Protein AF-0000000081037894 (afdb_homodimer)

Sequence (592 aa):
MIKDQAQSLRDIMRLNNRASFVIDDKIQNNRTRFISVTSGKGGVGKSNIAVGLALKYANLGKKVLVFDADIGMANINILLGVIPKYNIYHMIMQGRGIKDVITKTEYNIDLLAGASGTTELLDLSETEMNQFIKELLKVYEYDIVIIDTSAGISRQVISFLFSSDDVVIVTTPEPTSITDAYGIIKVLSHKMENLKNLRLVVNRVANVSEGKVVAKKVIDISSQFLNLNIDYLGYVYEDQNIKNSVFKQRPFILLNPNSKASYCLDSIMAALEEITFDNKKRRGVIGFISKFFGMGMIKDQAQSLRDIMRLNNRASFVIDDKIQNNRTRFISVTSGKGGVGKSNIAVGLALKYANLGKKVLVFDADIGMANINILLGVIPKYNIYHMIMQGRGIKDVITKTEYNIDLLAGASGTTELLDLSETEMNQFIKELLKVYEYDIVIIDTSAGISRQVISFLFSSDDVVIVTTPEPTSITDAYGIIKVLSHKMENLKNLRLVVNRVANVSEGKVVAKKVIDISSQFLNLNIDYLGYVYEDQNIKNSVFKQRPFILLNPNSKASYCLDSIMAALEEITFDNKKRRGVIGFISKFFGMG

Solvent-accessible surface area (backbone atoms only — not comparable to full-atom values): 29975 Å² total; per-residue (Å²): 111,65,68,56,48,48,48,45,46,47,46,52,37,40,68,65,80,36,78,84,71,81,80,46,69,66,46,72,68,23,61,22,37,35,35,25,30,32,24,25,42,38,64,52,47,45,62,60,50,43,53,48,52,46,46,55,43,23,73,72,70,40,45,29,35,39,35,34,54,17,72,28,49,40,47,62,46,51,37,60,56,51,80,65,92,38,24,47,52,43,29,35,78,66,65,41,55,50,81,74,27,43,35,82,47,98,70,60,38,33,32,40,37,29,36,58,35,51,62,68,80,80,63,66,48,71,68,34,47,50,42,44,50,62,40,56,52,63,55,41,81,26,50,33,37,40,32,31,42,41,54,43,67,48,70,68,43,49,28,50,47,69,25,27,64,30,29,38,36,38,22,34,78,45,56,62,27,45,54,19,38,47,17,50,52,48,43,49,55,74,74,35,80,82,63,75,38,45,30,36,34,28,25,56,21,92,44,72,67,55,28,52,52,48,49,47,52,54,38,48,52,37,33,73,76,65,72,39,68,57,45,77,35,48,44,28,49,60,51,70,60,49,59,50,16,47,68,67,19,33,51,38,54,74,79,35,59,85,36,70,49,34,51,28,49,52,49,29,51,51,40,52,52,63,67,43,60,80,62,64,77,51,57,8,44,59,44,24,53,29,36,44,70,64,65,99,112,64,69,56,47,48,48,47,46,47,46,52,38,39,69,64,80,36,76,85,72,80,80,47,70,68,47,72,68,24,61,22,37,35,37,25,29,31,24,26,42,38,64,53,49,44,62,61,49,42,53,48,51,46,45,56,43,23,74,72,70,40,45,31,34,39,35,34,54,16,73,27,49,39,48,60,46,50,37,60,56,51,81,67,92,39,24,48,52,42,29,35,78,66,66,42,56,50,81,73,25,44,34,83,47,97,70,59,37,33,31,40,37,30,38,58,34,52,61,68,81,79,64,66,49,70,68,35,46,49,42,43,52,61,40,55,53,64,55,41,82,26,51,32,37,40,32,32,43,41,53,43,67,49,69,67,45,47,27,49,47,69,26,28,63,30,29,38,36,40,24,32,78,46,55,63,27,45,52,18,38,48,18,49,51,47,42,49,56,76,72,35,80,82,62,75,37,44,30,36,34,28,25,56,23,93,45,71,67,55,29,51,51,49,48,47,52,54,38,48,52,37,32,73,76,64,73,39,67,57,44,76,34,47,45,27,49,60,51,71,60,50,60,51,18,47,67,65,20,34,50,37,52,75,78,37,57,86,35,71,49,34,51,28,50,53,50,28,51,51,41,51,52,60,66,42,63,77,68,61,78,52,56,9,44,58,44,25,53,28,36,45,70,66,68,99

Structure (mmCIF, N/CA/C/O backbone):
data_AF-0000000081037894-model_v1
#
loop_
_entity.id
_entity.type
_entity.pdbx_description
1 polymer 'Site-determining protein'
#
loop_
_atom_site.group_PDB
_atom_site.id
_atom_site.type_symbol
_atom_site.label_atom_id
_atom_site.label_alt_id
_atom_site.label_comp_id
_atom_site.label_asym_id
_atom_site.label_entity_id
_atom_site.label_seq_id
_atom_site.pdbx_PDB_ins_code
_atom_site.Cartn_x
_atom_site.Cartn_y
_atom_site.Cartn_z
_atom_site.occupancy
_atom_site.B_iso_or_equiv
_atom_site.auth_seq_id
_atom_site.auth_comp_id
_atom_site.auth_asym_id
_atom_site.auth_atom_id
_atom_site.pdbx_PDB_model_num
ATOM 1 N N . MET A 1 1 ? 21.5 27.906 11.391 1 45.81 1 MET A N 1
ATOM 2 C CA . MET A 1 1 ? 21.062 26.625 10.828 1 45.81 1 MET A CA 1
ATOM 3 C C . MET A 1 1 ? 20.047 26.828 9.711 1 45.81 1 MET A C 1
ATOM 5 O O . MET A 1 1 ? 20.188 26.281 8.617 1 45.81 1 MET A O 1
ATOM 9 N N . ILE A 1 2 ? 19.188 27.766 9.945 1 50.03 2 ILE A N 1
ATOM 10 C CA . ILE A 1 2 ? 18.141 28.094 8.992 1 50.03 2 ILE A CA 1
ATOM 11 C C . ILE A 1 2 ? 18.734 28.828 7.793 1 50.03 2 ILE A C 1
ATOM 13 O O . ILE A 1 2 ? 18.422 28.531 6.645 1 50.03 2 ILE A O 1
ATOM 17 N N . LYS A 1 3 ? 19.672 29.812 8.133 1 54.75 3 LYS A N 1
ATOM 18 C CA . LYS A 1 3 ? 20.297 30.594 7.078 1 54.75 3 LYS A CA 1
ATOM 19 C C . LYS A 1 3 ? 21.078 29.703 6.109 1 54.75 3 LYS A C 1
ATOM 21 O O . LYS A 1 3 ? 21.016 29.906 4.895 1 54.75 3 LYS A O 1
ATOM 26 N N . ASP A 1 4 ? 21.625 28.656 6.699 1 61.38 4 ASP A N 1
ATOM 27 C CA . ASP A 1 4 ? 22.438 27.75 5.906 1 61.38 4 ASP A CA 1
ATOM 28 C C . ASP A 1 4 ? 21.562 26.844 5.043 1 61.38 4 ASP A C 1
ATOM 30 O O . ASP A 1 4 ? 21.859 26.609 3.873 1 61.38 4 ASP A O 1
ATOM 34 N N . GLN A 1 5 ? 20.375 26.578 5.484 1 61.47 5 GLN A N 1
ATOM 35 C CA . GLN A 1 5 ? 19.469 25.75 4.703 1 61.47 5 GLN A CA 1
ATOM 36 C C . GLN A 1 5 ? 18.875 26.516 3.521 1 61.47 5 GLN A C 1
ATOM 38 O O . GLN A 1 5 ? 18.766 25.984 2.418 1 61.47 5 GLN A O 1
ATOM 43 N N . ALA A 1 6 ? 18.609 27.703 3.848 1 60.75 6 ALA A N 1
ATOM 44 C CA . ALA A 1 6 ? 18.062 28.547 2.785 1 60.75 6 ALA A CA 1
ATOM 45 C C . ALA A 1 6 ? 19.094 28.734 1.669 1 60.75 6 ALA A C 1
ATOM 47 O O . ALA A 1 6 ? 18.75 28.703 0.486 1 60.75 6 ALA A O 1
ATOM 48 N N . GLN A 1 7 ? 20.266 29.047 2.223 1 65.12 7 GLN A N 1
ATOM 49 C CA . GLN A 1 7 ? 21.328 29.203 1.228 1 65.12 7 GLN A CA 1
ATOM 50 C C . GLN A 1 7 ? 21.5 27.922 0.415 1 65.12 7 GLN A C 1
ATOM 52 O O . GLN A 1 7 ? 21.672 27.969 -0.806 1 65.12 7 GLN A O 1
ATOM 57 N N . SER A 1 8 ? 21.438 26.844 1.126 1 61.53 8 SER A N 1
ATOM 58 C CA . SER A 1 8 ? 21.578 25.578 0.431 1 61.53 8 SER A CA 1
ATOM 59 C C . SER A 1 8 ? 20.453 25.375 -0.591 1 61.53 8 SER A C 1
ATOM 61 O O . SER A 1 8 ? 20.703 24.922 -1.71 1 61.53 8 SER A O 1
ATOM 63 N N . LEU A 1 9 ? 19.359 25.75 -0.168 1 62.69 9 LEU A N 1
ATOM 64 C CA . LEU A 1 9 ? 18.234 25.641 -1.084 1 62.69 9 LEU A CA 1
ATOM 65 C C . LEU A 1 9 ? 18.406 26.547 -2.289 1 62.69 9 LEU A C 1
ATOM 67 O O . LEU A 1 9 ? 18.172 26.141 -3.428 1 62.69 9 LEU A O 1
ATOM 71 N N . ARG A 1 10 ? 18.875 27.766 -1.942 1 62.41 10 ARG A N 1
ATOM 72 C CA . ARG A 1 10 ? 19.109 28.719 -3.023 1 62.41 10 ARG A CA 1
ATOM 73 C C . ARG A 1 10 ? 20.156 28.172 -4 1 62.41 10 ARG A C 1
ATOM 75 O O . ARG A 1 10 ? 20 28.312 -5.215 1 62.41 10 ARG A O 1
ATOM 82 N N . ASP A 1 11 ? 21.109 27.625 -3.338 1 61.97 11 ASP A N 1
ATOM 83 C CA . ASP A 1 11 ? 22.188 27.109 -4.16 1 61.97 11 ASP A CA 1
ATOM 84 C C . ASP A 1 11 ? 21.688 25.969 -5.047 1 61.97 11 ASP A C 1
ATOM 86 O O . ASP A 1 11 ? 22.062 25.875 -6.223 1 61.97 11 ASP A O 1
ATOM 90 N N . ILE A 1 12 ? 20.953 25.219 -4.477 1 58.78 12 ILE A N 1
ATOM 91 C CA . ILE A 1 12 ? 20.438 24.078 -5.242 1 58.78 12 ILE A CA 1
ATOM 92 C C . ILE A 1 12 ? 19.531 24.594 -6.371 1 58.78 12 ILE A C 1
ATOM 94 O O . ILE A 1 12 ? 19.641 24.141 -7.508 1 58.78 12 ILE A O 1
ATOM 98 N N . MET A 1 13 ? 18.812 25.484 -5.852 1 58.69 13 MET A N 1
ATOM 99 C CA . MET A 1 13 ? 17.906 26.047 -6.848 1 58.69 13 MET A CA 1
ATOM 100 C C . MET A 1 13 ? 18.672 26.797 -7.93 1 58.69 13 MET A C 1
ATOM 102 O O . MET A 1 13 ? 18.281 26.781 -9.102 1 58.69 13 MET A O 1
ATOM 106 N N . ARG A 1 14 ? 19.703 27.453 -7.508 1 56.31 14 ARG A N 1
ATOM 107 C CA . ARG A 1 14 ? 20.562 28.156 -8.453 1 56.31 14 ARG A CA 1
ATOM 108 C C . ARG A 1 14 ? 21.281 27.172 -9.375 1 56.31 14 ARG A C 1
ATOM 110 O O . ARG A 1 14 ? 21.406 27.422 -10.578 1 56.31 14 ARG A O 1
ATOM 117 N N . LEU A 1 15 ? 21.875 26.234 -8.82 1 49.66 15 LEU A N 1
ATOM 118 C CA . LEU A 1 15 ? 22.625 25.266 -9.602 1 49.66 15 LEU A CA 1
ATOM 119 C C . LEU A 1 15 ? 21.75 24.641 -10.688 1 49.66 15 LEU A C 1
ATOM 121 O O . LEU A 1 15 ? 22.25 24.266 -11.75 1 49.66 15 LEU A O 1
ATOM 125 N N . ASN A 1 16 ? 20.781 24.453 -10.352 1 49.28 16 ASN A N 1
ATOM 126 C CA . ASN A 1 16 ? 19.953 23.859 -11.406 1 49.28 16 ASN A CA 1
ATOM 127 C C . ASN A 1 16 ? 19.391 24.922 -12.344 1 49.28 16 ASN A C 1
ATOM 129 O O . ASN A 1 16 ? 18.344 24.734 -12.961 1 49.28 16 ASN A O 1
ATOM 133 N N . ASN A 1 17 ? 20.406 26.156 -12.633 1 49.12 17 ASN A N 1
ATOM 134 C CA . ASN A 1 17 ? 20.109 27.281 -13.516 1 49.12 17 ASN A CA 1
ATOM 135 C C . ASN A 1 17 ? 18.688 27.797 -13.297 1 49.12 17 ASN A C 1
ATOM 137 O O . ASN A 1 17 ? 18.031 28.25 -14.242 1 49.12 17 ASN A O 1
ATOM 141 N N . ARG A 1 18 ? 18.234 27.5 -12.203 1 47.25 18 ARG A N 1
ATOM 142 C CA . ARG A 1 18 ? 16.828 27.609 -11.828 1 47.25 18 ARG A CA 1
ATOM 143 C C . ARG A 1 18 ? 16.516 29 -11.297 1 47.25 18 ARG A C 1
ATOM 145 O O . ARG A 1 18 ? 17.422 29.719 -10.859 1 47.25 18 ARG A O 1
ATOM 152 N N . ALA A 1 19 ? 15.289 29.453 -11.469 1 46.19 19 ALA A N 1
ATOM 153 C CA . ALA A 1 19 ? 14.656 30.75 -11.234 1 46.19 19 ALA A CA 1
ATOM 154 C C . ALA A 1 19 ? 14.953 31.25 -9.828 1 46.19 19 ALA A C 1
ATOM 156 O O . ALA A 1 19 ? 15.062 30.453 -8.891 1 46.19 19 ALA A O 1
ATOM 157 N N . SER A 1 20 ? 15.562 32.344 -9.664 1 46.84 20 SER A N 1
ATOM 158 C CA . SER A 1 20 ? 15.797 33.219 -8.5 1 46.84 20 SER A CA 1
ATOM 159 C C . SER A 1 20 ? 14.547 33.344 -7.645 1 46.84 20 SER A C 1
ATOM 161 O O . SER A 1 20 ? 13.5 33.781 -8.125 1 46.84 20 SER A O 1
ATOM 163 N N . PHE A 1 21 ? 14.219 32.219 -6.949 1 56 21 PHE A N 1
ATOM 164 C CA . PHE A 1 21 ? 13.109 32.531 -6.066 1 56 21 PHE A CA 1
ATOM 165 C C . PHE A 1 21 ? 13.594 33.25 -4.816 1 56 21 PHE A C 1
ATOM 167 O O . PHE A 1 21 ? 14.695 32.969 -4.324 1 56 21 PHE A O 1
ATOM 174 N N . VAL A 1 22 ? 13.109 34.406 -4.672 1 59.97 22 VAL A N 1
ATOM 175 C CA . VAL A 1 22 ? 13.391 35.25 -3.502 1 59.97 22 VAL A CA 1
ATOM 176 C C . VAL A 1 22 ? 12.688 34.656 -2.277 1 59.97 22 VAL A C 1
ATOM 178 O O . VAL A 1 22 ? 11.469 34.438 -2.303 1 59.97 22 VAL A O 1
ATOM 181 N N . ILE A 1 23 ? 13.508 34.031 -1.412 1 73.38 23 ILE A N 1
ATOM 182 C CA . ILE A 1 23 ? 12.961 33.625 -0.122 1 73.38 23 ILE A CA 1
ATOM 183 C C . ILE A 1 23 ? 12.766 34.844 0.768 1 73.38 23 ILE A C 1
ATOM 185 O O . ILE A 1 23 ? 13.742 35.5 1.179 1 73.38 23 ILE A O 1
ATOM 189 N N . ASP A 1 24 ? 11.531 35.156 0.898 1 77 24 ASP A N 1
ATOM 190 C CA . ASP A 1 24 ? 11.258 36.312 1.747 1 77 24 ASP A CA 1
ATOM 191 C C . ASP A 1 24 ? 11.297 35.938 3.225 1 77 24 ASP A C 1
ATOM 193 O O . ASP A 1 24 ? 11.484 34.781 3.564 1 77 24 ASP A O 1
ATOM 197 N N . ASP A 1 25 ? 11.273 36.938 4.059 1 78.94 25 ASP A N 1
ATOM 198 C CA . ASP A 1 25 ? 11.422 36.781 5.5 1 78.94 25 ASP A CA 1
ATOM 199 C C . ASP A 1 25 ? 10.32 35.906 6.074 1 78.94 25 ASP A C 1
ATOM 201 O O . ASP A 1 25 ? 10.555 35.125 7.008 1 78.94 25 ASP A O 1
ATOM 205 N N . LYS A 1 26 ? 9.227 35.969 5.438 1 82.38 26 LYS A N 1
ATOM 206 C CA . LYS A 1 26 ? 8.102 35.188 5.918 1 82.38 26 LYS A CA 1
ATOM 207 C C . LYS A 1 26 ? 8.367 33.688 5.75 1 82.38 26 LYS A C 1
ATOM 209 O O . LYS A 1 26 ? 8.055 32.906 6.637 1 82.38 26 LYS A O 1
ATOM 214 N N . ILE A 1 27 ? 8.93 33.375 4.695 1 84.5 27 ILE A N 1
ATOM 215 C CA . ILE A 1 27 ? 9.25 31.984 4.402 1 84.5 27 ILE A CA 1
ATOM 216 C C . ILE A 1 27 ? 10.406 31.531 5.285 1 84.5 27 ILE A C 1
ATOM 218 O O . ILE A 1 27 ? 10.367 30.438 5.848 1 84.5 27 ILE A O 1
ATOM 222 N N . GLN A 1 28 ? 11.312 32.344 5.469 1 80.62 28 GLN A N 1
ATOM 223 C CA . GLN A 1 28 ? 12.516 32.031 6.223 1 80.62 28 GLN A CA 1
ATOM 224 C C . GLN A 1 28 ? 12.195 31.781 7.695 1 80.62 28 GLN A C 1
ATOM 226 O O . GLN A 1 28 ? 12.781 30.891 8.328 1 80.62 28 GLN A O 1
ATOM 231 N N . ASN A 1 29 ? 11.234 32.469 8.203 1 82.56 29 ASN A N 1
ATOM 232 C CA . ASN A 1 29 ? 10.953 32.406 9.633 1 82.56 29 ASN A CA 1
ATOM 233 C C . ASN A 1 29 ? 9.719 31.547 9.914 1 82.56 29 ASN A C 1
ATOM 235 O O . ASN A 1 29 ? 9.266 31.469 11.055 1 82.56 29 ASN A O 1
ATOM 239 N N . ASN A 1 30 ? 9.32 30.875 8.852 1 87.5 30 ASN A N 1
ATOM 240 C CA . ASN A 1 30 ? 8.102 30.094 8.992 1 87.5 30 ASN A CA 1
ATOM 241 C C . ASN A 1 30 ? 8.312 28.891 9.906 1 87.5 30 ASN A C 1
ATOM 243 O O . ASN A 1 30 ? 9.406 28.328 9.969 1 87.5 30 ASN A O 1
ATOM 247 N N . ARG A 1 31 ? 7.215 28.609 10.641 1 89.44 31 ARG A N 1
ATOM 248 C CA . ARG A 1 31 ? 7.297 27.5 11.578 1 89.44 31 ARG A CA 1
ATOM 249 C C . ARG A 1 31 ? 6.207 26.469 11.312 1 89.44 31 ARG A C 1
ATOM 251 O O . ARG A 1 31 ? 5.668 25.859 12.242 1 89.44 31 ARG A O 1
ATOM 258 N N . THR A 1 32 ? 5.863 26.328 10.055 1 95 32 THR A N 1
ATOM 259 C CA . THR A 1 32 ? 4.883 25.312 9.695 1 95 32 THR A CA 1
ATOM 260 C C . THR A 1 32 ? 5.324 23.938 10.18 1 95 32 THR A C 1
ATOM 262 O O . THR A 1 32 ? 6.492 23.562 10.023 1 95 32 THR A O 1
ATOM 265 N N . ARG A 1 33 ? 4.41 23.25 10.852 1 95.62 33 ARG A N 1
ATOM 266 C CA . ARG A 1 33 ? 4.676 21.906 11.344 1 95.62 33 ARG A CA 1
ATOM 267 C C . ARG A 1 33 ? 4.258 20.859 10.312 1 95.62 33 ARG A C 1
ATOM 269 O O . ARG A 1 33 ? 3.123 20.859 9.836 1 95.62 33 ARG A O 1
ATOM 276 N N . PHE A 1 34 ? 5.191 19.953 9.984 1 96.75 34 PHE A N 1
ATOM 277 C CA . PHE A 1 34 ? 4.898 18.875 9.055 1 96.75 34 PHE A CA 1
ATOM 278 C C . PHE A 1 34 ? 4.734 17.547 9.805 1 96.75 34 PHE A C 1
ATOM 280 O O . PHE A 1 34 ? 5.656 17.094 10.484 1 96.75 34 PHE A O 1
ATOM 287 N N . ILE A 1 35 ? 3.553 16.906 9.664 1 97.44 35 ILE A N 1
ATOM 288 C CA . ILE A 1 35 ? 3.24 15.617 10.281 1 97.44 35 ILE A CA 1
ATOM 289 C C . ILE A 1 35 ? 2.949 14.586 9.195 1 97.44 35 ILE A C 1
ATOM 291 O O . ILE A 1 35 ? 1.948 14.688 8.484 1 97.44 35 ILE A O 1
ATOM 295 N N . SER A 1 36 ? 3.812 13.609 9.094 1 97.94 36 SER A N 1
ATOM 296 C CA . SER A 1 36 ? 3.557 12.516 8.164 1 97.94 36 SER A CA 1
ATOM 297 C C . SER A 1 36 ? 2.846 11.359 8.859 1 97.94 36 SER A C 1
ATOM 299 O O . SER A 1 36 ? 3.266 10.922 9.93 1 97.94 36 SER A O 1
ATOM 301 N N . VAL A 1 37 ? 1.758 10.922 8.273 1 98.81 37 VAL A N 1
ATOM 302 C CA . VAL A 1 37 ? 1.067 9.711 8.703 1 98.81 37 VAL A CA 1
ATOM 303 C C . VAL A 1 37 ? 1.407 8.555 7.758 1 98.81 37 VAL A C 1
ATOM 305 O O . VAL A 1 37 ? 1.184 8.648 6.547 1 98.81 37 VAL A O 1
ATOM 308 N N . THR A 1 38 ? 1.969 7.48 8.344 1 98.44 38 THR A N 1
ATOM 309 C CA . THR A 1 38 ? 2.506 6.414 7.504 1 98.44 38 THR A CA 1
ATOM 310 C C . THR A 1 38 ? 2.162 5.043 8.078 1 98.44 38 THR A C 1
ATOM 312 O O . THR A 1 38 ? 1.617 4.945 9.18 1 98.44 38 THR A O 1
ATOM 315 N N . SER A 1 39 ? 2.334 4.055 7.25 1 98.25 39 SER A N 1
ATOM 316 C CA . SER A 1 39 ? 2.18 2.654 7.641 1 98.25 39 SER A CA 1
ATOM 317 C C . SER A 1 39 ? 2.949 1.731 6.703 1 98.25 39 SER A C 1
ATOM 319 O O . SER A 1 39 ? 3.191 2.076 5.543 1 98.25 39 SER A O 1
ATOM 321 N N . GLY A 1 40 ? 3.379 0.629 7.273 1 96.81 40 GLY A N 1
ATOM 322 C CA . GLY A 1 40 ? 3.965 -0.387 6.414 1 96.81 40 GLY A CA 1
ATOM 323 C C . GLY A 1 40 ? 2.938 -1.141 5.59 1 96.81 40 GLY A C 1
ATOM 324 O O . GLY A 1 40 ? 3.07 -1.251 4.371 1 96.81 40 GLY A O 1
ATOM 325 N N . LYS A 1 41 ? 1.973 -1.592 6.273 1 95.12 41 LYS A N 1
ATOM 326 C CA . LYS A 1 41 ? 0.865 -2.309 5.648 1 95.12 41 LYS A CA 1
ATOM 327 C C . LYS A 1 41 ? -0.225 -1.345 5.188 1 95.12 41 LYS A C 1
ATOM 329 O O . LYS A 1 41 ? -0.537 -0.375 5.883 1 95.12 41 LYS A O 1
ATOM 334 N N . GLY A 1 42 ? -0.82 -1.67 3.988 1 94.69 42 GLY A N 1
ATOM 335 C CA . GLY A 1 42 ? -1.981 -0.925 3.529 1 94.69 42 GLY A CA 1
ATOM 336 C C . GLY A 1 42 ? -3.266 -1.334 4.227 1 94.69 42 GLY A C 1
ATOM 337 O O . GLY A 1 42 ? -3.385 -2.463 4.707 1 94.69 42 GLY A O 1
ATOM 338 N N . GLY A 1 43 ? -4.195 -0.409 4.348 1 95.31 43 GLY A N 1
ATOM 339 C CA . GLY A 1 43 ? -5.516 -0.715 4.871 1 95.31 43 GLY A CA 1
ATOM 340 C C . GLY A 1 43 ? -5.586 -0.666 6.383 1 95.31 43 GLY A C 1
ATOM 341 O O . GLY A 1 43 ? -6.555 -1.136 6.984 1 95.31 43 GLY A O 1
ATOM 342 N N . VAL A 1 44 ? -4.613 -0.034 6.977 1 97.5 44 VAL A N 1
ATOM 343 C CA . VAL A 1 44 ? -4.574 -0.024 8.438 1 97.5 44 VAL A CA 1
ATOM 344 C C . VAL A 1 44 ? -5.363 1.172 8.969 1 97.5 44 VAL A C 1
ATOM 346 O O . VAL A 1 44 ? -5.523 1.327 10.18 1 97.5 44 VAL A O 1
ATOM 349 N N . GLY A 1 45 ? -5.777 2.1 8.117 1 97.25 45 GLY A N 1
ATOM 350 C CA . GLY A 1 45 ? -6.574 3.246 8.523 1 97.25 45 GLY A CA 1
ATOM 351 C C . GLY A 1 45 ? -5.793 4.547 8.523 1 97.25 45 GLY A C 1
ATOM 352 O O . GLY A 1 45 ? -6.23 5.539 9.109 1 97.25 45 GLY A O 1
ATOM 353 N N . LYS A 1 46 ? -4.684 4.535 7.906 1 97.44 46 LYS A N 1
ATOM 354 C CA . LYS A 1 46 ? -3.768 5.672 7.844 1 97.44 46 LYS A CA 1
ATOM 355 C C . LYS A 1 46 ? -4.477 6.926 7.344 1 97.44 46 LYS A C 1
ATOM 357 O O . LYS A 1 46 ? -4.383 7.988 7.965 1 97.44 46 LYS A O 1
ATOM 362 N N . SER A 1 47 ? -5.211 6.855 6.27 1 98.06 47 SER A N 1
ATOM 363 C CA . SER A 1 47 ? -5.859 8.016 5.66 1 98.06 47 SER A CA 1
ATOM 364 C C . SER A 1 47 ? -6.973 8.555 6.551 1 98.06 47 SER A C 1
ATOM 366 O O . SER A 1 47 ? -7.141 9.773 6.672 1 98.06 47 SER A O 1
ATOM 368 N N . ASN A 1 48 ? -7.719 7.676 7.191 1 98 48 ASN A N 1
ATOM 369 C CA . ASN A 1 48 ? -8.758 8.109 8.117 1 98 48 ASN A CA 1
ATOM 370 C C . ASN A 1 48 ? -8.164 8.844 9.32 1 98 48 ASN A C 1
ATOM 372 O O . ASN A 1 48 ? -8.711 9.844 9.781 1 98 48 ASN A O 1
ATOM 376 N N . ILE A 1 49 ? -7.043 8.328 9.789 1 98.31 49 ILE A N 1
ATOM 377 C CA . ILE A 1 49 ? -6.367 8.953 10.922 1 98.31 49 ILE A CA 1
ATOM 378 C C . ILE A 1 49 ? -5.809 10.312 10.5 1 98.31 49 ILE A C 1
ATOM 380 O O . ILE A 1 49 ? -5.918 11.297 11.234 1 98.31 49 ILE A O 1
ATOM 384 N N . ALA A 1 50 ? -5.246 10.422 9.297 1 98.69 50 ALA A N 1
ATOM 385 C CA . ALA A 1 50 ? -4.715 11.68 8.773 1 98.69 50 ALA A CA 1
ATOM 386 C C . ALA A 1 50 ? -5.809 12.742 8.68 1 98.69 50 ALA A C 1
ATOM 388 O O . ALA A 1 50 ? -5.645 13.859 9.18 1 98.69 50 ALA A O 1
ATOM 389 N N . VAL A 1 51 ? -6.922 12.375 8.125 1 98.62 51 VAL A N 1
ATOM 390 C CA . VAL A 1 51 ? -8.047 13.297 7.973 1 98.62 51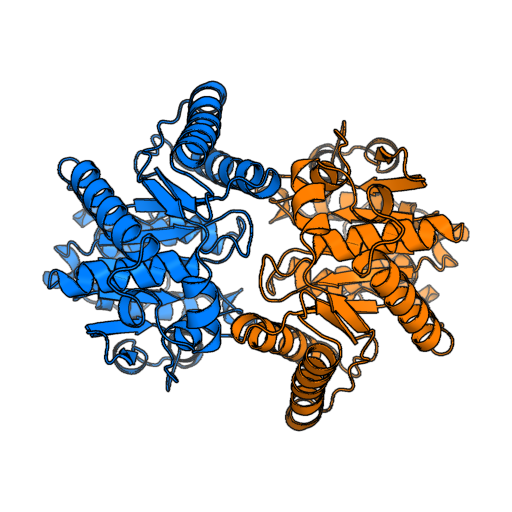 VAL A CA 1
ATOM 391 C C . VAL A 1 51 ? -8.602 13.664 9.344 1 98.62 51 VAL A C 1
ATOM 393 O O . VAL A 1 51 ? -8.898 14.836 9.609 1 98.62 51 VAL A O 1
ATOM 396 N N . GLY A 1 52 ? -8.719 12.703 10.188 1 98.31 52 GLY A N 1
ATOM 397 C CA . GLY A 1 52 ? -9.203 12.961 11.531 1 98.31 52 GLY A CA 1
ATOM 398 C C . GLY A 1 52 ? -8.336 13.945 12.305 1 98.31 52 GLY A C 1
ATOM 399 O O . GLY A 1 52 ? -8.852 14.891 12.914 1 98.31 52 GLY A O 1
ATOM 400 N N . LEU A 1 53 ? -7.062 13.711 12.25 1 98.25 53 LEU A N 1
ATOM 401 C CA . LEU A 1 53 ? -6.129 14.609 12.922 1 98.25 53 LEU A CA 1
ATOM 402 C C . LEU A 1 53 ? -6.23 16.016 12.359 1 98.25 53 LEU A C 1
ATOM 404 O O . LEU A 1 53 ? -6.238 17 13.109 1 98.25 53 LEU A O 1
ATOM 408 N N . ALA A 1 54 ? -6.324 16.125 11.047 1 98.69 54 ALA A N 1
ATOM 409 C CA . ALA A 1 54 ? -6.449 17.422 10.391 1 98.69 54 ALA A CA 1
ATOM 410 C C . ALA A 1 54 ? -7.684 18.172 10.891 1 98.69 54 ALA A C 1
ATOM 412 O O . ALA A 1 54 ? -7.605 19.344 11.227 1 98.69 54 ALA A O 1
ATOM 413 N N . LEU A 1 55 ? -8.734 17.453 11.008 1 98.38 55 LEU A N 1
ATOM 414 C CA . LEU A 1 55 ? -9.992 18.062 11.422 1 98.38 55 LEU A CA 1
ATOM 415 C C . LEU A 1 55 ? -9.938 18.469 12.891 1 98.38 55 LEU A C 1
ATOM 417 O O . LEU A 1 55 ? -10.484 19.516 13.273 1 98.38 55 LEU A O 1
ATOM 421 N N . LYS A 1 56 ? -9.328 17.625 13.703 1 97.81 56 LYS A N 1
ATOM 422 C CA . LYS A 1 56 ? -9.18 17.969 15.109 1 97.81 56 LYS A CA 1
ATOM 423 C C . LYS A 1 56 ? -8.344 19.234 15.289 1 97.81 56 LYS A C 1
ATOM 425 O O . LYS A 1 56 ? -8.695 20.109 16.078 1 97.81 56 LYS A O 1
ATOM 430 N N . TYR A 1 57 ? -7.301 19.406 14.547 1 97.62 57 TYR A N 1
ATOM 431 C CA . TYR A 1 57 ? -6.469 20.594 14.617 1 97.62 57 TYR A CA 1
ATOM 432 C C . TYR A 1 57 ? -7.219 21.812 14.094 1 97.62 57 TYR A C 1
ATOM 434 O O . TYR A 1 57 ? -7.094 22.906 14.648 1 97.62 57 TYR A O 1
ATOM 442 N N . ALA A 1 58 ? -7.938 21.578 13.023 1 98.06 58 ALA A N 1
ATOM 443 C CA . ALA A 1 58 ? -8.742 22.672 12.5 1 98.06 58 ALA A CA 1
ATOM 444 C C . ALA A 1 58 ? -9.75 23.172 13.539 1 98.06 58 ALA A C 1
ATOM 446 O O . ALA A 1 58 ? -9.984 24.375 13.664 1 98.06 58 ALA A O 1
ATOM 447 N N . ASN A 1 59 ? -10.289 22.281 14.258 1 96 59 ASN A N 1
ATOM 448 C CA . ASN A 1 59 ? -11.258 22.609 15.297 1 96 59 ASN A CA 1
ATOM 449 C C . ASN A 1 59 ? -10.609 23.406 16.422 1 96 59 ASN A C 1
ATOM 451 O O . ASN A 1 59 ? -11.297 24.109 17.172 1 96 59 ASN A O 1
ATOM 455 N N . LEU A 1 60 ? -9.336 23.312 16.531 1 95.69 60 LEU A N 1
ATOM 456 C CA . LEU A 1 60 ? -8.602 24.078 17.531 1 95.69 60 LEU A CA 1
ATOM 457 C C . LEU A 1 60 ? -8.203 25.438 16.969 1 95.69 60 LEU A C 1
ATOM 459 O O . LEU A 1 60 ? -7.453 26.188 17.609 1 95.69 60 LEU A O 1
ATOM 463 N N . GLY A 1 61 ? -8.531 25.734 15.711 1 96.69 61 GLY A N 1
ATOM 464 C CA . GLY A 1 61 ? -8.289 27.047 15.125 1 96.69 61 GLY A CA 1
ATOM 465 C C . GLY A 1 61 ? -7.016 27.094 14.297 1 96.69 61 GLY A C 1
ATOM 466 O O . GLY A 1 61 ? -6.598 28.172 13.875 1 96.69 61 GLY A O 1
ATOM 467 N N . LYS A 1 62 ? -6.422 25.938 14.047 1 97.56 62 LYS A N 1
ATOM 468 C CA . LYS A 1 62 ? -5.207 25.922 13.234 1 97.56 62 LYS A CA 1
ATOM 469 C C . LYS A 1 62 ? -5.543 25.953 11.742 1 97.56 62 LYS A C 1
ATOM 471 O O . LYS A 1 62 ? -6.562 25.406 11.32 1 97.56 62 LYS A O 1
ATOM 476 N N . LYS A 1 63 ? -4.695 26.641 10.992 1 98.06 63 LYS A N 1
ATOM 477 C CA . LYS A 1 63 ? -4.758 26.531 9.539 1 98.06 63 LYS A CA 1
ATOM 478 C C . LYS A 1 63 ? -4.07 25.25 9.055 1 98.06 63 LYS A C 1
ATOM 480 O O . LYS A 1 63 ? -2.844 25.141 9.117 1 98.06 63 LYS A O 1
ATOM 485 N N . VAL A 1 64 ? -4.898 24.312 8.523 1 98.69 64 VAL A N 1
ATOM 486 C CA . VAL A 1 64 ? -4.371 22.984 8.266 1 98.69 64 VAL A CA 1
ATOM 487 C C . VAL A 1 64 ? -4.473 22.672 6.77 1 98.69 64 VAL A C 1
ATOM 489 O O . VAL A 1 64 ? -5.512 22.906 6.152 1 98.69 64 VAL A O 1
ATOM 492 N N . LEU A 1 65 ? -3.371 22.188 6.184 1 98.81 65 LEU A N 1
ATOM 493 C CA . LEU A 1 65 ? -3.336 21.594 4.848 1 98.81 65 LEU A CA 1
ATOM 494 C C . LEU A 1 65 ? -3.146 20.094 4.918 1 98.81 65 LEU A C 1
ATOM 496 O O . LEU A 1 65 ? -2.246 19.609 5.609 1 98.81 65 LEU A O 1
ATOM 500 N N . VAL A 1 66 ? -4.055 19.375 4.293 1 98.81 66 VAL A N 1
ATOM 501 C CA . VAL A 1 66 ? -3.842 17.938 4.094 1 98.81 66 VAL A CA 1
ATOM 502 C C . VAL A 1 66 ? -3.219 17.688 2.723 1 98.81 66 VAL A C 1
ATOM 504 O O . VAL A 1 66 ? -3.781 18.094 1.698 1 98.81 66 VAL A O 1
ATOM 507 N N . PHE A 1 67 ? -2.076 17.078 2.721 1 98.56 67 PHE A N 1
ATOM 508 C CA . PHE A 1 67 ? -1.365 16.734 1.499 1 98.56 67 PHE A CA 1
ATOM 509 C C . PHE A 1 67 ? -1.492 15.234 1.215 1 98.56 67 PHE A C 1
ATOM 511 O O . PHE A 1 67 ? -0.898 14.414 1.914 1 98.56 67 PHE A O 1
ATOM 518 N N . ASP A 1 68 ? -2.271 14.898 0.205 1 98.56 68 ASP A N 1
ATOM 519 C CA . ASP A 1 68 ? -2.383 13.508 -0.225 1 98.56 68 ASP A CA 1
ATOM 520 C C . ASP A 1 68 ? -1.151 13.07 -1.018 1 98.56 68 ASP A C 1
ATOM 522 O O . ASP A 1 68 ? -1.055 13.336 -2.217 1 98.56 68 ASP A O 1
ATOM 526 N N . ALA A 1 69 ? -0.274 12.359 -0.323 1 96.62 69 ALA A N 1
ATOM 527 C CA . ALA A 1 69 ? 1.008 11.977 -0.909 1 96.62 69 ALA A CA 1
ATOM 528 C C . ALA A 1 69 ? 1.008 10.5 -1.312 1 96.62 69 ALA A C 1
ATOM 530 O O . ALA A 1 69 ? 2.07 9.891 -1.453 1 96.62 69 ALA A O 1
ATOM 531 N N . ASP A 1 70 ? -0.137 9.883 -1.394 1 96.44 70 ASP A N 1
ATOM 532 C CA . ASP A 1 70 ? -0.24 8.547 -1.966 1 96.44 70 ASP A CA 1
ATOM 533 C C . ASP A 1 70 ? -0.258 8.602 -3.492 1 96.44 70 ASP A C 1
ATOM 535 O O . ASP A 1 70 ? -1.311 8.43 -4.113 1 96.44 70 ASP A O 1
ATOM 539 N N . ILE A 1 71 ? 0.917 8.688 -4.027 1 90.44 71 ILE A N 1
ATOM 540 C CA . ILE A 1 71 ? 1.102 8.984 -5.441 1 90.44 71 ILE A CA 1
ATOM 541 C C . ILE A 1 71 ? 0.507 7.867 -6.289 1 90.44 71 ILE A C 1
ATOM 543 O O . ILE A 1 71 ? 0.853 6.695 -6.113 1 90.44 71 ILE A O 1
ATOM 547 N N . GLY A 1 72 ? -0.396 8.25 -7.105 1 94 72 GLY A N 1
ATOM 548 C CA . GLY A 1 72 ? -1.018 7.316 -8.031 1 94 72 GLY A CA 1
ATOM 549 C C . GLY A 1 72 ? -2.297 6.703 -7.488 1 94 72 GLY A C 1
ATOM 550 O O . GLY A 1 72 ? -3.074 6.113 -8.242 1 94 72 GLY A O 1
ATOM 551 N N . MET A 1 73 ? -2.453 6.785 -6.16 1 97.06 73 MET A N 1
ATOM 552 C CA . MET A 1 73 ? -3.617 6.188 -5.512 1 97.06 73 MET A CA 1
ATOM 553 C C . MET A 1 73 ? -4.234 7.156 -4.508 1 97.06 73 MET A C 1
ATOM 555 O O . MET A 1 73 ? -4.473 6.793 -3.354 1 97.06 73 MET A O 1
ATOM 559 N N . ALA A 1 74 ? -4.48 8.352 -4.957 1 97 74 ALA A N 1
ATOM 560 C CA . ALA A 1 74 ? -4.984 9.398 -4.07 1 97 74 ALA A CA 1
ATOM 561 C C . ALA A 1 74 ? -6.441 9.148 -3.691 1 97 74 ALA A C 1
ATOM 563 O O . ALA A 1 74 ? -7.27 8.859 -4.555 1 97 74 ALA A O 1
ATOM 564 N N . ASN A 1 75 ? -6.758 9.289 -2.324 1 97.5 75 ASN A N 1
ATOM 565 C CA . ASN A 1 75 ? -8.109 8.945 -1.904 1 97.5 75 ASN A CA 1
ATOM 566 C C . ASN A 1 75 ? -8.648 9.93 -0.871 1 97.5 75 ASN A C 1
ATOM 568 O O . ASN A 1 75 ? -9.789 9.82 -0.43 1 97.5 75 ASN A O 1
ATOM 572 N N . ILE A 1 76 ? -7.887 10.938 -0.459 1 98.62 76 ILE A N 1
ATOM 573 C CA . ILE A 1 76 ? -8.336 11.844 0.593 1 98.62 76 ILE A CA 1
ATOM 574 C C . ILE A 1 76 ? -9.594 12.578 0.138 1 98.62 76 ILE A C 1
ATOM 576 O O . ILE A 1 76 ? -10.508 12.82 0.936 1 98.62 76 ILE A O 1
ATOM 580 N N . ASN A 1 77 ? -9.617 12.977 -1.166 1 98.31 77 ASN A N 1
ATOM 581 C CA . ASN A 1 77 ? -10.797 13.664 -1.689 1 98.31 77 ASN A CA 1
ATOM 582 C C . ASN A 1 77 ? -12.047 12.805 -1.555 1 98.31 77 ASN A C 1
ATOM 584 O O . ASN A 1 77 ? -13.141 13.328 -1.305 1 98.31 77 ASN A O 1
ATOM 588 N N . ILE A 1 78 ? -11.914 11.523 -1.657 1 97.75 78 ILE A N 1
ATOM 589 C CA . ILE A 1 78 ? -13.039 10.609 -1.512 1 97.75 78 ILE A CA 1
ATOM 590 C C . ILE A 1 78 ? -13.5 10.586 -0.056 1 97.75 78 ILE A C 1
ATOM 592 O O . ILE A 1 78 ? -14.695 10.68 0.224 1 97.75 78 ILE A O 1
ATOM 596 N N . LEU A 1 79 ? -12.562 10.531 0.889 1 98 79 LEU A N 1
ATOM 597 C CA . LEU A 1 79 ? -12.883 10.5 2.312 1 98 79 LEU A CA 1
ATOM 598 C C . LEU A 1 79 ? -13.578 11.781 2.746 1 98 79 LEU A C 1
ATOM 600 O O . LEU A 1 79 ? -14.383 11.773 3.678 1 98 79 LEU A O 1
ATOM 604 N N . LEU A 1 80 ? -13.234 12.852 2.023 1 98.25 80 LEU A N 1
ATOM 605 C CA . LEU A 1 80 ? -13.789 14.156 2.363 1 98.25 80 LEU A CA 1
ATOM 606 C C . LEU A 1 80 ? -15.062 14.43 1.566 1 98.25 80 LEU A C 1
ATOM 608 O O . LEU A 1 80 ? -15.781 15.391 1.849 1 98.25 80 LEU A O 1
ATOM 612 N N . GLY A 1 81 ? -15.328 13.641 0.569 1 97.69 81 GLY A N 1
ATOM 613 C CA . GLY A 1 81 ? -16.484 13.852 -0.286 1 97.69 81 GLY A CA 1
ATOM 614 C C . GLY A 1 81 ? -16.375 15.094 -1.15 1 97.69 81 GLY A C 1
ATOM 615 O O . GLY A 1 81 ? -17.359 15.805 -1.361 1 97.69 81 GLY A O 1
ATOM 616 N N . VAL A 1 82 ? -15.164 15.391 -1.612 1 97.31 82 VAL A N 1
ATOM 617 C CA . VAL A 1 82 ? -14.953 16.578 -2.428 1 97.31 82 VAL A CA 1
ATOM 618 C C . VAL A 1 82 ? -14.406 16.172 -3.795 1 97.31 82 VAL A C 1
ATOM 620 O O . VAL A 1 82 ? -13.773 15.125 -3.936 1 97.31 82 VAL A O 1
ATOM 623 N N . ILE A 1 83 ? -14.641 16.938 -4.754 1 97 83 ILE A N 1
ATOM 624 C CA . ILE A 1 83 ? -14.117 16.766 -6.105 1 97 83 ILE A CA 1
ATOM 625 C C . ILE A 1 83 ? -13.141 17.891 -6.434 1 97 83 ILE A C 1
ATOM 627 O O . ILE A 1 83 ? -13.562 18.984 -6.793 1 97 83 ILE A O 1
ATOM 631 N N . PRO A 1 84 ? -11.914 17.594 -6.309 1 97.88 84 PRO A N 1
ATOM 632 C CA . PRO A 1 84 ? -10.945 18.656 -6.617 1 97.88 84 PRO A CA 1
ATOM 633 C C . PRO A 1 84 ? -10.938 19.031 -8.094 1 97.88 84 PRO A C 1
ATOM 635 O O . PRO A 1 84 ? -11.008 18.156 -8.961 1 97.88 84 PRO A O 1
ATOM 638 N N . LYS A 1 85 ? -10.844 20.312 -8.383 1 97.62 85 LYS A N 1
ATOM 639 C CA . LYS A 1 85 ? -10.711 20.766 -9.758 1 97.62 85 LYS A CA 1
ATOM 640 C C . LYS A 1 85 ? -9.336 20.422 -10.328 1 97.62 85 LYS A C 1
ATOM 642 O O . LYS A 1 85 ? -9.219 20.078 -11.508 1 97.62 85 LYS A O 1
ATOM 647 N N . TYR A 1 86 ? -8.375 20.578 -9.5 1 97.81 86 TYR A N 1
ATOM 648 C CA . TYR A 1 86 ? -6.988 20.281 -9.852 1 97.81 86 TYR A CA 1
ATOM 649 C C . TYR A 1 86 ? -6.324 19.453 -8.758 1 97.81 86 TYR A C 1
ATOM 651 O O . TYR A 1 86 ? -6.879 19.281 -7.672 1 97.81 86 TYR A O 1
ATOM 659 N N . ASN A 1 87 ? -5.23 18.859 -9.102 1 97.88 87 ASN A N 1
ATOM 660 C CA . ASN A 1 87 ? -4.426 18.094 -8.156 1 97.88 87 ASN A CA 1
ATOM 661 C C . ASN A 1 87 ? -2.934 18.312 -8.383 1 97.88 87 ASN A C 1
ATOM 663 O O . ASN A 1 87 ? -2.543 19.203 -9.148 1 97.88 87 ASN A O 1
ATOM 667 N N . ILE A 1 88 ? -2.143 17.609 -7.695 1 97.44 88 ILE A N 1
ATOM 668 C CA . ILE A 1 88 ? -0.702 17.828 -7.676 1 97.44 88 ILE A CA 1
ATOM 669 C C . ILE A 1 88 ? -0.129 17.609 -9.078 1 97.44 88 ILE A C 1
ATOM 671 O O . ILE A 1 88 ? 0.905 18.188 -9.422 1 97.44 88 ILE A O 1
ATOM 675 N N . TYR A 1 89 ? -0.724 16.75 -9.867 1 96.88 89 TYR A N 1
ATOM 676 C CA . TYR A 1 89 ? -0.295 16.547 -11.25 1 96.88 89 TYR A CA 1
ATOM 677 C C . TYR A 1 89 ? -0.33 17.859 -12.031 1 96.88 89 TYR A C 1
ATOM 679 O O . TYR A 1 89 ? 0.617 18.188 -12.75 1 96.88 89 TYR A O 1
ATOM 687 N N . HIS A 1 90 ? -1.371 18.578 -11.875 1 97.69 90 HIS A N 1
ATOM 688 C CA . HIS A 1 90 ? -1.52 19.859 -12.57 1 97.69 90 HIS A CA 1
ATOM 689 C C . HIS A 1 90 ? -0.47 20.859 -12.102 1 97.69 90 HIS A C 1
ATOM 691 O O . HIS A 1 90 ? 0.016 21.672 -12.898 1 97.69 90 HIS A O 1
ATOM 697 N N . MET A 1 91 ? -0.156 20.75 -10.836 1 97.12 91 MET A N 1
ATOM 698 C CA . MET A 1 91 ? 0.855 21.656 -10.281 1 97.12 91 MET A CA 1
ATOM 699 C C . MET A 1 91 ? 2.232 21.344 -10.859 1 97.12 91 MET A C 1
ATOM 701 O O . MET A 1 91 ? 2.938 22.25 -11.312 1 97.12 91 MET A O 1
ATOM 705 N N . ILE A 1 92 ? 2.516 20.078 -10.922 1 95.62 92 ILE A N 1
ATOM 706 C CA . ILE A 1 92 ? 3.877 19.672 -11.258 1 95.62 92 ILE A CA 1
ATOM 707 C C . ILE A 1 92 ? 4.027 19.562 -12.773 1 95.62 92 ILE A C 1
ATOM 709 O O . ILE A 1 92 ? 4.965 20.125 -13.344 1 95.62 92 ILE A O 1
ATOM 713 N N . MET A 1 93 ? 3.088 18.953 -13.43 1 95.31 93 MET A N 1
ATOM 714 C CA . MET A 1 93 ? 3.223 18.625 -14.844 1 95.31 93 MET A CA 1
ATOM 715 C C . MET A 1 93 ? 2.732 19.781 -15.719 1 95.31 93 MET A C 1
ATOM 717 O O . MET A 1 93 ? 3.182 19.938 -16.859 1 95.31 93 MET A O 1
ATOM 721 N N . GLN A 1 94 ? 1.86 20.594 -15.203 1 96.25 94 GLN A N 1
ATOM 722 C CA . GLN A 1 94 ? 1.261 21.641 -16.031 1 96.25 94 GLN A CA 1
ATOM 723 C C . GLN A 1 94 ? 1.633 23.031 -15.531 1 96.25 94 GLN A C 1
ATOM 725 O O . GLN A 1 94 ? 1.171 24.031 -16.078 1 96.25 94 GLN A O 1
ATOM 730 N N . GLY A 1 95 ? 2.293 23.109 -14.461 1 95.12 95 GLY A N 1
ATOM 731 C CA . GLY A 1 95 ? 2.85 24.375 -14 1 95.12 95 GLY A CA 1
ATOM 732 C C . GLY A 1 95 ? 1.833 25.25 -13.297 1 95.12 95 GLY A C 1
ATOM 733 O O . GLY A 1 95 ? 2.025 26.469 -13.188 1 95.12 95 GLY A O 1
ATOM 734 N N . ARG A 1 96 ? 0.802 24.672 -12.789 1 96.62 96 ARG A N 1
ATOM 735 C CA . ARG A 1 96 ? -0.199 25.453 -12.07 1 96.62 96 ARG A CA 1
ATOM 736 C C . ARG A 1 96 ? 0.292 25.828 -10.68 1 96.62 96 ARG A C 1
ATOM 738 O O . ARG A 1 96 ? 0.939 25.016 -10.008 1 96.62 96 ARG A O 1
ATOM 745 N N . GLY A 1 97 ? -0.109 27.031 -10.242 1 96.5 97 GLY A N 1
ATOM 746 C CA . GLY A 1 97 ? 0.263 27.469 -8.906 1 96.5 97 GLY A CA 1
ATOM 747 C C . GLY A 1 97 ? -0.467 26.719 -7.809 1 96.5 97 GLY A C 1
ATOM 748 O O . GLY A 1 97 ? -1.62 26.312 -7.984 1 96.5 97 GLY A O 1
ATOM 749 N N . ILE A 1 98 ? 0.183 26.594 -6.699 1 96.88 98 ILE A N 1
ATOM 750 C CA . ILE A 1 98 ? -0.354 25.797 -5.609 1 96.88 98 ILE A CA 1
ATOM 751 C C . ILE A 1 98 ? -1.662 26.406 -5.113 1 96.88 98 ILE A C 1
ATOM 753 O O . ILE A 1 98 ? -2.574 25.688 -4.695 1 96.88 98 ILE A O 1
ATOM 757 N N . LYS A 1 99 ? -1.786 27.672 -5.145 1 96.25 99 LYS A N 1
ATOM 758 C CA . LYS A 1 99 ? -2.998 28.344 -4.684 1 96.25 99 LYS A CA 1
ATOM 759 C C . LYS A 1 99 ? -4.199 27.969 -5.543 1 96.25 99 LYS A C 1
ATOM 761 O O . LYS A 1 99 ? -5.324 27.891 -5.043 1 96.25 99 LYS A O 1
ATOM 766 N N . ASP A 1 100 ? -3.906 27.672 -6.809 1 97.06 100 ASP A N 1
ATOM 767 C CA . ASP A 1 100 ? -4.961 27.25 -7.727 1 97.06 100 ASP A CA 1
ATOM 768 C C . ASP A 1 100 ? -5.289 25.766 -7.551 1 97.06 100 ASP A C 1
ATOM 770 O O . ASP A 1 100 ? -6.402 25.344 -7.859 1 97.06 100 ASP A O 1
ATOM 774 N N . VAL A 1 101 ? -4.402 25.062 -7.047 1 98.19 101 VAL A N 1
ATOM 775 C CA . VAL A 1 101 ? -4.523 23.609 -6.984 1 98.19 101 VAL A CA 1
ATOM 776 C C . VAL A 1 101 ? -5.172 23.203 -5.66 1 98.19 101 VAL A C 1
ATOM 778 O O . VAL A 1 101 ? -5.898 22.203 -5.598 1 98.19 101 VAL A O 1
ATOM 781 N N . ILE A 1 102 ? -4.98 23.969 -4.664 1 98.44 102 ILE A N 1
ATOM 782 C CA . ILE A 1 102 ? -5.516 23.672 -3.342 1 98.44 102 ILE A CA 1
ATOM 783 C C . ILE A 1 102 ? -7.039 23.75 -3.373 1 98.44 102 ILE A C 1
ATOM 785 O O . ILE A 1 102 ? -7.605 24.688 -3.951 1 98.44 102 ILE A O 1
ATOM 789 N N . THR A 1 103 ? -7.66 22.797 -2.787 1 98.44 103 THR A N 1
ATOM 790 C CA . THR A 1 103 ? -9.109 22.766 -2.646 1 98.44 103 THR A CA 1
ATOM 791 C C . THR A 1 103 ? -9.523 23.172 -1.233 1 98.44 103 THR A C 1
ATOM 793 O O . THR A 1 103 ? -9.156 22.516 -0.261 1 98.44 103 THR A O 1
ATOM 796 N N . LYS A 1 104 ? -10.266 24.234 -1.144 1 97.88 104 LYS A N 1
ATOM 797 C CA . LYS A 1 104 ? -10.883 24.594 0.134 1 97.88 104 LYS A CA 1
ATOM 798 C C . LYS A 1 104 ? -12.086 23.703 0.423 1 97.88 104 LYS A C 1
ATOM 800 O O . LYS A 1 104 ? -12.938 23.5 -0.444 1 97.88 104 LYS A O 1
ATOM 805 N N . THR A 1 105 ? -12.062 23.109 1.623 1 97.56 105 THR A N 1
ATOM 806 C CA . THR A 1 105 ? -13.164 22.219 1.958 1 97.56 105 THR A CA 1
ATOM 807 C C . THR A 1 105 ? -14.141 22.906 2.91 1 97.56 105 THR A C 1
ATOM 809 O O . THR A 1 105 ? -13.828 23.953 3.484 1 97.56 105 THR A O 1
ATOM 812 N N . GLU A 1 106 ? -15.312 22.312 3.07 1 96 106 GLU A N 1
ATOM 813 C CA . GLU A 1 106 ? -16.312 22.812 3.994 1 96 106 GLU A CA 1
ATOM 814 C C . GLU A 1 106 ? -15.945 22.516 5.441 1 96 106 GLU A C 1
ATOM 816 O O . GLU A 1 106 ? -16.625 22.953 6.371 1 96 106 GLU A O 1
ATOM 821 N N . TYR A 1 107 ? -14.828 21.828 5.656 1 95.94 107 TYR A N 1
ATOM 822 C CA . TYR A 1 107 ? -14.453 21.328 6.977 1 95.94 107 TYR A CA 1
ATOM 823 C C . TYR A 1 107 ? -13.391 22.219 7.613 1 95.94 107 TYR A C 1
ATOM 825 O O . TYR A 1 107 ? -12.82 21.875 8.648 1 95.94 107 TYR A O 1
ATOM 833 N N . ASN A 1 108 ? -13.047 23.328 6.977 1 96.38 108 ASN A N 1
ATOM 834 C CA . ASN A 1 108 ? -12.047 24.281 7.449 1 96.38 108 ASN A CA 1
ATOM 835 C C . ASN A 1 108 ? -10.633 23.703 7.359 1 96.38 108 ASN A C 1
ATOM 837 O O . ASN A 1 108 ? -9.781 24 8.195 1 96.38 108 ASN A O 1
ATOM 841 N N . ILE A 1 109 ? -10.461 22.734 6.539 1 98.38 109 ILE A N 1
ATOM 842 C CA . ILE A 1 109 ? -9.133 22.266 6.129 1 98.38 109 ILE A CA 1
ATOM 843 C C . ILE A 1 109 ? -8.984 22.422 4.617 1 98.38 109 ILE A C 1
ATOM 845 O O . ILE A 1 109 ? -9.977 22.406 3.883 1 98.38 109 ILE A O 1
ATOM 849 N N . ASP A 1 110 ? -7.777 22.641 4.199 1 98.75 110 ASP A N 1
ATOM 850 C CA . ASP A 1 110 ? -7.461 22.688 2.777 1 98.75 110 ASP A CA 1
ATOM 851 C C . ASP A 1 110 ? -6.84 21.359 2.314 1 98.75 110 ASP A C 1
ATOM 853 O O . ASP A 1 110 ? -6.242 20.641 3.113 1 98.75 110 ASP A O 1
ATOM 857 N N . LEU A 1 111 ? -7.094 21.047 1.036 1 98.81 111 LEU A N 1
ATOM 858 C CA . LEU A 1 111 ? -6.609 19.797 0.481 1 98.81 111 LEU A CA 1
ATOM 859 C C . LEU A 1 111 ? -5.719 20.047 -0.732 1 98.81 111 LEU A C 1
ATOM 861 O O . LEU A 1 111 ? -6.117 20.734 -1.669 1 98.81 111 LEU A O 1
ATOM 865 N N . LEU A 1 112 ? -4.527 19.625 -0.616 1 98.62 112 LEU A N 1
ATOM 866 C CA . LEU A 1 112 ? -3.729 19.391 -1.812 1 98.62 112 LEU A CA 1
ATOM 867 C C . LEU A 1 112 ? -3.891 17.953 -2.291 1 98.62 112 LEU A C 1
ATOM 869 O O . LEU A 1 112 ? -3.207 17.047 -1.802 1 98.62 112 LEU A O 1
ATOM 873 N N . ALA A 1 113 ? -4.742 17.781 -3.268 1 98.5 113 ALA A N 1
ATOM 874 C CA . ALA A 1 113 ? -5.133 16.453 -3.73 1 98.5 113 ALA A CA 1
ATOM 875 C C . ALA A 1 113 ? -4.004 15.797 -4.516 1 98.5 113 ALA A C 1
ATOM 877 O O . ALA A 1 113 ? -3.293 16.453 -5.273 1 98.5 113 ALA A O 1
ATOM 878 N N . GLY A 1 114 ? -3.844 14.5 -4.242 1 97.25 114 GLY A N 1
ATOM 879 C CA . GLY A 1 114 ? -2.928 13.711 -5.051 1 97.25 114 GLY A CA 1
ATOM 880 C C . GLY A 1 114 ? -3.49 13.352 -6.414 1 97.25 114 GLY A C 1
ATOM 881 O O . GLY A 1 114 ? -4.605 13.758 -6.758 1 97.25 114 GLY A O 1
ATOM 882 N N . ALA A 1 115 ? -2.643 12.695 -7.16 1 95.12 115 ALA A N 1
ATOM 883 C CA . ALA A 1 115 ? -3.07 12.219 -8.469 1 95.12 115 ALA A CA 1
ATOM 884 C C . ALA A 1 115 ? -3.32 10.711 -8.453 1 95.12 115 ALA A C 1
ATOM 886 O O . ALA A 1 115 ? -2.572 9.961 -7.82 1 95.12 115 ALA A O 1
ATOM 887 N N . SER A 1 116 ? -4.355 10.312 -9.117 1 95 116 SER A N 1
ATOM 888 C CA . SER A 1 116 ? -4.68 8.891 -9.211 1 95 116 SER A CA 1
ATOM 889 C C . SER A 1 116 ? -4.594 8.398 -10.648 1 95 116 SER A C 1
ATOM 891 O O . SER A 1 116 ? -4.898 9.133 -11.586 1 95 116 SER A O 1
ATOM 893 N N . GLY A 1 117 ? -4.145 7.191 -10.797 1 93.62 117 GLY A N 1
ATOM 894 C CA . GLY A 1 117 ? -4.191 6.523 -12.094 1 93.62 117 GLY A CA 1
ATOM 895 C C . GLY A 1 117 ? -3.156 7.051 -13.07 1 93.62 117 GLY A C 1
ATOM 896 O O . GLY A 1 117 ? -3.381 7.043 -14.281 1 93.62 117 GLY A O 1
ATOM 897 N N . THR A 1 118 ? -2.119 7.598 -12.555 1 92.12 118 THR A N 1
ATOM 898 C CA . THR A 1 118 ? -1.037 8.062 -13.414 1 92.12 118 THR A CA 1
ATOM 899 C C . THR A 1 118 ? 0.321 7.766 -12.789 1 92.12 118 THR A C 1
ATOM 901 O O . THR A 1 118 ? 0.454 7.746 -11.562 1 92.12 118 THR A O 1
ATOM 904 N N . THR A 1 119 ? 1.336 7.59 -13.625 1 91.62 119 THR A N 1
ATOM 905 C CA . THR A 1 119 ? 2.66 7.223 -13.133 1 91.62 119 THR A CA 1
ATOM 906 C C . THR A 1 119 ? 3.668 8.336 -13.414 1 91.62 119 THR A C 1
ATOM 908 O O . THR A 1 119 ? 4.844 8.211 -13.07 1 91.62 119 THR A O 1
ATOM 911 N N . GLU A 1 120 ? 3.248 9.414 -13.914 1 91.88 120 GLU A N 1
ATOM 912 C CA . GLU A 1 120 ? 4.168 10.461 -14.359 1 91.88 120 GLU A CA 1
ATOM 913 C C . GLU A 1 120 ? 4.891 11.094 -13.172 1 91.88 120 GLU A C 1
ATOM 915 O O . GLU A 1 120 ? 6.02 11.57 -13.305 1 91.88 120 GLU A O 1
ATOM 920 N N . LEU A 1 121 ? 4.27 11.047 -12.07 1 92.31 121 LEU A N 1
ATOM 921 C CA . LEU A 1 121 ? 4.816 11.711 -10.891 1 92.31 121 LEU A CA 1
ATOM 922 C C . LEU A 1 121 ? 5.859 10.836 -10.203 1 92.31 121 LEU A C 1
ATOM 924 O O . LEU A 1 121 ? 6.551 11.289 -9.289 1 92.31 121 LEU A O 1
ATOM 928 N N . LEU A 1 122 ? 6.012 9.617 -10.625 1 86.31 122 LEU A N 1
ATOM 929 C CA . LEU A 1 122 ? 6.953 8.695 -10.008 1 86.31 122 LEU A CA 1
ATOM 930 C C . LEU A 1 122 ? 8.383 9.023 -10.406 1 86.31 122 LEU A C 1
ATOM 932 O O . LEU A 1 122 ? 9.336 8.641 -9.719 1 86.31 122 LEU A O 1
ATOM 936 N N . ASP A 1 123 ? 8.562 9.656 -11.578 1 86.56 123 ASP A N 1
ATOM 937 C CA . ASP A 1 123 ? 9.867 10.055 -12.102 1 86.56 123 ASP A CA 1
ATOM 938 C C . ASP A 1 123 ? 9.844 11.492 -12.617 1 86.56 123 ASP A C 1
ATOM 940 O O . ASP A 1 123 ? 9.641 11.719 -13.805 1 86.56 123 ASP A O 1
ATOM 944 N N . LEU A 1 124 ? 10.273 12.328 -11.727 1 88.5 124 LEU A N 1
ATOM 945 C CA . LEU A 1 124 ? 10.18 13.734 -12.094 1 88.5 124 LEU A CA 1
ATOM 946 C C . LEU A 1 124 ? 11.469 14.203 -12.773 1 88.5 124 LEU A C 1
ATOM 948 O O . LEU A 1 124 ? 12.562 13.82 -12.359 1 88.5 124 LEU A O 1
ATOM 952 N N . SER A 1 125 ? 11.312 14.977 -13.797 1 89.38 125 SER A N 1
ATOM 953 C CA . SER A 1 125 ? 12.453 15.695 -14.352 1 89.38 125 SER A CA 1
ATOM 954 C C . SER A 1 125 ? 12.945 16.781 -13.398 1 89.38 125 SER A C 1
ATOM 956 O O . SER A 1 125 ? 12.289 17.078 -12.406 1 89.38 125 SER A O 1
ATOM 958 N N . GLU A 1 126 ? 14.062 17.281 -13.789 1 84 126 GLU A N 1
ATOM 959 C CA . GLU A 1 126 ? 14.602 18.375 -12.992 1 84 126 GLU A CA 1
ATOM 960 C C . GLU A 1 126 ? 13.648 19.578 -12.977 1 84 126 GLU A C 1
ATOM 962 O O . GLU A 1 126 ? 13.445 20.203 -11.938 1 84 126 GLU A O 1
ATOM 967 N N . THR A 1 127 ? 13.133 19.812 -14.117 1 88.62 127 THR A N 1
ATOM 968 C CA . THR A 1 127 ? 12.211 20.922 -14.25 1 88.62 127 THR A CA 1
ATOM 969 C C . THR A 1 127 ? 10.969 20.703 -13.391 1 88.62 127 THR A C 1
ATOM 971 O O . THR A 1 127 ? 10.508 21.625 -12.703 1 88.62 127 THR A O 1
ATOM 974 N N . GLU A 1 128 ? 10.461 19.531 -13.406 1 89.5 128 GLU A N 1
ATOM 975 C CA . GLU A 1 128 ? 9.281 19.188 -12.625 1 89.5 128 GLU A CA 1
ATOM 976 C C . GLU A 1 128 ? 9.57 19.219 -11.125 1 89.5 128 GLU A C 1
ATOM 978 O O . GLU A 1 128 ? 8.734 19.672 -10.344 1 89.5 128 GLU A O 1
ATOM 983 N N . MET A 1 129 ? 10.695 18.797 -10.797 1 86.94 129 MET A N 1
ATOM 984 C CA . MET A 1 129 ? 11.125 18.844 -9.406 1 86.94 129 MET A CA 1
ATOM 985 C C . MET A 1 129 ? 11.227 20.281 -8.914 1 86.94 129 MET A C 1
ATOM 987 O O . MET A 1 129 ? 10.789 20.594 -7.805 1 86.94 129 MET A O 1
ATOM 991 N N . ASN A 1 130 ? 11.742 21.109 -9.711 1 84.75 130 ASN A N 1
ATOM 992 C CA . ASN A 1 130 ? 11.859 22.531 -9.367 1 84.75 130 ASN A CA 1
ATOM 993 C C . ASN A 1 130 ? 10.492 23.188 -9.211 1 84.75 130 ASN A C 1
ATOM 995 O O . ASN A 1 130 ? 10.289 24 -8.312 1 84.75 130 ASN A O 1
ATOM 999 N N . GLN A 1 131 ? 9.664 22.797 -10.07 1 89.56 131 GLN A N 1
ATOM 1000 C CA . GLN A 1 131 ? 8.297 23.297 -9.977 1 89.56 131 GLN A CA 1
ATOM 1001 C C . GLN A 1 131 ? 7.645 22.875 -8.672 1 89.56 131 GLN A C 1
ATOM 1003 O O . GLN A 1 131 ? 6.957 23.672 -8.023 1 89.56 131 GLN A O 1
ATOM 1008 N N . PHE A 1 132 ? 7.852 21.703 -8.281 1 90.19 132 PHE A N 1
ATOM 1009 C CA . PHE A 1 132 ? 7.316 21.172 -7.031 1 90.19 132 PHE A CA 1
ATOM 1010 C C . PHE A 1 132 ? 7.859 21.938 -5.836 1 90.19 132 PHE A C 1
ATOM 1012 O O . PHE A 1 132 ? 7.098 22.359 -4.965 1 90.19 132 PHE A O 1
ATOM 1019 N N . ILE A 1 133 ? 9.117 22.188 -5.84 1 85.5 133 ILE A N 1
ATOM 1020 C CA . ILE A 1 133 ? 9.789 22.891 -4.75 1 85.5 133 ILE A CA 1
ATOM 1021 C C . ILE A 1 133 ? 9.266 24.328 -4.66 1 85.5 133 ILE A C 1
ATOM 1023 O O . ILE A 1 133 ? 8.875 24.781 -3.584 1 85.5 133 ILE A O 1
ATOM 1027 N N . LYS A 1 134 ? 9.227 24.953 -5.738 1 86.75 134 LYS A N 1
ATOM 1028 C CA . LYS A 1 134 ? 8.797 26.344 -5.812 1 86.75 134 LYS A CA 1
ATOM 1029 C C . LYS A 1 134 ? 7.398 26.516 -5.23 1 86.75 134 LYS A C 1
ATOM 1031 O O . LYS A 1 134 ? 7.156 27.438 -4.449 1 86.75 134 LYS A O 1
ATOM 1036 N N . GLU A 1 135 ? 6.559 25.641 -5.566 1 91.56 135 GLU A N 1
ATOM 1037 C CA . GLU A 1 135 ? 5.172 25.781 -5.129 1 91.56 135 GLU A CA 1
ATOM 1038 C C . GLU A 1 135 ? 5.008 25.328 -3.678 1 91.56 135 GLU A C 1
ATOM 1040 O O . GLU A 1 135 ? 4.227 25.922 -2.928 1 91.56 135 GLU A O 1
ATOM 1045 N N . LEU A 1 136 ? 5.746 24.359 -3.27 1 90.31 136 LEU A N 1
ATOM 1046 C CA . LEU A 1 136 ? 5.648 23.844 -1.905 1 90.31 136 LEU A CA 1
ATOM 1047 C C . LEU A 1 136 ? 6.113 24.891 -0.899 1 90.31 136 LEU A C 1
ATOM 1049 O O . LEU A 1 136 ? 5.656 24.906 0.246 1 90.31 136 LEU A O 1
ATOM 1053 N N . LEU A 1 137 ? 6.984 25.812 -1.301 1 88.12 137 LEU A N 1
ATOM 1054 C CA . LEU A 1 137 ? 7.461 26.875 -0.437 1 88.12 137 LEU A CA 1
ATOM 1055 C C . LEU A 1 137 ? 6.309 27.781 0.005 1 88.12 137 LEU A C 1
ATOM 1057 O O . LEU A 1 137 ? 6.387 28.422 1.052 1 88.12 137 LEU A O 1
ATOM 1061 N N . LYS A 1 138 ? 5.281 27.734 -0.725 1 91.56 138 LYS A N 1
ATOM 1062 C CA . LYS A 1 138 ? 4.168 28.656 -0.47 1 91.56 138 LYS A CA 1
ATOM 1063 C C . LYS A 1 138 ? 3.248 28.109 0.618 1 91.56 138 LYS A C 1
ATOM 1065 O O . LYS A 1 138 ? 2.34 28.797 1.079 1 91.56 138 LYS A O 1
ATOM 1070 N N . VAL A 1 139 ? 3.543 26.906 1.135 1 94.81 139 VAL A N 1
ATOM 1071 C CA . VAL A 1 139 ? 2.67 26.328 2.152 1 94.81 139 VAL A CA 1
ATOM 1072 C C . VAL A 1 139 ? 3.049 26.875 3.527 1 94.81 139 VAL A C 1
ATOM 1074 O O . VAL A 1 139 ? 2.48 26.469 4.543 1 94.81 139 VAL A O 1
ATOM 1077 N N . TYR A 1 140 ? 3.896 27.906 3.576 1 91.81 140 TYR A N 1
ATOM 1078 C CA . TYR A 1 140 ? 4.312 28.547 4.816 1 91.81 140 TYR A CA 1
ATOM 1079 C C . TYR A 1 140 ? 3.135 29.234 5.496 1 91.81 140 TYR A C 1
ATOM 1081 O O . TYR A 1 140 ? 3.201 29.578 6.68 1 91.81 140 TYR A O 1
ATOM 1089 N N . GLU A 1 141 ? 2.074 29.422 4.797 1 93.44 141 GLU A N 1
ATOM 1090 C CA . GLU A 1 141 ? 0.895 30.094 5.336 1 93.44 141 GLU A CA 1
ATOM 1091 C C . GLU A 1 141 ? 0.112 29.172 6.266 1 93.44 141 GLU A C 1
ATOM 1093 O O . GLU A 1 141 ? -0.752 29.641 7.016 1 93.44 141 GLU A O 1
ATOM 1098 N N . TYR A 1 142 ? 0.405 27.906 6.312 1 97.12 142 TYR A N 1
ATOM 1099 C CA . TYR A 1 142 ? -0.304 26.953 7.145 1 97.12 142 TYR A CA 1
ATOM 1100 C C . TYR A 1 142 ? 0.423 26.734 8.469 1 97.12 142 TYR A C 1
ATOM 1102 O O . TYR A 1 142 ? 1.654 26.766 8.516 1 97.12 142 TYR A O 1
ATOM 1110 N N . ASP A 1 143 ? -0.376 26.516 9.5 1 96.69 143 ASP A N 1
ATOM 1111 C CA . ASP A 1 143 ? 0.203 26.141 10.781 1 96.69 143 ASP A CA 1
ATOM 1112 C C . ASP A 1 143 ? 0.699 24.688 10.75 1 96.69 143 ASP A C 1
ATOM 1114 O O . ASP A 1 143 ? 1.75 24.375 11.312 1 96.69 143 ASP A O 1
ATOM 1118 N N . ILE A 1 144 ? -0.071 23.875 10.086 1 97.75 144 ILE A N 1
ATOM 1119 C CA . ILE A 1 144 ? 0.197 22.438 10.086 1 97.75 144 ILE A CA 1
ATOM 1120 C C . ILE A 1 144 ? -0.065 21.859 8.695 1 97.75 144 ILE A C 1
ATOM 1122 O O . ILE A 1 144 ? -1.062 22.203 8.055 1 97.75 144 ILE A O 1
ATOM 1126 N N . VAL A 1 145 ? 0.838 21.031 8.234 1 98.31 145 VAL A N 1
ATOM 1127 C CA . VAL A 1 145 ? 0.645 20.203 7.043 1 98.31 145 VAL A CA 1
ATOM 1128 C C . VAL A 1 145 ? 0.637 18.734 7.438 1 98.31 145 VAL A C 1
ATOM 1130 O O . VAL A 1 145 ? 1.629 18.219 7.957 1 98.31 145 VAL A O 1
ATOM 1133 N N . ILE A 1 146 ? -0.485 18.078 7.219 1 98.75 146 ILE A N 1
ATOM 1134 C CA . ILE A 1 146 ? -0.605 16.641 7.43 1 98.75 146 ILE A CA 1
ATOM 1135 C C . ILE A 1 146 ? -0.38 15.906 6.109 1 98.75 146 ILE A C 1
ATOM 1137 O O . ILE A 1 146 ? -1.109 16.125 5.141 1 98.75 146 ILE A O 1
ATOM 1141 N N . ILE A 1 147 ? 0.577 15.062 6.105 1 98.5 147 ILE A N 1
ATOM 1142 C CA . ILE A 1 147 ? 0.943 14.344 4.891 1 98.5 147 ILE A CA 1
ATOM 1143 C C . ILE A 1 147 ? 0.472 12.891 4.996 1 98.5 147 ILE A C 1
ATOM 1145 O O . ILE A 1 147 ? 0.949 12.133 5.844 1 98.5 147 ILE A O 1
ATOM 1149 N N . ASP A 1 148 ? -0.447 12.484 4.133 1 98.62 148 ASP A N 1
ATOM 1150 C CA . ASP A 1 148 ? -0.903 11.102 4.02 1 98.62 148 ASP A CA 1
ATOM 1151 C C . ASP A 1 148 ? -0.061 10.328 3.012 1 98.62 148 ASP A C 1
ATOM 1153 O O . ASP A 1 148 ? -0.238 10.477 1.801 1 98.62 148 ASP A O 1
ATOM 1157 N N . THR A 1 149 ? 0.779 9.484 3.492 1 97.69 149 THR A N 1
ATOM 1158 C CA . THR A 1 149 ? 1.688 8.766 2.604 1 97.69 149 THR A CA 1
ATOM 1159 C C . THR A 1 149 ? 1.091 7.426 2.188 1 97.69 149 THR A C 1
ATOM 1161 O O . THR A 1 149 ? 0.103 6.973 2.77 1 97.69 149 THR A O 1
ATOM 1164 N N . SER A 1 150 ? 1.666 6.832 1.121 1 96.25 150 SER A N 1
ATOM 1165 C CA . SER A 1 150 ? 1.292 5.473 0.746 1 96.25 150 SER A CA 1
ATOM 1166 C C . SER A 1 150 ? 1.819 4.457 1.752 1 96.25 150 SER A C 1
ATOM 1168 O O . SER A 1 150 ? 2.635 4.793 2.615 1 96.25 150 SER A O 1
ATOM 1170 N N . ALA A 1 151 ? 1.303 3.289 1.651 1 95.94 151 ALA A N 1
ATOM 1171 C CA . ALA A 1 151 ? 1.885 2.201 2.434 1 95.94 151 ALA A CA 1
ATOM 1172 C C . ALA A 1 151 ? 3.256 1.808 1.891 1 95.94 151 ALA A C 1
ATOM 1174 O O . ALA A 1 151 ? 3.592 2.125 0.747 1 95.94 151 ALA A O 1
ATOM 1175 N N . GLY A 1 152 ? 4.039 1.193 2.766 1 95.44 152 GLY A N 1
ATOM 1176 C CA . GLY A 1 152 ? 5.324 0.663 2.336 1 95.44 152 GLY A CA 1
ATOM 1177 C C . GLY A 1 152 ? 6.469 1.634 2.541 1 95.44 152 GLY A C 1
ATOM 1178 O O . GLY A 1 152 ? 6.383 2.535 3.379 1 95.44 152 GLY A O 1
ATOM 1179 N N . ILE A 1 153 ? 7.582 1.365 1.807 1 94.69 153 ILE A N 1
ATOM 1180 C CA . ILE A 1 153 ? 8.828 2.08 2.076 1 94.69 153 ILE A CA 1
ATOM 1181 C C . ILE A 1 153 ? 9.438 2.564 0.763 1 94.69 153 ILE A C 1
ATOM 1183 O O . ILE A 1 153 ? 10.648 2.473 0.564 1 94.69 153 ILE A O 1
ATOM 1187 N N . SER A 1 154 ? 8.578 3.006 -0.147 1 91.44 154 SER A N 1
ATOM 1188 C CA . SER A 1 154 ? 9.125 3.582 -1.369 1 91.44 154 SER A CA 1
ATOM 1189 C C . SER A 1 154 ? 10.047 4.758 -1.061 1 91.44 154 SER A C 1
ATOM 1191 O O . SER A 1 154 ? 10.023 5.301 0.046 1 91.44 154 SER A O 1
ATOM 1193 N N . ARG A 1 155 ? 10.781 5.172 -2.021 1 88.62 155 ARG A N 1
ATOM 1194 C CA . ARG A 1 155 ? 11.703 6.285 -1.843 1 88.62 155 ARG A CA 1
ATOM 1195 C C . ARG A 1 155 ? 10.961 7.566 -1.487 1 88.62 155 ARG A C 1
ATOM 1197 O O . ARG A 1 155 ? 11.422 8.352 -0.659 1 88.62 155 ARG A O 1
ATOM 1204 N N . GLN A 1 156 ? 9.867 7.762 -2.127 1 90 156 GLN A N 1
ATOM 1205 C CA . GLN A 1 156 ? 9.07 8.961 -1.873 1 90 156 GLN A CA 1
ATOM 1206 C C . GLN A 1 156 ? 8.531 8.961 -0.446 1 90 156 GLN A C 1
ATOM 1208 O O . GLN A 1 156 ? 8.562 9.992 0.229 1 90 156 GLN A O 1
ATOM 1213 N N . VAL A 1 157 ? 8.086 7.805 -0.005 1 94.12 157 VAL A N 1
ATOM 1214 C CA . VAL A 1 157 ? 7.555 7.695 1.352 1 94.12 157 VAL A CA 1
ATOM 1215 C C . VAL A 1 157 ? 8.656 8.008 2.359 1 94.12 157 VAL A C 1
ATOM 1217 O O . VAL A 1 157 ? 8.469 8.828 3.262 1 94.12 157 VAL A O 1
ATOM 1220 N N . ILE A 1 158 ? 9.781 7.465 2.137 1 93.06 158 ILE A N 1
ATOM 1221 C CA . ILE A 1 158 ? 10.898 7.648 3.055 1 93.06 158 ILE A CA 1
ATOM 1222 C C . ILE A 1 158 ? 11.305 9.117 3.086 1 93.06 158 ILE A C 1
ATOM 1224 O O . ILE A 1 158 ? 11.594 9.672 4.152 1 93.06 158 ILE A O 1
ATOM 1228 N N . SER A 1 159 ? 11.305 9.773 1.934 1 91.25 159 SER A N 1
ATOM 1229 C CA . SER A 1 159 ? 11.664 11.18 1.866 1 91.25 159 SER A CA 1
ATOM 1230 C C . SER A 1 159 ? 10.695 12.039 2.674 1 91.25 159 SER A C 1
ATOM 1232 O O . SER A 1 159 ? 11.109 12.953 3.385 1 91.25 159 SER A O 1
ATOM 1234 N N . PHE A 1 160 ? 9.438 11.727 2.59 1 94.12 160 PHE A N 1
ATOM 1235 C CA . PHE A 1 160 ? 8.445 12.453 3.371 1 94.12 160 PHE A CA 1
ATOM 1236 C C . PHE A 1 160 ? 8.664 12.242 4.863 1 94.12 160 PHE A C 1
ATOM 1238 O O . PHE A 1 160 ? 8.602 13.195 5.648 1 94.12 160 PHE A O 1
ATOM 1245 N N . LEU A 1 161 ? 8.945 11.031 5.223 1 95.38 161 LEU A N 1
ATOM 1246 C CA . LEU A 1 161 ? 9.102 10.695 6.633 1 95.38 161 LEU A CA 1
ATOM 1247 C C . LEU A 1 161 ? 10.352 11.359 7.207 1 95.38 161 LEU A C 1
ATOM 1249 O O . LEU A 1 161 ? 10.305 11.93 8.305 1 95.38 161 LEU A O 1
ATOM 1253 N N . PHE A 1 162 ? 11.328 11.422 6.434 1 90.94 162 PHE A N 1
ATOM 1254 C CA . PHE A 1 162 ? 12.586 12.016 6.859 1 90.94 162 PHE A CA 1
ATOM 1255 C C . PHE A 1 162 ? 12.453 13.523 7.008 1 90.94 162 PHE A C 1
ATOM 1257 O O . PHE A 1 162 ? 13.117 14.133 7.844 1 90.94 162 PHE A O 1
ATOM 1264 N N . SER A 1 163 ? 11.633 14.086 6.297 1 91.81 163 SER A N 1
ATOM 1265 C CA . SER A 1 163 ? 11.539 15.539 6.215 1 91.81 163 SER A CA 1
ATOM 1266 C C . SER A 1 163 ? 10.523 16.094 7.211 1 91.81 163 SER A C 1
ATOM 1268 O O . SER A 1 163 ? 10.484 17.297 7.461 1 91.81 163 SER A O 1
ATOM 1270 N N . SER A 1 164 ? 9.781 15.234 7.863 1 94.56 164 SER A N 1
ATOM 1271 C CA . SER A 1 164 ? 8.672 15.688 8.695 1 94.56 164 SER A CA 1
ATOM 1272 C C . SER A 1 164 ? 9.117 15.914 10.141 1 94.56 164 SER A C 1
ATOM 1274 O O . SER A 1 164 ? 10.062 15.281 10.609 1 94.56 164 SER A O 1
ATOM 1276 N N . ASP A 1 165 ? 8.445 16.812 10.789 1 93.75 165 ASP A N 1
ATOM 1277 C CA . ASP A 1 165 ? 8.672 17.062 12.211 1 93.75 165 ASP A CA 1
ATOM 1278 C C . ASP A 1 165 ? 8.227 15.867 13.055 1 93.75 165 ASP A C 1
ATOM 1280 O O . ASP A 1 165 ? 8.852 15.539 14.062 1 93.75 165 ASP A O 1
ATOM 1284 N N . ASP A 1 166 ? 7.145 15.281 12.656 1 95.12 166 ASP A N 1
ATOM 1285 C CA . ASP A 1 166 ? 6.578 14.109 13.312 1 95.12 166 ASP A CA 1
ATOM 1286 C C . ASP A 1 166 ? 6.223 13.023 12.297 1 95.12 166 ASP A C 1
ATOM 1288 O O . ASP A 1 166 ? 5.688 13.32 11.227 1 95.12 166 ASP A O 1
ATOM 1292 N N . VAL A 1 167 ? 6.594 11.883 12.672 1 96.62 167 VAL A N 1
ATOM 1293 C CA . VAL A 1 167 ? 6.203 10.711 11.891 1 96.62 167 VAL A CA 1
ATOM 1294 C C . VAL A 1 167 ? 5.258 9.844 12.711 1 96.62 167 VAL A C 1
ATOM 1296 O O . VAL A 1 167 ? 5.676 9.18 13.664 1 96.62 167 VAL A O 1
ATOM 1299 N N . VAL A 1 168 ? 4.016 9.844 12.312 1 98.38 168 VAL A N 1
ATOM 1300 C CA . VAL A 1 168 ? 3.004 9.039 12.984 1 98.38 168 VAL A CA 1
ATOM 1301 C C . VAL A 1 168 ? 2.842 7.699 12.266 1 98.38 168 VAL A C 1
ATOM 1303 O O . VAL A 1 168 ? 2.254 7.641 11.18 1 98.38 168 VAL A O 1
ATOM 1306 N N . ILE A 1 169 ? 3.297 6.656 12.891 1 98.62 169 ILE A N 1
ATOM 1307 C CA . ILE A 1 169 ? 3.201 5.309 12.344 1 98.62 169 ILE A CA 1
ATOM 1308 C C . ILE A 1 169 ? 1.918 4.645 12.836 1 98.62 169 ILE A C 1
ATOM 1310 O O . ILE A 1 169 ? 1.716 4.488 14.039 1 98.62 169 ILE A O 1
ATOM 1314 N N . VAL A 1 170 ? 1.081 4.258 11.891 1 98.88 170 VAL A N 1
ATOM 1315 C CA . VAL A 1 170 ? -0.179 3.596 12.219 1 98.88 170 VAL A CA 1
ATOM 1316 C C . VAL A 1 170 ? -0.035 2.088 12.023 1 98.88 170 VAL A C 1
ATOM 1318 O O . VAL A 1 170 ? 0.439 1.629 10.984 1 98.88 170 VAL A O 1
ATOM 1321 N N . THR A 1 171 ? -0.38 1.31 13.047 1 98.69 171 THR A N 1
ATOM 1322 C CA . THR A 1 171 ? -0.404 -0.147 12.992 1 98.69 171 THR A CA 1
ATOM 1323 C C . THR A 1 171 ? -1.711 -0.689 13.562 1 98.69 171 THR A C 1
ATOM 1325 O O . THR A 1 171 ? -2.588 0.081 13.961 1 98.69 171 THR A O 1
ATOM 1328 N N . THR A 1 172 ? -1.936 -1.958 13.438 1 98.62 172 THR A N 1
ATOM 1329 C CA . THR A 1 172 ? -3.068 -2.672 14.016 1 98.62 172 THR A CA 1
ATOM 1330 C C . THR A 1 172 ? -2.6 -3.924 14.75 1 98.62 172 THR A C 1
ATOM 1332 O O . THR A 1 172 ? -1.427 -4.293 14.68 1 98.62 172 THR A O 1
ATOM 1335 N N . PRO A 1 173 ? -3.475 -4.613 15.453 1 98.31 173 PRO A N 1
ATOM 1336 C CA . PRO A 1 173 ? -3.074 -5.816 16.188 1 98.31 173 PRO A CA 1
ATOM 1337 C C . PRO A 1 173 ? -2.723 -6.977 15.25 1 98.31 173 PRO A C 1
ATOM 1339 O O . PRO A 1 173 ? -2.166 -7.984 15.695 1 98.31 173 PRO A O 1
ATOM 1342 N N . GLU A 1 174 ? -3.012 -6.883 14.062 1 97.56 174 GLU A N 1
ATOM 1343 C CA . GLU A 1 174 ? -2.697 -7.949 13.117 1 97.56 174 GLU A CA 1
ATOM 1344 C C . GLU A 1 174 ? -1.189 -8.156 13.008 1 97.56 174 GLU A C 1
ATOM 1346 O O . GLU A 1 174 ? -0.433 -7.199 12.844 1 97.56 174 GLU A O 1
ATOM 1351 N N . PRO A 1 175 ? -0.713 -9.398 12.984 1 97.44 175 PRO A N 1
ATOM 1352 C CA . PRO A 1 175 ? 0.723 -9.688 12.984 1 97.44 175 PRO A CA 1
ATOM 1353 C C . PRO A 1 175 ? 1.454 -9.055 11.805 1 97.44 175 PRO A C 1
ATOM 1355 O O . PRO A 1 175 ? 2.551 -8.516 11.969 1 97.44 175 PRO A O 1
ATOM 1358 N N . THR A 1 176 ? 0.847 -9.094 10.641 1 97.38 176 THR A N 1
ATOM 1359 C CA . THR A 1 176 ? 1.482 -8.516 9.461 1 97.38 176 THR A CA 1
ATOM 1360 C C . THR A 1 176 ? 1.649 -7.008 9.617 1 97.38 176 THR A C 1
ATOM 1362 O O . THR A 1 176 ? 2.664 -6.445 9.195 1 97.38 176 THR A O 1
ATOM 1365 N N . SER A 1 177 ? 0.698 -6.379 10.25 1 98.06 177 SER A N 1
ATOM 1366 C CA . SER A 1 177 ? 0.751 -4.938 10.469 1 98.06 177 SER A CA 1
ATOM 1367 C C . SER A 1 177 ? 1.845 -4.566 11.461 1 98.06 177 SER A C 1
ATOM 1369 O O . SER A 1 177 ? 2.568 -3.588 11.258 1 98.06 177 SER A O 1
ATOM 1371 N N . ILE A 1 178 ? 1.947 -5.32 12.477 1 98.19 178 ILE A N 1
ATOM 1372 C CA . ILE A 1 178 ? 2.969 -5.105 13.492 1 98.19 178 ILE A CA 1
ATOM 1373 C C . ILE A 1 178 ? 4.355 -5.266 12.875 1 98.19 178 ILE A C 1
ATOM 1375 O O . ILE A 1 178 ? 5.223 -4.402 13.047 1 98.19 178 ILE A O 1
ATOM 1379 N N . THR A 1 179 ? 4.512 -6.324 12.125 1 96.88 179 THR A N 1
ATOM 1380 C CA . THR A 1 179 ? 5.781 -6.602 11.469 1 96.88 179 THR A CA 1
ATOM 1381 C C . THR A 1 179 ? 6.16 -5.461 10.523 1 96.88 179 THR A C 1
ATOM 1383 O O . THR A 1 179 ? 7.312 -5.023 10.508 1 96.88 179 THR A O 1
ATOM 1386 N N . ASP A 1 180 ? 5.246 -5.004 9.773 1 98.25 180 ASP A N 1
ATOM 1387 C CA . ASP A 1 180 ? 5.508 -3.961 8.789 1 98.25 180 ASP A CA 1
ATOM 1388 C C . ASP A 1 180 ? 5.816 -2.627 9.469 1 98.25 180 ASP A C 1
ATOM 1390 O O . ASP A 1 180 ? 6.613 -1.836 8.961 1 98.25 180 ASP A O 1
ATOM 1394 N N . ALA A 1 181 ? 5.113 -2.32 10.617 1 98.25 181 ALA A N 1
ATOM 1395 C CA . ALA A 1 181 ? 5.445 -1.121 11.383 1 98.25 181 ALA A CA 1
ATOM 1396 C C . ALA A 1 181 ? 6.902 -1.141 11.828 1 98.25 181 ALA A C 1
ATOM 1398 O O . ALA A 1 181 ? 7.621 -0.149 11.672 1 98.25 181 ALA A O 1
ATOM 1399 N N . TYR A 1 182 ? 7.312 -2.268 12.312 1 97.62 182 TYR A N 1
ATOM 1400 C CA . TYR A 1 182 ? 8.711 -2.422 12.688 1 97.62 182 TYR A CA 1
ATOM 1401 C C . TYR A 1 182 ? 9.625 -2.25 11.484 1 97.62 182 TYR A C 1
ATOM 1403 O O . TYR A 1 182 ? 10.703 -1.663 11.586 1 97.62 182 TYR A O 1
ATOM 1411 N N . GLY A 1 183 ? 9.211 -2.768 10.367 1 97 183 GLY A N 1
ATOM 1412 C CA . GLY A 1 183 ? 9.984 -2.607 9.148 1 97 183 GLY A CA 1
ATOM 1413 C C . GLY A 1 183 ? 10.242 -1.156 8.789 1 97 183 GLY A C 1
ATOM 1414 O O . GLY A 1 183 ? 11.352 -0.795 8.406 1 97 183 GLY A O 1
ATOM 1415 N N . ILE A 1 184 ? 9.234 -0.329 8.883 1 96.81 184 ILE A N 1
ATOM 1416 C CA . ILE A 1 184 ? 9.375 1.096 8.609 1 96.81 184 ILE A CA 1
ATOM 1417 C C . ILE A 1 184 ? 10.375 1.712 9.586 1 96.81 184 ILE A C 1
ATOM 1419 O O . ILE A 1 184 ? 11.266 2.461 9.18 1 96.81 184 ILE A O 1
ATOM 1423 N N . ILE A 1 185 ? 10.195 1.391 10.859 1 97 185 ILE A N 1
ATOM 1424 C CA . ILE A 1 185 ? 11.055 1.932 11.906 1 97 185 ILE A CA 1
ATOM 1425 C C . ILE A 1 185 ? 12.508 1.534 11.633 1 97 185 ILE A C 1
ATOM 1427 O O . ILE A 1 185 ? 13.414 2.365 11.734 1 97 185 ILE A O 1
ATOM 1431 N N . LYS A 1 186 ? 12.68 0.339 11.25 1 95.94 186 LYS A N 1
ATOM 1432 C CA . LYS A 1 186 ? 14.016 -0.177 10.961 1 95.94 186 LYS A CA 1
ATOM 1433 C C . LYS A 1 186 ? 14.656 0.582 9.797 1 95.94 186 LYS A C 1
ATOM 1435 O O . LYS A 1 186 ? 15.82 0.967 9.875 1 95.94 186 LYS A O 1
ATOM 1440 N N . VAL A 1 187 ? 13.922 0.787 8.734 1 95.19 187 VAL A N 1
ATOM 1441 C CA . VAL A 1 187 ? 14.422 1.499 7.566 1 95.19 187 VAL A CA 1
ATOM 1442 C C . VAL A 1 187 ? 14.805 2.924 7.957 1 95.19 187 VAL A C 1
ATOM 1444 O O . VAL A 1 187 ? 15.875 3.414 7.57 1 95.19 187 VAL A O 1
ATOM 1447 N N . LEU A 1 188 ? 13.953 3.568 8.734 1 94.06 188 LEU A N 1
ATOM 1448 C CA . LEU A 1 188 ? 14.219 4.941 9.141 1 94.06 188 LEU A CA 1
ATOM 1449 C C . LEU A 1 188 ? 15.43 5.012 10.062 1 94.06 188 LEU A C 1
ATOM 1451 O O . LEU A 1 188 ? 16.219 5.949 9.984 1 94.06 188 LEU A O 1
ATOM 1455 N N . SER A 1 189 ? 15.586 4.074 10.914 1 93.12 189 SER A N 1
ATOM 1456 C CA . SER A 1 189 ? 16.688 4.055 11.867 1 93.12 189 SER A CA 1
ATOM 1457 C C . SER A 1 189 ? 18.031 3.953 11.156 1 93.12 189 SER A C 1
ATOM 1459 O O . SER A 1 189 ? 19.047 4.461 11.648 1 93.12 189 SER A O 1
ATOM 1461 N N . HIS A 1 190 ? 18.047 3.299 10.039 1 89.25 190 HIS A N 1
ATOM 1462 C CA . HIS A 1 190 ? 19.281 3.125 9.289 1 89.25 190 HIS A CA 1
ATOM 1463 C C . HIS A 1 190 ? 19.641 4.391 8.516 1 89.25 190 HIS A C 1
ATOM 1465 O O . HIS A 1 190 ? 20.812 4.621 8.203 1 89.25 190 HIS A O 1
ATOM 1471 N N . LYS A 1 191 ? 18.703 5.16 8.289 1 82.5 191 LYS A N 1
ATOM 1472 C CA . LYS A 1 191 ? 18.938 6.324 7.438 1 82.5 191 LYS A CA 1
ATOM 1473 C C . LYS A 1 191 ? 19.156 7.586 8.273 1 82.5 191 LYS A C 1
ATOM 1475 O O . LYS A 1 191 ? 19.766 8.547 7.809 1 82.5 191 LYS A O 1
ATOM 1480 N N . MET A 1 192 ? 18.578 7.547 9.398 1 75.88 192 MET A N 1
ATOM 1481 C CA . MET A 1 192 ? 18.656 8.758 10.219 1 75.88 192 MET A CA 1
ATOM 1482 C C . MET A 1 192 ? 19.188 8.438 11.609 1 75.88 192 MET A C 1
ATOM 1484 O O . MET A 1 192 ? 18.656 7.551 12.289 1 75.88 192 MET A O 1
ATOM 1488 N N . GLU A 1 193 ? 20.141 9.25 11.883 1 72.38 193 GLU A N 1
ATOM 1489 C CA . GLU A 1 193 ? 20.641 9.133 13.258 1 72.38 193 GLU A CA 1
ATOM 1490 C C . GLU A 1 193 ? 19.766 9.922 14.227 1 72.38 193 GLU A C 1
ATOM 1492 O O . GLU A 1 193 ? 19.172 10.938 13.852 1 72.38 193 GLU A O 1
ATOM 1497 N N . ASN A 1 194 ? 19.531 9.523 15.344 1 71.62 194 ASN A N 1
ATOM 1498 C CA . ASN A 1 194 ? 18.859 10.195 16.453 1 71.62 194 ASN A CA 1
ATOM 1499 C C . ASN A 1 194 ? 17.422 10.547 16.109 1 71.62 194 ASN A C 1
ATOM 1501 O O . ASN A 1 194 ? 16.984 11.68 16.312 1 71.62 194 ASN A O 1
ATOM 1505 N N . LEU A 1 195 ? 16.844 9.586 15.477 1 82.31 195 LEU A N 1
ATOM 1506 C CA . LEU A 1 195 ? 15.43 9.742 15.195 1 82.31 195 LEU A CA 1
ATOM 1507 C C . LEU A 1 195 ? 14.633 9.93 16.484 1 82.31 195 LEU A C 1
ATOM 1509 O O . LEU A 1 195 ? 14.625 9.055 17.344 1 82.31 195 LEU A O 1
ATOM 1513 N N . LYS A 1 196 ? 14.078 11.109 16.672 1 80 196 LYS A N 1
ATOM 1514 C CA . LYS A 1 196 ? 13.336 11.398 17.891 1 80 196 LYS A CA 1
ATOM 1515 C C . LYS A 1 196 ? 11.891 11.781 17.578 1 80 196 LYS A C 1
ATOM 1517 O O . LYS A 1 196 ? 11.148 12.195 18.469 1 80 196 LYS A O 1
ATOM 1522 N N . ASN A 1 197 ? 11.5 11.594 16.375 1 89.75 197 ASN A N 1
ATOM 1523 C CA . ASN A 1 197 ? 10.195 12.133 16 1 89.75 197 ASN A CA 1
ATOM 1524 C C . ASN A 1 197 ? 9.234 11.023 15.578 1 89.75 197 ASN A C 1
ATOM 1526 O O . ASN A 1 197 ? 8.273 11.281 14.844 1 89.75 197 ASN A O 1
ATOM 1530 N N . LEU A 1 198 ? 9.516 9.766 16.047 1 95.25 198 LEU A N 1
ATOM 1531 C CA . LEU A 1 198 ? 8.648 8.641 15.695 1 95.25 198 LEU A CA 1
ATOM 1532 C C . LEU A 1 198 ? 7.535 8.469 16.719 1 95.25 198 LEU A C 1
ATOM 1534 O O . LEU A 1 198 ? 7.797 8.453 17.938 1 95.25 198 LEU A O 1
ATOM 1538 N N . ARG A 1 199 ? 6.348 8.406 16.188 1 97.06 199 ARG A N 1
ATOM 1539 C CA . ARG A 1 199 ? 5.129 8.25 16.984 1 97.06 199 ARG A CA 1
ATOM 1540 C C . ARG A 1 199 ? 4.332 7.035 16.516 1 97.06 199 ARG A C 1
ATOM 1542 O O . ARG A 1 199 ? 4.273 6.746 15.312 1 97.06 199 ARG A O 1
ATOM 1549 N N . LEU A 1 200 ? 3.693 6.352 17.547 1 98.56 200 LEU A N 1
ATOM 1550 C CA . LEU A 1 200 ? 2.965 5.133 17.203 1 98.56 200 LEU A CA 1
ATOM 1551 C C . LEU A 1 200 ? 1.493 5.254 17.594 1 98.56 200 LEU A C 1
ATOM 1553 O O . LEU A 1 200 ? 1.172 5.695 18.688 1 98.56 200 LEU A O 1
ATOM 1557 N N . VAL A 1 201 ? 0.634 4.953 16.672 1 98.88 201 VAL A N 1
ATOM 1558 C CA . VAL A 1 201 ? -0.797 4.793 16.906 1 98.88 201 VAL A CA 1
ATOM 1559 C C . VAL A 1 201 ? -1.218 3.361 16.594 1 98.88 201 VAL A C 1
ATOM 1561 O O . VAL A 1 201 ? -0.885 2.834 15.523 1 98.88 201 VAL A O 1
ATOM 1564 N N . VAL A 1 202 ? -1.953 2.713 17.484 1 98.94 202 VAL A N 1
ATOM 1565 C CA . VAL A 1 202 ? -2.508 1.389 17.219 1 98.94 202 VAL A CA 1
ATOM 1566 C C . VAL A 1 202 ? -3.994 1.507 16.891 1 98.94 202 VAL A C 1
ATOM 1568 O O . VAL A 1 202 ? -4.816 1.755 17.781 1 98.94 202 VAL A O 1
ATOM 1571 N N . ASN A 1 203 ? -4.277 1.3 15.617 1 98.75 203 ASN A N 1
ATOM 1572 C CA . ASN A 1 203 ? -5.645 1.418 15.125 1 98.75 203 ASN A CA 1
ATOM 1573 C C . ASN A 1 203 ? -6.371 0.077 15.164 1 98.75 203 ASN A C 1
ATOM 1575 O O . ASN A 1 203 ? -5.742 -0.973 15.297 1 98.75 203 ASN A O 1
ATOM 1579 N N . ARG A 1 204 ? -7.695 0.112 15.188 1 98.12 204 ARG A N 1
ATOM 1580 C CA . ARG A 1 204 ? -8.602 -1.027 15.07 1 98.12 204 ARG A CA 1
ATOM 1581 C C . ARG A 1 204 ? -8.398 -2.002 16.234 1 98.12 204 ARG A C 1
ATOM 1583 O O . ARG A 1 204 ? -8.312 -3.213 16.016 1 98.12 204 ARG A O 1
ATOM 1590 N N . VAL A 1 205 ? -8.32 -1.509 17.406 1 98.5 205 VAL A N 1
ATOM 1591 C CA . VAL A 1 205 ? -8.164 -2.367 18.578 1 98.5 205 VAL A CA 1
ATOM 1592 C C . VAL A 1 205 ? -9.539 -2.766 19.109 1 98.5 205 VAL A C 1
ATOM 1594 O O . VAL A 1 205 ? -10.492 -1.994 19.031 1 98.5 205 VAL A O 1
ATOM 1597 N N . ALA A 1 206 ? -9.609 -3.891 19.703 1 97.19 206 ALA A N 1
ATOM 1598 C CA . ALA A 1 206 ? -10.844 -4.355 20.328 1 97.19 206 ALA A CA 1
ATOM 1599 C C . ALA A 1 206 ? -11.047 -3.713 21.703 1 97.19 206 ALA A C 1
ATOM 1601 O O . ALA A 1 206 ? -12.18 -3.486 22.125 1 97.19 206 ALA A O 1
ATOM 1602 N N . ASN A 1 207 ? -9.93 -3.471 22.422 1 97.56 207 ASN A N 1
ATOM 1603 C CA . ASN A 1 207 ? -9.945 -2.861 23.75 1 97.56 207 ASN A CA 1
ATOM 1604 C C . ASN A 1 207 ? -8.617 -2.188 24.078 1 97.56 207 ASN A C 1
ATOM 1606 O O . ASN A 1 207 ? -7.645 -2.332 23.328 1 97.56 207 ASN A O 1
ATOM 1610 N N . VAL A 1 208 ? -8.656 -1.521 25.141 1 97.12 208 VAL A N 1
ATOM 1611 C CA . VAL A 1 208 ? -7.512 -0.715 25.562 1 97.12 208 VAL A CA 1
ATOM 1612 C C . VAL A 1 208 ? -6.301 -1.617 25.797 1 97.12 208 VAL A C 1
ATOM 1614 O O . VAL A 1 208 ? -5.18 -1.278 25.391 1 97.12 208 VAL A O 1
ATOM 1617 N N . SER A 1 209 ? -6.492 -2.75 26.375 1 98.31 209 SER A N 1
ATOM 1618 C CA . SER A 1 209 ? -5.41 -3.672 26.688 1 98.31 209 SER A CA 1
ATOM 1619 C C . SER A 1 209 ? -4.699 -4.148 25.422 1 98.31 209 SER A C 1
ATOM 1621 O O . SER A 1 209 ? -3.469 -4.207 25.391 1 98.31 209 SER A O 1
ATOM 1623 N N . GLU A 1 210 ? -5.43 -4.434 24.406 1 98.31 210 GLU A N 1
ATOM 1624 C CA . GLU A 1 210 ? -4.84 -4.871 23.141 1 98.31 210 GLU A CA 1
ATOM 1625 C C . GLU A 1 210 ? -3.959 -3.783 22.547 1 98.31 210 GLU A C 1
ATOM 1627 O O . GLU A 1 210 ? -2.859 -4.062 22.062 1 98.31 210 GLU A O 1
ATOM 1632 N N . GLY A 1 211 ? -4.449 -2.562 22.609 1 98.5 211 GLY A N 1
ATOM 1633 C CA . GLY A 1 211 ? -3.666 -1.447 22.094 1 98.5 211 GLY A CA 1
ATOM 1634 C C . GLY A 1 211 ? -2.336 -1.283 22.812 1 98.5 211 GLY A C 1
ATOM 1635 O O . GLY A 1 211 ? -1.297 -1.125 22.156 1 98.5 211 GLY A O 1
ATOM 1636 N N . LYS A 1 212 ? -2.352 -1.397 24.047 1 98.44 212 LYS A N 1
ATOM 1637 C CA . LYS A 1 212 ? -1.147 -1.229 24.859 1 98.44 212 LYS A CA 1
ATOM 1638 C C . LYS A 1 212 ? -0.168 -2.377 24.625 1 98.44 212 LYS A C 1
ATOM 1640 O O . LYS A 1 212 ? 1.045 -2.16 24.562 1 98.44 212 LYS A O 1
ATOM 1645 N N . VAL A 1 213 ? -0.684 -3.551 24.516 1 98.62 213 VAL A N 1
ATOM 1646 C CA . VAL A 1 213 ? 0.157 -4.727 24.312 1 98.62 213 VAL A CA 1
ATOM 1647 C C . VAL A 1 213 ? 0.864 -4.633 22.969 1 98.62 213 VAL A C 1
ATOM 1649 O O . VAL A 1 213 ? 2.064 -4.898 22.875 1 98.62 213 VAL A O 1
ATOM 1652 N N . VAL A 1 214 ? 0.115 -4.27 21.969 1 98.69 214 VAL A N 1
ATOM 1653 C CA . VAL A 1 214 ? 0.682 -4.129 20.625 1 98.69 214 VAL A CA 1
ATOM 165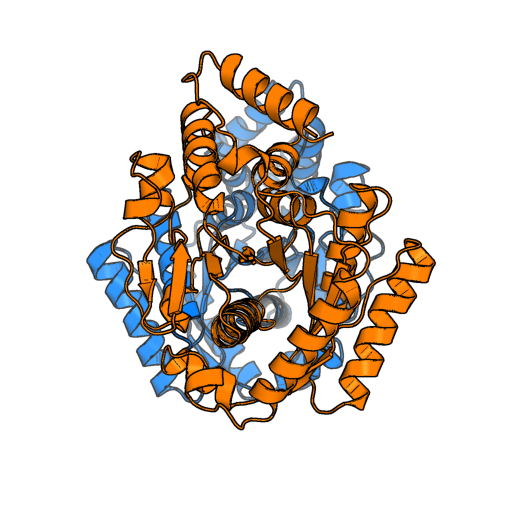4 C C . VAL A 1 214 ? 1.736 -3.023 20.625 1 98.69 214 VAL A C 1
ATOM 1656 O O . VAL A 1 214 ? 2.83 -3.201 20.094 1 98.69 214 VAL A O 1
ATOM 1659 N N . ALA A 1 215 ? 1.382 -1.909 21.234 1 98.75 215 ALA A N 1
ATOM 1660 C CA . ALA A 1 215 ? 2.326 -0.798 21.312 1 98.75 215 ALA A CA 1
ATOM 1661 C C . ALA A 1 215 ? 3.609 -1.217 22.016 1 98.75 215 ALA A C 1
ATOM 1663 O O . ALA A 1 215 ? 4.711 -0.926 21.547 1 98.75 215 ALA A O 1
ATOM 1664 N N . LYS A 1 216 ? 3.467 -1.874 23.125 1 98.44 216 LYS A N 1
ATOM 1665 C CA . LYS A 1 216 ? 4.621 -2.33 23.891 1 98.44 216 LYS A CA 1
ATOM 1666 C C . LYS A 1 216 ? 5.508 -3.254 23.062 1 98.44 216 LYS A C 1
ATOM 1668 O O . LYS A 1 216 ? 6.734 -3.156 23.109 1 98.44 216 LYS A O 1
ATOM 1673 N N . LYS A 1 217 ? 4.891 -4.117 22.328 1 98.06 217 LYS A N 1
ATOM 1674 C CA . LYS A 1 217 ? 5.637 -5.047 21.484 1 98.06 217 LYS A CA 1
ATOM 1675 C C . LYS A 1 217 ? 6.5 -4.301 20.469 1 98.06 217 LYS A C 1
ATOM 1677 O O . LYS A 1 217 ? 7.695 -4.574 20.344 1 98.06 217 LYS A O 1
ATOM 1682 N N . VAL A 1 218 ? 5.914 -3.361 19.75 1 98.12 218 VAL A N 1
ATOM 1683 C CA . VAL A 1 218 ? 6.621 -2.604 18.719 1 98.12 218 VAL A CA 1
ATOM 1684 C C . VAL A 1 218 ? 7.723 -1.766 19.359 1 98.12 218 VAL A C 1
ATOM 1686 O O . VAL A 1 218 ? 8.859 -1.735 18.875 1 98.12 218 VAL A O 1
ATOM 1689 N N . ILE A 1 219 ? 7.406 -1.106 20.453 1 97.75 219 ILE A N 1
ATOM 1690 C CA . ILE A 1 219 ? 8.336 -0.209 21.141 1 97.75 219 ILE A CA 1
ATOM 1691 C C . ILE A 1 219 ? 9.5 -1.012 21.719 1 97.75 219 ILE A C 1
ATOM 1693 O O . ILE A 1 219 ? 10.664 -0.637 21.562 1 97.75 219 ILE A O 1
ATOM 1697 N N . ASP A 1 220 ? 9.219 -2.146 22.328 1 97.69 220 ASP A N 1
ATOM 1698 C CA . ASP A 1 220 ? 10.25 -2.971 22.953 1 97.69 220 ASP A CA 1
ATOM 1699 C C . ASP A 1 220 ? 11.219 -3.514 21.906 1 97.69 220 ASP A C 1
ATOM 1701 O O . ASP A 1 220 ? 12.438 -3.467 22.094 1 97.69 220 ASP A O 1
ATOM 1705 N N . ILE A 1 221 ? 10.664 -4.004 20.859 1 96.44 221 ILE A N 1
ATOM 1706 C CA . ILE A 1 221 ? 11.523 -4.582 19.828 1 96.44 221 ILE A CA 1
ATOM 1707 C C . ILE A 1 221 ? 12.383 -3.49 19.203 1 96.44 221 ILE A C 1
ATOM 1709 O O . ILE A 1 221 ? 13.555 -3.715 18.906 1 96.44 221 ILE A O 1
ATOM 1713 N N . SER A 1 222 ? 11.82 -2.334 18.969 1 95.94 222 SER A N 1
ATOM 1714 C CA . SER A 1 222 ? 12.562 -1.22 18.391 1 95.94 222 SER A CA 1
ATOM 1715 C C . SER A 1 222 ? 13.656 -0.739 19.328 1 95.94 222 SER A C 1
ATOM 1717 O O . SER A 1 222 ? 14.766 -0.41 18.891 1 95.94 222 SER A O 1
ATOM 1719 N N . SER A 1 223 ? 13.344 -0.706 20.625 1 95.62 223 SER A N 1
ATOM 1720 C CA . SER A 1 223 ? 14.328 -0.307 21.625 1 95.62 223 SER A CA 1
ATOM 1721 C C . SER A 1 223 ? 15.461 -1.325 21.719 1 95.62 223 SER A C 1
ATOM 1723 O O . SER A 1 223 ? 16.641 -0.957 21.734 1 95.62 223 SER A O 1
ATOM 1725 N N . GLN A 1 224 ? 15.156 -2.553 21.719 1 95.62 224 GLN A N 1
ATOM 1726 C CA . GLN A 1 224 ? 16.109 -3.633 21.938 1 95.62 224 GLN A CA 1
ATOM 1727 C C . GLN A 1 224 ? 17.047 -3.779 20.734 1 95.62 224 GLN A C 1
ATOM 1729 O O . GLN A 1 224 ? 18.266 -3.902 20.906 1 95.62 224 GLN A O 1
ATOM 1734 N N . PHE A 1 225 ? 16.484 -3.697 19.562 1 93.75 225 PHE A N 1
ATOM 1735 C CA . PHE A 1 225 ? 17.281 -4.078 18.406 1 93.75 225 PHE A CA 1
ATOM 1736 C C . PHE A 1 225 ? 17.766 -2.848 17.641 1 93.75 225 PHE A C 1
ATOM 1738 O O . PHE A 1 225 ? 18.719 -2.92 16.875 1 93.75 225 PHE A O 1
ATOM 1745 N N . LEU A 1 226 ? 17.078 -1.683 17.859 1 94 226 LEU A N 1
ATOM 1746 C CA . LEU A 1 226 ? 17.438 -0.505 17.062 1 94 226 LEU A CA 1
ATOM 1747 C C . LEU A 1 226 ? 17.859 0.644 17.969 1 94 226 LEU A C 1
ATOM 1749 O O . LEU A 1 226 ? 18.266 1.706 17.484 1 94 226 LEU A O 1
ATOM 1753 N N . ASN A 1 227 ? 17.734 0.514 19.266 1 93.06 227 ASN A N 1
ATOM 1754 C CA . ASN A 1 227 ? 18.062 1.544 20.234 1 93.06 227 ASN A CA 1
ATOM 1755 C C . ASN A 1 227 ? 17.266 2.828 19.984 1 93.06 227 ASN A C 1
ATOM 1757 O O . ASN A 1 227 ? 17.844 3.92 19.984 1 93.06 227 ASN A O 1
ATOM 1761 N N . LEU A 1 228 ? 15.984 2.623 19.688 1 93.38 228 LEU A N 1
ATOM 1762 C CA . LEU A 1 228 ? 15.117 3.76 19.406 1 93.38 228 LEU A CA 1
ATOM 1763 C C . LEU A 1 228 ? 13.977 3.842 20.406 1 93.38 228 LEU A C 1
ATOM 1765 O O . LEU A 1 228 ? 13.438 2.814 20.828 1 93.38 228 LEU A O 1
ATOM 1769 N N . ASN A 1 229 ? 13.703 5.07 20.688 1 91.62 229 ASN A N 1
ATOM 1770 C CA . ASN A 1 229 ? 12.516 5.344 21.5 1 91.62 229 ASN A CA 1
ATOM 1771 C C . ASN A 1 229 ? 11.352 5.832 20.625 1 91.62 229 ASN A C 1
ATOM 1773 O O . ASN A 1 229 ? 11.492 6.809 19.891 1 91.62 229 ASN A O 1
ATOM 1777 N N . ILE A 1 230 ? 10.258 5.164 20.703 1 95.44 230 ILE A N 1
ATOM 1778 C CA . ILE A 1 230 ? 9.055 5.527 19.969 1 95.44 230 ILE A CA 1
ATOM 1779 C C . ILE A 1 230 ? 7.961 5.961 20.938 1 95.44 230 ILE A C 1
ATOM 1781 O O . ILE A 1 230 ? 7.68 5.266 21.922 1 95.44 230 ILE A O 1
ATOM 1785 N N . ASP A 1 231 ? 7.387 7.105 20.703 1 96.06 231 ASP A N 1
ATOM 1786 C CA . ASP A 1 231 ? 6.32 7.602 21.562 1 96.06 231 ASP A CA 1
ATOM 1787 C C . ASP A 1 231 ? 4.977 6.98 21.188 1 96.06 231 ASP A C 1
ATOM 1789 O O . ASP A 1 231 ? 4.574 7.008 20.016 1 96.06 231 ASP A O 1
ATOM 1793 N N . TYR A 1 232 ? 4.383 6.441 22.188 1 97.62 232 TYR A N 1
ATOM 1794 C CA . TYR A 1 232 ? 3.035 5.918 21.984 1 97.62 232 TYR A CA 1
ATOM 1795 C C . TYR A 1 232 ? 1.995 7.027 22.125 1 97.62 232 TYR A C 1
ATOM 1797 O O . TYR A 1 232 ? 1.854 7.633 23.188 1 97.62 232 TYR A O 1
ATOM 1805 N N . LEU A 1 233 ? 1.217 7.27 21.062 1 98.12 233 LEU A N 1
ATOM 1806 C CA . LEU A 1 233 ? 0.235 8.344 21.078 1 98.12 233 LEU A CA 1
ATOM 1807 C C . LEU A 1 233 ? -1.118 7.844 21.578 1 98.12 233 LEU A C 1
ATOM 1809 O O . LEU A 1 233 ? -1.925 8.625 22.094 1 98.12 233 LEU A O 1
ATOM 1813 N N . GLY A 1 234 ? -1.406 6.566 21.281 1 98.5 234 GLY A N 1
ATOM 1814 C CA . GLY A 1 234 ? -2.689 6.008 21.672 1 98.5 234 GLY A CA 1
ATOM 1815 C C . GLY A 1 234 ? -3.238 5.012 20.672 1 98.5 234 GLY A C 1
ATOM 1816 O O . GLY A 1 234 ? -2.482 4.43 19.891 1 98.5 234 GLY A O 1
ATOM 1817 N N . TYR A 1 235 ? -4.527 4.719 20.797 1 98.69 235 TYR A N 1
ATOM 1818 C CA . TYR A 1 235 ? -5.207 3.713 19.984 1 98.69 235 TYR A CA 1
ATOM 1819 C C . TYR A 1 235 ? -6.539 4.242 19.469 1 98.69 235 TYR A C 1
ATOM 1821 O O . TYR A 1 235 ? -7.027 5.277 19.922 1 98.69 235 TYR A O 1
ATOM 1829 N N . VAL A 1 236 ? -7.031 3.633 18.453 1 98.75 236 VAL A N 1
ATOM 1830 C CA . VAL A 1 236 ? -8.391 3.832 17.969 1 98.75 236 VAL A CA 1
ATOM 1831 C C . VAL A 1 236 ? -9.117 2.488 17.906 1 98.75 236 VAL A C 1
ATOM 1833 O O . VAL A 1 236 ? -8.57 1.511 17.375 1 98.75 236 VAL A O 1
ATOM 1836 N N . TYR A 1 237 ? -10.336 2.439 18.375 1 98 237 TYR A N 1
ATOM 1837 C CA . TYR A 1 237 ? -11.109 1.204 18.375 1 98 237 TYR A CA 1
ATOM 1838 C C . TYR A 1 237 ? -11.516 0.8 16.969 1 98 237 TYR A C 1
ATOM 1840 O O . TYR A 1 237 ? -11.695 1.655 16.094 1 98 237 TYR A O 1
ATOM 1848 N N . GLU A 1 238 ? -11.547 -0.543 16.781 1 96.19 238 GLU A N 1
ATOM 1849 C CA . GLU A 1 238 ? -12.328 -0.987 15.641 1 96.19 238 GLU A CA 1
ATOM 1850 C C . GLU A 1 238 ? -13.758 -0.456 15.703 1 96.19 238 GLU A C 1
ATOM 1852 O O . GLU A 1 238 ? -14.461 -0.673 16.703 1 96.19 238 GLU A O 1
ATOM 1857 N N . ASP A 1 239 ? -14.117 0.289 14.703 1 95.06 239 ASP A N 1
ATOM 1858 C CA . ASP A 1 239 ? -15.398 0.986 14.719 1 95.06 239 ASP A CA 1
ATOM 1859 C C . ASP A 1 239 ? -16.078 0.92 13.352 1 95.06 239 ASP A C 1
ATOM 1861 O O . ASP A 1 239 ? -15.555 1.44 12.367 1 95.06 239 ASP A O 1
ATOM 1865 N N . GLN A 1 240 ? -17.219 0.37 13.297 1 92.5 240 GLN A N 1
ATOM 1866 C CA . GLN A 1 240 ? -17.984 0.255 12.07 1 92.5 240 GLN A CA 1
ATOM 1867 C C . GLN A 1 240 ? -18.344 1.63 11.508 1 92.5 240 GLN A C 1
ATOM 1869 O O . GLN A 1 240 ? -18.516 1.788 10.297 1 92.5 240 GLN A O 1
ATOM 1874 N N . ASN A 1 241 ? -18.391 2.588 12.375 1 93.62 241 ASN A N 1
ATOM 1875 C CA . ASN A 1 241 ? -18.719 3.943 11.945 1 93.62 241 ASN A CA 1
ATOM 1876 C C . ASN A 1 241 ? -17.656 4.496 10.992 1 93.62 241 ASN A C 1
ATOM 1878 O O . ASN A 1 241 ? -17.969 5.309 10.125 1 93.62 241 ASN A O 1
ATOM 1882 N N . ILE A 1 242 ? -16.5 4.051 11.18 1 95.69 242 ILE A N 1
ATOM 1883 C CA . ILE A 1 242 ? -15.43 4.512 10.297 1 95.69 242 ILE A CA 1
ATOM 1884 C C . ILE A 1 242 ? -15.633 3.92 8.898 1 95.69 242 ILE A C 1
ATOM 1886 O O . ILE A 1 242 ? -15.578 4.641 7.898 1 95.69 242 ILE A O 1
ATOM 1890 N N . LYS A 1 243 ? -15.875 2.645 8.82 1 93.81 243 LYS A N 1
ATOM 1891 C CA . LYS A 1 243 ? -16.156 1.994 7.547 1 93.81 243 LYS A CA 1
ATOM 1892 C C . LYS A 1 243 ? -17.344 2.652 6.844 1 93.81 243 LYS A C 1
ATOM 1894 O O . LYS A 1 243 ? -17.281 2.938 5.645 1 93.81 243 LYS A O 1
ATOM 1899 N N . ASN A 1 244 ? -18.375 2.867 7.617 1 95.81 244 ASN A N 1
ATOM 1900 C CA . ASN A 1 244 ? -19.578 3.492 7.074 1 95.81 244 ASN A CA 1
ATOM 1901 C C . ASN A 1 244 ? -19.281 4.891 6.531 1 95.81 244 ASN A C 1
ATOM 1903 O O . ASN A 1 244 ? -19.844 5.293 5.512 1 95.81 244 ASN A O 1
ATOM 1907 N N . SER A 1 245 ? -18.5 5.59 7.246 1 97.06 245 SER A N 1
ATOM 1908 C CA . SER A 1 245 ? -18.156 6.949 6.836 1 97.06 245 SER A CA 1
ATOM 1909 C C . SER A 1 245 ? -17.438 6.957 5.492 1 97.06 245 SER A C 1
ATOM 1911 O O . SER A 1 245 ? -17.625 7.871 4.684 1 97.06 245 SER A O 1
ATOM 1913 N N . VAL A 1 246 ? -16.594 5.988 5.207 1 96.19 246 VAL A N 1
ATOM 1914 C CA . VAL A 1 246 ? -15.891 5.871 3.934 1 96.19 246 VAL A CA 1
ATOM 1915 C C . VAL A 1 246 ? -16.891 5.617 2.812 1 96.19 246 VAL A C 1
ATOM 1917 O O . VAL A 1 246 ? -16.812 6.227 1.743 1 96.19 246 VAL A O 1
ATOM 1920 N N . PHE A 1 247 ? -17.859 4.773 3.105 1 95.81 247 PHE A N 1
ATOM 1921 C CA . PHE A 1 247 ? -18.906 4.492 2.125 1 95.81 247 PHE A CA 1
ATOM 1922 C C . PHE A 1 247 ? -19.719 5.742 1.82 1 95.81 247 PHE A C 1
ATOM 1924 O O . PHE A 1 247 ? -20.125 5.961 0.679 1 95.81 247 PHE A O 1
ATOM 1931 N N . LYS A 1 248 ? -19.875 6.535 2.846 1 96.81 248 LYS A N 1
ATOM 1932 C CA . LYS A 1 248 ? -20.656 7.754 2.697 1 96.81 248 LYS A CA 1
ATOM 1933 C C . LYS A 1 248 ? -19.797 8.898 2.168 1 96.81 248 LYS A C 1
ATOM 1935 O O . LYS A 1 248 ? -20.312 9.984 1.886 1 96.81 248 LYS A O 1
ATOM 1940 N N . GLN A 1 249 ? -18.5 8.664 2.156 1 97.19 249 GLN A N 1
ATOM 1941 C CA . GLN A 1 249 ? -17.531 9.656 1.675 1 97.19 249 GLN A CA 1
ATOM 1942 C C . GLN A 1 249 ? -17.609 10.938 2.494 1 97.19 249 GLN A C 1
ATOM 1944 O O . GLN A 1 249 ? -17.703 12.039 1.934 1 97.19 249 GLN A O 1
ATOM 1949 N N . ARG A 1 250 ? -17.688 10.727 3.787 1 97.31 250 ARG A N 1
ATOM 1950 C CA . ARG A 1 250 ? -17.641 11.797 4.781 1 97.31 250 ARG A CA 1
ATOM 1951 C C . ARG A 1 250 ? -16.734 11.406 5.953 1 97.31 250 ARG A C 1
ATOM 1953 O O . ARG A 1 250 ? -16.719 10.242 6.371 1 97.31 250 ARG A O 1
ATOM 1960 N N . PRO A 1 251 ? -16.031 12.375 6.52 1 97.19 251 PRO A N 1
ATOM 1961 C CA . PRO A 1 251 ? -15.18 12.023 7.652 1 97.19 251 PRO A CA 1
ATOM 1962 C C . PRO A 1 251 ? -15.977 11.484 8.844 1 97.19 251 PRO A C 1
ATOM 1964 O O . PRO A 1 251 ? -17.047 12.016 9.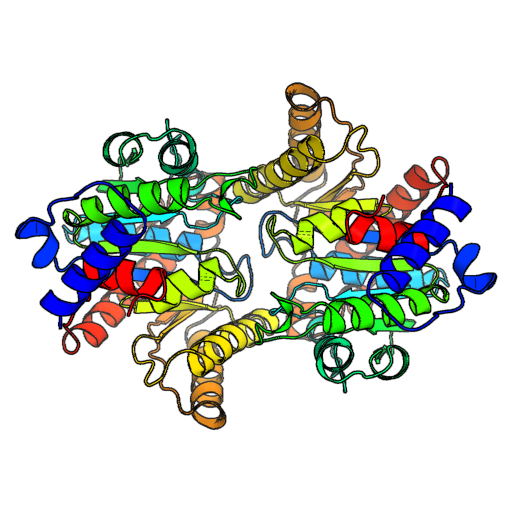172 1 97.19 251 PRO A O 1
ATOM 1967 N N . PHE A 1 252 ? -15.43 10.523 9.5 1 95.31 252 PHE A N 1
ATOM 1968 C CA . PHE A 1 252 ? -16.172 9.852 10.562 1 95.31 252 PHE A CA 1
ATOM 1969 C C . PHE A 1 252 ? -16.328 10.773 11.773 1 95.31 252 PHE A C 1
ATOM 1971 O O . PHE A 1 252 ? -17.328 10.688 12.492 1 95.31 252 PHE A O 1
ATOM 1978 N N . ILE A 1 253 ? -15.438 11.703 11.984 1 95.44 253 ILE A N 1
ATOM 1979 C CA . ILE A 1 253 ? -15.5 12.555 13.172 1 95.44 253 ILE A CA 1
ATOM 1980 C C . ILE A 1 253 ? -16.641 13.555 13.016 1 95.44 253 ILE A C 1
ATOM 1982 O O . ILE A 1 253 ? -17.109 14.133 14 1 95.44 253 ILE A O 1
ATOM 1986 N N . LEU A 1 254 ? -17.047 13.828 11.82 1 94.69 254 LEU A N 1
ATOM 1987 C CA . LEU A 1 254 ? -18.156 14.727 11.578 1 94.69 254 LEU A CA 1
ATOM 1988 C C . LEU A 1 254 ? -19.484 13.977 11.617 1 94.69 254 LEU A C 1
ATOM 1990 O O . LEU A 1 254 ? -20.484 14.492 12.133 1 94.69 254 LEU A O 1
ATOM 1994 N N . LEU A 1 255 ? -19.5 12.797 11.078 1 94.88 255 LEU A N 1
ATOM 1995 C CA . LEU A 1 255 ? -20.703 11.984 11.062 1 94.88 255 LEU A CA 1
ATOM 1996 C C . LEU A 1 255 ? -21.031 11.469 12.461 1 94.88 255 LEU A C 1
ATOM 1998 O O . LEU A 1 255 ? -22.203 11.344 12.82 1 94.88 255 LEU A O 1
ATOM 2002 N N . ASN A 1 256 ? -19.953 11.156 13.234 1 94.88 256 ASN A N 1
ATOM 2003 C CA . ASN A 1 256 ? -20.094 10.617 14.578 1 94.88 256 ASN A CA 1
ATOM 2004 C C . ASN A 1 256 ? -19.125 11.266 15.562 1 94.88 256 ASN A C 1
ATOM 2006 O O . ASN A 1 256 ? -18.219 10.602 16.078 1 94.88 256 ASN A O 1
ATOM 2010 N N . PRO A 1 257 ? -19.359 12.484 15.906 1 94.06 257 PRO A N 1
ATOM 2011 C CA . PRO A 1 257 ? -18.422 13.234 16.75 1 94.06 257 PRO A CA 1
ATOM 2012 C C . PRO A 1 257 ? -18.297 12.664 18.156 1 94.06 257 PRO A C 1
ATOM 2014 O O . PRO A 1 257 ? -17.281 12.859 18.828 1 94.06 257 PRO A O 1
ATOM 2017 N N . ASN A 1 258 ? -19.328 11.875 18.578 1 94.06 258 ASN A N 1
ATOM 2018 C CA . ASN A 1 258 ? -19.328 11.359 19.953 1 94.06 258 ASN A CA 1
ATOM 2019 C C . ASN A 1 258 ? -19 9.867 19.984 1 94.06 258 ASN A C 1
ATOM 2021 O O . ASN A 1 258 ? -19.234 9.203 20.984 1 94.06 258 ASN A O 1
ATOM 2025 N N . SER A 1 259 ? -18.453 9.406 18.891 1 94.69 259 SER A N 1
ATOM 2026 C CA . SER A 1 259 ? -18.047 8.008 18.859 1 94.69 259 SER A CA 1
ATOM 2027 C C . SER A 1 259 ? -16.75 7.777 19.625 1 94.69 259 SER A C 1
ATOM 2029 O O . SER A 1 259 ? -15.992 8.719 19.875 1 94.69 259 SER A O 1
ATOM 2031 N N . LYS A 1 260 ? -16.531 6.527 20.031 1 95.56 260 LYS A N 1
ATOM 2032 C CA . LYS A 1 260 ? -15.289 6.164 20.703 1 95.56 260 LYS A CA 1
ATOM 2033 C C . LYS A 1 260 ? -14.078 6.5 19.828 1 95.56 260 LYS A C 1
ATOM 2035 O O . LYS A 1 260 ? -13.078 7.02 20.328 1 95.56 260 LYS A O 1
ATOM 2040 N N . ALA A 1 261 ? -14.211 6.254 18.562 1 95.94 261 ALA A N 1
ATOM 2041 C CA . ALA A 1 261 ? -13.117 6.523 17.625 1 95.94 261 ALA A CA 1
ATOM 2042 C C . ALA A 1 261 ? -12.781 8.008 17.594 1 95.94 261 ALA A C 1
ATOM 2044 O O . ALA A 1 261 ? -11.609 8.391 17.578 1 95.94 261 ALA A O 1
ATOM 2045 N N . SER A 1 262 ? -13.781 8.844 17.641 1 95.88 262 SER A N 1
ATOM 2046 C CA . SER A 1 262 ? -13.578 10.289 17.641 1 95.88 262 SER A CA 1
ATOM 2047 C C . SER A 1 262 ? -12.867 10.75 18.906 1 95.88 262 SER A C 1
ATOM 2049 O O . SER A 1 262 ? -11.961 11.586 18.844 1 95.88 262 SER A O 1
ATOM 2051 N N . TYR A 1 263 ? -13.219 10.188 20 1 96.62 263 TYR A N 1
ATOM 2052 C CA . TYR A 1 263 ? -12.594 10.539 21.266 1 96.62 263 TYR A CA 1
ATOM 2053 C C . TYR A 1 263 ? -11.141 10.078 21.297 1 96.62 263 TYR A C 1
ATOM 2055 O O . TYR A 1 263 ? -10.281 10.75 21.891 1 96.62 263 TYR A O 1
ATOM 2063 N N . CYS A 1 264 ? -10.906 8.938 20.734 1 97.88 264 CYS A N 1
ATOM 2064 C CA . CYS A 1 264 ? -9.539 8.453 20.656 1 97.88 264 CYS A CA 1
ATOM 2065 C C . CYS A 1 264 ? -8.648 9.438 19.891 1 97.88 264 CYS A C 1
ATOM 2067 O O . CYS A 1 264 ? -7.504 9.664 20.281 1 97.88 264 CYS A O 1
ATOM 2069 N N . LEU A 1 265 ? -9.156 10.07 18.875 1 97.69 265 LEU A N 1
ATOM 2070 C CA . LEU A 1 265 ? -8.375 11.016 18.094 1 97.69 265 LEU A CA 1
ATOM 2071 C C . LEU A 1 265 ? -8.07 12.273 18.906 1 97.69 265 LEU A C 1
ATOM 2073 O O . LEU A 1 265 ? -7.008 12.875 18.75 1 97.69 265 LEU A O 1
ATOM 2077 N N . ASP A 1 266 ? -9.008 12.641 19.781 1 97.69 266 ASP A N 1
ATOM 2078 C CA . ASP A 1 266 ? -8.734 13.742 20.688 1 97.69 266 ASP A CA 1
ATOM 2079 C C . ASP A 1 266 ? -7.527 13.438 21.578 1 97.69 266 ASP A C 1
ATOM 2081 O O . ASP A 1 266 ? -6.648 14.281 21.75 1 97.69 266 ASP A O 1
ATOM 2085 N N . SER A 1 267 ? -7.539 12.266 22.062 1 97.94 267 SER A N 1
ATOM 2086 C CA . SER A 1 267 ? -6.457 11.836 22.953 1 97.94 267 SER A CA 1
ATOM 2087 C C . SER A 1 267 ? -5.133 11.75 22.203 1 97.94 267 SER A C 1
ATOM 2089 O O . SER A 1 267 ? -4.086 12.117 22.734 1 97.94 267 SER A O 1
ATOM 2091 N N . ILE A 1 268 ? -5.176 11.25 21 1 98.31 268 ILE A N 1
ATOM 2092 C CA . ILE A 1 268 ? -3.98 11.109 20.172 1 98.31 268 ILE A CA 1
ATOM 2093 C C . ILE A 1 268 ? -3.406 12.492 19.859 1 98.31 268 ILE A C 1
ATOM 2095 O O . ILE A 1 268 ? -2.197 12.703 19.969 1 98.31 268 ILE A O 1
ATOM 2099 N N . MET A 1 269 ? -4.277 13.391 19.484 1 97.56 269 MET A N 1
ATOM 2100 C CA . MET A 1 269 ? -3.84 14.758 19.188 1 97.56 269 MET A CA 1
ATOM 2101 C C . MET A 1 269 ? -3.23 15.406 20.438 1 97.56 269 MET A C 1
ATOM 2103 O O . MET A 1 269 ? -2.195 16.062 20.344 1 97.56 269 MET A O 1
ATOM 2107 N N . ALA A 1 270 ? -3.844 15.203 21.594 1 96.69 270 ALA A N 1
ATOM 2108 C CA . ALA A 1 270 ? -3.336 15.758 22.844 1 96.69 270 ALA A CA 1
ATOM 2109 C C . ALA A 1 270 ? -1.954 15.195 23.172 1 96.69 270 ALA A C 1
ATOM 2111 O O . ALA A 1 270 ? -1.062 15.938 23.594 1 96.69 270 ALA A O 1
ATOM 2112 N N . ALA A 1 271 ? -1.813 13.922 22.984 1 96.44 271 ALA A N 1
ATOM 2113 C CA . ALA A 1 271 ? -0.522 13.281 23.219 1 96.44 271 ALA A CA 1
ATOM 2114 C C . ALA A 1 271 ? 0.546 13.836 22.281 1 96.44 271 ALA A C 1
ATOM 2116 O O . ALA A 1 271 ? 1.683 14.078 22.703 1 96.44 271 ALA A O 1
ATOM 2117 N N . LEU A 1 272 ? 0.152 14 21.062 1 95.12 272 LEU A N 1
ATOM 2118 C CA . LEU A 1 272 ? 1.068 14.547 20.062 1 95.12 272 LEU A CA 1
ATOM 2119 C C . LEU A 1 272 ? 1.528 15.945 20.453 1 95.12 272 LEU A C 1
ATOM 2121 O O . LEU A 1 272 ? 2.703 16.281 20.281 1 95.12 272 LEU A O 1
ATOM 2125 N N . GLU A 1 273 ? 0.676 16.781 21 1 93.19 273 GLU A N 1
ATOM 2126 C CA . GLU A 1 273 ? 0.995 18.141 21.422 1 93.19 273 GLU A CA 1
ATOM 2127 C C . GLU A 1 273 ? 1.872 18.141 22.672 1 93.19 273 GLU A C 1
ATOM 2129 O O . GLU A 1 273 ? 2.73 19.016 22.828 1 93.19 273 GLU A O 1
ATOM 2134 N N . GLU A 1 274 ? 1.633 17.219 23.5 1 89.75 274 GLU A N 1
ATOM 2135 C CA . GLU A 1 274 ? 2.381 17.141 24.75 1 89.75 274 GLU A CA 1
ATOM 2136 C C . GLU A 1 274 ? 3.838 16.766 24.5 1 89.75 274 GLU A C 1
ATOM 2138 O O . GLU A 1 274 ? 4.746 17.312 25.125 1 89.75 274 GLU A O 1
ATOM 2143 N N . ILE A 1 275 ? 4.035 15.891 23.672 1 84.12 275 ILE A N 1
ATOM 2144 C CA . ILE A 1 275 ? 5.375 15.391 23.391 1 84.12 275 ILE A CA 1
ATOM 2145 C C . ILE A 1 275 ? 6.176 16.453 22.641 1 84.12 275 ILE A C 1
ATOM 2147 O O . ILE A 1 275 ? 7.379 16.609 22.875 1 84.12 275 ILE A O 1
ATOM 2151 N N . THR A 1 276 ? 5.57 17.172 21.75 1 70.38 276 THR A N 1
ATOM 2152 C CA . THR A 1 276 ? 6.277 18.078 20.844 1 70.38 276 THR A CA 1
ATOM 2153 C C . THR A 1 276 ? 6.516 19.438 21.531 1 70.38 276 THR A C 1
ATOM 2155 O O . THR A 1 276 ? 7.23 20.281 21 1 70.38 276 THR A O 1
ATOM 2158 N N . PHE A 1 277 ? 5.883 19.766 22.609 1 60.56 277 PHE A N 1
ATOM 2159 C CA . PHE A 1 277 ? 6.012 21.047 23.281 1 60.56 277 PHE A CA 1
ATOM 2160 C C . PHE A 1 277 ? 7.477 21.375 23.547 1 60.56 277 PHE A C 1
ATOM 2162 O O . PHE A 1 277 ? 7.902 22.531 23.391 1 60.56 277 PHE A O 1
ATOM 2169 N N . ASP A 1 278 ? 8.164 20.438 24 1 56.09 278 ASP A N 1
ATOM 2170 C CA . ASP A 1 278 ? 9.531 20.766 24.375 1 56.09 278 ASP A CA 1
ATOM 2171 C C . ASP A 1 278 ? 10.43 20.906 23.156 1 56.09 278 ASP A C 1
ATOM 2173 O O . ASP A 1 278 ? 11.414 21.656 23.172 1 56.09 278 ASP A O 1
ATOM 2177 N N . ASN A 1 279 ? 10.172 20.188 22.125 1 54.75 279 ASN A N 1
ATOM 2178 C CA . ASN A 1 279 ? 11.102 20 21.016 1 54.75 279 ASN A CA 1
ATOM 2179 C C . ASN A 1 279 ? 10.773 20.922 19.844 1 54.75 279 ASN A C 1
ATOM 2181 O O . ASN A 1 279 ? 10.43 20.453 18.766 1 54.75 279 ASN A O 1
ATOM 2185 N N . LYS A 1 280 ? 10.461 22.156 20.172 1 56.41 280 LYS A N 1
ATOM 2186 C CA . LYS A 1 280 ? 9.812 23.219 19.406 1 56.41 280 LYS A CA 1
ATOM 2187 C C . LYS A 1 280 ? 10.641 23.578 18.172 1 56.41 280 LYS A C 1
ATOM 2189 O O . LYS A 1 280 ? 10.32 24.547 17.469 1 56.41 280 LYS A O 1
ATOM 2194 N N . LYS A 1 281 ? 11.711 22.922 17.922 1 68.62 281 LYS A N 1
ATOM 2195 C CA . LYS A 1 281 ? 12.312 23.484 16.703 1 68.62 281 LYS A CA 1
ATOM 2196 C C . LYS A 1 281 ? 11.703 22.859 15.453 1 68.62 281 LYS A C 1
ATOM 2198 O O . LYS A 1 281 ? 11.914 21.672 15.18 1 68.62 281 LYS A O 1
ATOM 2203 N N . ARG A 1 282 ? 10.711 23.594 14.992 1 84.31 282 ARG A N 1
ATOM 2204 C CA . ARG A 1 282 ? 10.117 23.25 13.703 1 84.31 282 ARG A CA 1
ATOM 2205 C C . ARG A 1 282 ? 11.055 23.594 12.555 1 84.31 282 ARG A C 1
ATOM 2207 O O . ARG A 1 282 ? 11.742 24.609 12.586 1 84.31 282 ARG A O 1
ATOM 2214 N N . ARG A 1 283 ? 11.047 22.656 11.695 1 83 283 ARG A N 1
ATOM 2215 C CA . ARG A 1 283 ? 11.945 22.859 10.562 1 83 283 ARG A CA 1
ATOM 2216 C C . ARG A 1 283 ? 11.422 23.922 9.617 1 83 283 ARG A C 1
ATOM 2218 O O . ARG A 1 283 ? 12.203 24.625 8.961 1 83 283 ARG A O 1
ATOM 2225 N N . GLY A 1 284 ? 10.148 24.141 9.656 1 90.56 284 GLY A N 1
ATOM 2226 C CA . GLY A 1 284 ? 9.555 25.047 8.695 1 90.56 284 GLY A CA 1
ATOM 2227 C C . GLY A 1 284 ? 9.594 24.531 7.27 1 90.56 284 GLY A C 1
ATOM 2228 O O . GLY A 1 284 ? 10.086 23.422 7.023 1 90.56 284 GLY A O 1
ATOM 2229 N N . VAL A 1 285 ? 9.141 25.312 6.395 1 92.25 285 VAL A N 1
ATOM 2230 C CA . VAL A 1 285 ? 8.977 24.891 5.008 1 92.25 285 VAL A CA 1
ATOM 2231 C C . VAL A 1 285 ? 10.344 24.672 4.367 1 92.25 285 VAL A C 1
ATOM 2233 O O . VAL A 1 285 ? 10.555 23.688 3.652 1 92.25 285 VAL A O 1
ATOM 2236 N N . ILE A 1 286 ? 11.25 25.531 4.676 1 88.56 286 ILE A N 1
ATOM 2237 C CA . ILE A 1 286 ? 12.586 25.422 4.086 1 88.56 286 ILE A CA 1
ATOM 2238 C C . ILE A 1 286 ? 13.281 24.172 4.605 1 88.56 286 ILE A C 1
ATOM 2240 O O . ILE A 1 286 ? 13.883 23.422 3.834 1 88.56 286 ILE A O 1
ATOM 2244 N N . GLY A 1 287 ? 13.188 23.969 5.906 1 88 287 GLY A N 1
ATOM 2245 C CA . GLY A 1 287 ? 13.773 22.781 6.48 1 88 287 GLY A CA 1
ATOM 2246 C C . GLY A 1 287 ? 13.188 21.5 5.918 1 88 287 GLY A C 1
ATOM 2247 O O . GLY A 1 287 ? 13.922 20.547 5.609 1 88 287 GLY A O 1
ATOM 2248 N N . PHE A 1 288 ? 11.914 21.469 5.777 1 92.38 288 PHE A N 1
ATOM 2249 C CA . PHE A 1 288 ? 11.234 20.312 5.211 1 92.38 288 PHE A CA 1
ATOM 2250 C C . PHE A 1 288 ? 11.727 20.031 3.799 1 92.38 288 PHE A C 1
ATOM 2252 O O . PHE A 1 288 ? 12.094 18.891 3.48 1 92.38 288 PHE A O 1
ATOM 2259 N N . ILE A 1 289 ? 11.766 21.016 2.957 1 90.38 289 ILE A N 1
ATOM 2260 C CA . ILE A 1 289 ? 12.125 20.875 1.551 1 90.38 289 ILE A CA 1
ATOM 2261 C C . ILE A 1 289 ? 13.594 20.469 1.428 1 90.38 289 ILE A C 1
ATOM 2263 O O . ILE A 1 289 ? 13.938 19.609 0.616 1 90.38 289 ILE A O 1
ATOM 2267 N N . SER A 1 290 ? 14.453 21.031 2.238 1 86.62 290 SER A N 1
ATOM 2268 C CA . SER A 1 290 ? 15.875 20.719 2.197 1 86.62 290 SER A CA 1
ATOM 2269 C C . SER A 1 290 ? 16.109 19.25 2.535 1 86.62 290 SER A C 1
ATOM 2271 O O . SER A 1 290 ? 16.906 18.578 1.874 1 86.62 290 SER A O 1
ATOM 2273 N N . LYS A 1 291 ? 15.414 18.781 3.467 1 86.5 291 LYS A N 1
ATOM 2274 C CA . LYS A 1 291 ? 15.578 17.375 3.865 1 86.5 291 LYS A CA 1
ATOM 2275 C C . LYS A 1 291 ? 14.961 16.438 2.832 1 86.5 291 LYS A C 1
ATOM 2277 O O . LYS A 1 291 ? 15.508 15.367 2.553 1 86.5 291 LYS A O 1
ATOM 2282 N N . PHE A 1 292 ? 13.867 16.828 2.295 1 88.44 292 PHE A N 1
ATOM 2283 C CA . PHE A 1 292 ? 13.156 16.016 1.321 1 88.44 292 PHE A CA 1
ATOM 2284 C C . PHE A 1 292 ? 14.031 15.734 0.105 1 88.44 292 PHE A C 1
ATOM 2286 O O . PHE A 1 292 ? 14.039 14.617 -0.423 1 88.44 292 PHE A O 1
ATOM 2293 N N . PHE A 1 293 ? 14.773 16.656 -0.211 1 78.88 293 PHE A N 1
ATOM 2294 C CA . PHE A 1 293 ? 15.57 16.516 -1.421 1 78.88 293 PHE A CA 1
ATOM 2295 C C . PHE A 1 293 ? 17.031 16.25 -1.074 1 78.88 293 PHE A C 1
ATOM 2297 O O . PHE A 1 293 ? 17.906 16.328 -1.94 1 78.88 293 PHE A O 1
ATOM 2304 N N . GLY A 1 294 ? 17.25 15.797 0.165 1 71.5 294 GLY A N 1
ATOM 2305 C CA . GLY A 1 294 ? 18.578 15.375 0.593 1 71.5 294 GLY A CA 1
ATOM 2306 C C . GLY A 1 294 ? 19.578 16.516 0.657 1 71.5 294 GLY A C 1
ATOM 2307 O O . GLY A 1 294 ? 20.781 16.312 0.419 1 71.5 294 GLY A O 1
ATOM 2308 N N . MET A 1 295 ? 19.094 17.688 0.8 1 53.72 295 MET A N 1
ATOM 2309 C CA . MET A 1 295 ? 19.969 18.859 0.789 1 53.72 295 MET A CA 1
ATOM 2310 C C . MET A 1 295 ? 20.406 19.219 2.203 1 53.72 295 MET A C 1
ATOM 2312 O O . MET A 1 295 ? 21.203 20.141 2.393 1 53.72 295 MET A O 1
ATOM 2316 N N . GLY A 1 296 ? 19.953 18.469 3.137 1 50.5 296 GLY A N 1
ATOM 2317 C CA . GLY A 1 296 ? 20.344 18.781 4.5 1 50.5 296 GLY A CA 1
ATOM 2318 C C . GLY A 1 296 ? 20.828 17.578 5.281 1 50.5 296 GLY A C 1
ATOM 2319 O O . GLY A 1 296 ? 20.562 16.438 4.902 1 50.5 296 GLY A O 1
ATOM 2320 N N . MET B 1 1 ? 9.031 -16.359 -32.125 1 45.81 1 MET B N 1
ATOM 2321 C CA . MET B 1 1 ? 8.805 -15.336 -31.109 1 45.81 1 MET B CA 1
ATOM 2322 C C . MET B 1 1 ? 9.609 -15.641 -29.859 1 45.81 1 MET B C 1
ATOM 2324 O O . MET B 1 1 ? 10.32 -14.773 -29.344 1 45.81 1 MET B O 1
ATOM 2328 N N . ILE B 1 2 ? 9.656 -16.891 -29.547 1 50.62 2 ILE B N 1
ATOM 2329 C CA . ILE B 1 2 ? 10.383 -17.344 -28.375 1 50.62 2 ILE B CA 1
ATOM 2330 C C . ILE B 1 2 ? 11.883 -17.266 -28.625 1 50.62 2 ILE B C 1
ATOM 2332 O O . ILE B 1 2 ? 12.641 -16.797 -27.766 1 50.62 2 ILE B O 1
ATOM 2336 N N . LYS B 1 3 ? 12.289 -17.719 -29.875 1 55.28 3 LYS B N 1
ATOM 2337 C CA . LYS B 1 3 ? 13.703 -17.703 -30.234 1 55.28 3 LYS B CA 1
ATOM 2338 C C . LYS B 1 3 ? 14.273 -16.297 -30.172 1 55.28 3 LYS B C 1
ATOM 2340 O O . LYS B 1 3 ? 15.383 -16.078 -29.688 1 55.28 3 LYS B O 1
ATOM 2345 N N . ASP B 1 4 ? 13.391 -15.367 -30.531 1 61.22 4 ASP B N 1
ATOM 2346 C CA . ASP B 1 4 ? 13.812 -13.977 -30.578 1 61.22 4 ASP B CA 1
ATOM 2347 C C . ASP B 1 4 ? 13.906 -13.391 -29.172 1 61.22 4 ASP B C 1
ATOM 2349 O O . ASP B 1 4 ? 14.852 -12.664 -28.859 1 61.22 4 ASP B O 1
ATOM 2353 N N . GLN B 1 5 ? 13.125 -13.883 -28.281 1 61.5 5 GLN B N 1
ATOM 2354 C CA . GLN B 1 5 ? 13.172 -13.391 -26.906 1 61.5 5 GLN B CA 1
ATOM 2355 C C . GLN B 1 5 ? 14.406 -13.922 -26.172 1 61.5 5 GLN B C 1
ATOM 2357 O O . GLN B 1 5 ? 15.055 -13.188 -25.438 1 61.5 5 GLN B O 1
ATOM 2362 N N . ALA B 1 6 ? 14.617 -15.125 -26.5 1 61 6 ALA B N 1
ATOM 2363 C CA . ALA B 1 6 ? 15.797 -15.734 -25.875 1 61 6 ALA B CA 1
ATOM 2364 C C . ALA B 1 6 ? 17.078 -15.023 -26.328 1 61 6 ALA B C 1
ATOM 2366 O O . ALA B 1 6 ? 17.984 -14.797 -25.516 1 61 6 ALA B O 1
ATOM 2367 N N . GLN B 1 7 ? 17.016 -14.883 -27.641 1 64.62 7 GLN B N 1
ATOM 2368 C CA . GLN B 1 7 ? 18.188 -14.172 -28.156 1 64.62 7 GLN B CA 1
ATOM 2369 C C . GLN B 1 7 ? 18.312 -12.781 -27.531 1 64.62 7 GLN B C 1
ATOM 2371 O O . GLN B 1 7 ? 19.406 -12.359 -27.156 1 64.62 7 GLN B O 1
ATOM 2376 N N . SER B 1 8 ? 17.188 -12.172 -27.422 1 61.25 8 SER B N 1
ATOM 2377 C CA . SER B 1 8 ? 17.203 -10.844 -26.812 1 61.25 8 SER B CA 1
ATOM 2378 C C . SER B 1 8 ? 17.703 -10.898 -25.375 1 61.25 8 SER B C 1
ATOM 2380 O O . SER B 1 8 ? 18.484 -10.047 -24.953 1 61.25 8 SER B O 1
ATOM 2382 N N . LEU B 1 9 ? 17.266 -11.875 -24.766 1 62.56 9 LEU B N 1
ATOM 2383 C CA . LEU B 1 9 ? 17.719 -12.047 -23.391 1 62.56 9 LEU B CA 1
ATOM 2384 C C . LEU B 1 9 ? 19.219 -12.305 -23.344 1 62.56 9 LEU B C 1
ATOM 2386 O O . LEU B 1 9 ? 19.938 -11.727 -22.516 1 62.56 9 LEU B O 1
ATOM 2390 N N . ARG B 1 10 ? 19.625 -13.18 -24.281 1 61.75 10 ARG B N 1
ATOM 2391 C CA . ARG B 1 10 ? 21.047 -13.484 -24.344 1 61.75 10 ARG B CA 1
ATOM 2392 C C . ARG B 1 10 ? 21.859 -12.219 -24.609 1 61.75 10 ARG B C 1
ATOM 2394 O O . ARG B 1 10 ? 22.906 -12.008 -24 1 61.75 10 ARG B O 1
ATOM 2401 N N . ASP B 1 11 ? 21.266 -11.531 -25.5 1 61.66 11 ASP B N 1
ATOM 2402 C CA . ASP B 1 11 ? 21.969 -10.305 -25.891 1 61.66 11 ASP B CA 1
ATOM 2403 C C . ASP B 1 11 ? 22.047 -9.336 -24.703 1 61.66 11 ASP B C 1
ATOM 2405 O O . ASP B 1 11 ? 23.094 -8.719 -24.484 1 61.66 11 ASP B O 1
ATOM 2409 N N . ILE B 1 12 ? 21.031 -9.273 -24.062 1 58.62 12 ILE B N 1
ATOM 2410 C CA . ILE B 1 12 ? 21.016 -8.375 -22.922 1 58.62 12 ILE B CA 1
ATOM 2411 C C . ILE B 1 12 ? 22 -8.867 -21.859 1 58.62 12 ILE B C 1
ATOM 2413 O O . ILE B 1 12 ? 22.766 -8.078 -21.297 1 58.62 12 ILE B O 1
ATOM 2417 N N . MET B 1 13 ? 21.844 -10.102 -21.812 1 58.75 13 MET B N 1
ATOM 2418 C CA . MET B 1 13 ? 22.734 -10.688 -20.812 1 58.75 13 MET B CA 1
ATOM 2419 C C . MET B 1 13 ? 24.188 -10.57 -21.25 1 58.75 13 MET B C 1
ATOM 2421 O O . MET B 1 13 ? 25.078 -10.375 -20.422 1 58.75 13 MET B O 1
ATOM 2425 N N . ARG B 1 14 ? 24.391 -10.773 -22.516 1 55.81 14 ARG B N 1
ATOM 2426 C CA . ARG B 1 14 ? 25.734 -10.617 -23.078 1 55.81 14 ARG B CA 1
ATOM 2427 C C . ARG B 1 14 ? 26.219 -9.172 -22.938 1 55.81 14 ARG B C 1
ATOM 2429 O O . ARG B 1 14 ? 27.375 -8.93 -22.625 1 55.81 14 ARG B O 1
ATOM 2436 N N . LEU B 1 15 ? 25.469 -8.305 -23.391 1 49.12 15 LEU B N 1
ATOM 2437 C CA . LEU B 1 15 ? 25.859 -6.898 -23.359 1 49.12 15 LEU B CA 1
ATOM 2438 C C . LEU B 1 15 ? 26.281 -6.484 -21.953 1 49.12 15 LEU B C 1
ATOM 2440 O O . LEU B 1 15 ? 27.109 -5.59 -21.797 1 49.12 15 LEU B O 1
ATOM 2444 N N . ASN B 1 16 ? 25.688 -6.957 -21.219 1 49.47 16 ASN B N 1
ATOM 2445 C CA . ASN B 1 16 ? 26.125 -6.574 -19.891 1 49.47 16 ASN B CA 1
ATOM 2446 C C . ASN B 1 16 ? 27.297 -7.43 -19.422 1 49.47 16 ASN B C 1
ATOM 2448 O O . ASN B 1 16 ? 27.516 -7.594 -18.219 1 49.47 16 ASN B O 1
ATOM 2452 N N . ASN B 1 17 ? 28.344 -7.793 -20.547 1 48.78 17 ASN B N 1
ATOM 2453 C CA . ASN B 1 17 ? 29.562 -8.57 -20.375 1 48.78 17 ASN B CA 1
ATOM 2454 C C . ASN B 1 17 ? 29.328 -9.781 -19.469 1 48.78 17 ASN B C 1
ATOM 2456 O O . ASN B 1 17 ? 30.219 -10.18 -18.719 1 48.78 17 ASN B O 1
ATOM 2460 N N . ARG B 1 18 ? 28.203 -10.047 -19.391 1 45.47 18 ARG B N 1
ATOM 2461 C CA . ARG B 1 18 ? 27.688 -10.922 -18.359 1 45.47 18 ARG B CA 1
ATOM 2462 C C . ARG B 1 18 ? 27.844 -12.391 -18.75 1 45.47 18 ARG B C 1
ATOM 2464 O O . ARG B 1 18 ? 28.031 -12.711 -19.922 1 45.47 18 ARG B O 1
ATOM 2471 N N . ALA B 1 19 ? 27.719 -13.414 -17.797 1 46.5 19 ALA B N 1
ATOM 2472 C CA . ALA B 1 19 ? 27.953 -14.859 -17.766 1 46.5 19 ALA B CA 1
ATOM 2473 C C . ALA B 1 19 ? 27.141 -15.562 -18.844 1 46.5 19 ALA B C 1
ATOM 2475 O O . ALA B 1 19 ? 25.984 -15.195 -19.109 1 46.5 19 ALA B O 1
ATOM 2476 N N . SER B 1 20 ? 27.609 -16.109 -19.75 1 46.97 20 SER B N 1
ATOM 2477 C CA . SER B 1 20 ? 27.094 -17.047 -20.75 1 46.97 20 SER B CA 1
ATOM 2478 C C . SER B 1 20 ? 26.094 -18.016 -20.125 1 46.97 20 SER B C 1
ATOM 2480 O O . SER B 1 20 ? 26.453 -18.812 -19.25 1 46.97 20 SER B O 1
ATOM 2482 N N . PHE B 1 21 ? 24.891 -17.406 -19.781 1 55.59 21 PHE B N 1
ATOM 2483 C CA . PHE B 1 21 ? 24 -18.469 -19.328 1 55.59 21 PHE B CA 1
ATOM 2484 C C . PHE B 1 21 ? 23.406 -19.219 -20.516 1 55.59 21 PHE B C 1
ATOM 2486 O O . PHE B 1 21 ? 23.109 -18.625 -21.547 1 55.59 21 PHE B O 1
ATOM 2493 N N . VAL B 1 22 ? 23.719 -20.469 -20.516 1 59.72 22 VAL B N 1
ATOM 2494 C CA . VAL B 1 22 ? 23.188 -21.375 -21.516 1 59.72 22 VAL B CA 1
ATOM 2495 C C . VAL B 1 22 ? 21.719 -21.656 -21.25 1 59.72 22 VAL B C 1
ATOM 2497 O O . VAL B 1 22 ? 21.344 -22.062 -20.141 1 59.72 22 VAL B O 1
ATOM 2500 N N . ILE B 1 23 ? 20.859 -21.031 -22.094 1 73.75 23 ILE B N 1
ATOM 2501 C CA . ILE B 1 23 ? 19.453 -21.391 -22.047 1 73.75 23 ILE B CA 1
ATOM 2502 C C . ILE B 1 23 ? 19.25 -22.766 -22.672 1 73.75 23 ILE B C 1
ATOM 2504 O O . ILE B 1 23 ? 19.438 -22.938 -23.875 1 73.75 23 ILE B O 1
ATOM 2508 N N . ASP B 1 24 ? 19.016 -23.672 -21.781 1 77.31 24 ASP B N 1
ATOM 2509 C CA . ASP B 1 24 ? 18.797 -25.016 -22.297 1 77.31 24 ASP B CA 1
ATOM 2510 C C . ASP B 1 24 ? 17.359 -25.172 -22.828 1 77.31 24 ASP B C 1
ATOM 2512 O O . ASP B 1 24 ? 16.562 -24.234 -22.75 1 77.31 24 ASP B O 1
ATOM 2516 N N . ASP B 1 25 ? 17.141 -26.312 -23.469 1 79.25 25 ASP B N 1
ATOM 2517 C CA . ASP B 1 25 ? 15.867 -26.578 -24.141 1 79.25 25 ASP B CA 1
ATOM 2518 C C . ASP B 1 25 ? 14.703 -26.578 -23.156 1 79.25 25 ASP B C 1
ATOM 2520 O O . ASP B 1 25 ? 13.594 -26.156 -23.5 1 79.25 25 ASP B O 1
ATOM 2524 N N . LYS B 1 26 ? 15.031 -26.969 -22 1 83 26 LYS B N 1
ATOM 2525 C CA . LYS B 1 26 ? 13.984 -27.016 -21 1 83 26 LYS B CA 1
ATOM 2526 C C . LYS B 1 26 ? 13.469 -25.625 -20.656 1 83 26 LYS B C 1
ATOM 2528 O O . LYS B 1 26 ? 12.266 -25.422 -20.516 1 83 26 LYS B O 1
ATOM 2533 N N . ILE B 1 27 ? 14.352 -24.75 -20.578 1 85.06 27 ILE B N 1
ATOM 2534 C CA . ILE B 1 27 ? 14 -23.375 -20.266 1 85.06 27 ILE B CA 1
ATOM 2535 C C . ILE B 1 27 ? 13.305 -22.734 -21.469 1 85.06 27 ILE B C 1
ATOM 2537 O O . ILE B 1 27 ? 12.289 -22.047 -21.312 1 85.06 27 ILE B O 1
ATOM 2541 N N . GLN B 1 28 ? 13.758 -23.031 -22.578 1 81.19 28 GLN B N 1
ATOM 2542 C CA . GLN B 1 28 ? 13.234 -22.422 -23.797 1 81.19 28 GLN B CA 1
ATOM 2543 C C . GLN B 1 28 ? 11.805 -22.875 -24.062 1 81.19 28 GLN B C 1
ATOM 2545 O O . GLN B 1 28 ? 10.984 -22.078 -24.547 1 81.19 28 GLN B O 1
ATOM 2550 N N . ASN B 1 29 ? 11.5 -24.062 -23.703 1 83.31 29 ASN B N 1
ATOM 2551 C CA . ASN B 1 29 ? 10.188 -24.609 -24.047 1 83.31 29 ASN B CA 1
ATOM 2552 C C . ASN B 1 29 ? 9.25 -24.594 -22.844 1 83.31 29 ASN B C 1
ATOM 2554 O O . ASN B 1 29 ? 8.133 -25.109 -22.906 1 83.31 29 ASN B O 1
ATOM 2558 N N . ASN B 1 30 ? 9.742 -23.906 -21.828 1 88 30 ASN B N 1
ATOM 2559 C CA . ASN B 1 30 ? 8.953 -23.906 -20.609 1 88 30 ASN B CA 1
ATOM 2560 C C . ASN B 1 30 ? 7.652 -23.125 -20.781 1 88 30 ASN B C 1
ATOM 2562 O O . ASN B 1 30 ? 7.594 -22.156 -21.547 1 88 30 ASN B O 1
ATOM 2566 N N . ARG B 1 31 ? 6.629 -23.656 -20.062 1 89.81 31 ARG B N 1
ATOM 2567 C CA . ARG B 1 31 ? 5.316 -23.016 -20.156 1 89.81 31 ARG B CA 1
ATOM 2568 C C . ARG B 1 31 ? 4.793 -22.625 -18.781 1 89.81 31 ARG B C 1
ATOM 2570 O O . ARG B 1 31 ? 3.59 -22.703 -18.516 1 89.81 31 ARG B O 1
ATOM 2577 N N . THR B 1 32 ? 5.719 -22.266 -17.922 1 95.12 32 THR B N 1
ATOM 2578 C CA . THR B 1 32 ? 5.305 -21.797 -16.609 1 95.12 32 THR B CA 1
ATOM 2579 C C . THR B 1 32 ? 4.332 -20.625 -16.719 1 95.12 32 THR B C 1
ATOM 2581 O O . THR B 1 32 ? 4.555 -19.703 -17.516 1 95.12 32 THR B O 1
ATOM 2584 N N . ARG B 1 33 ? 3.209 -20.734 -16.016 1 95.75 33 ARG B N 1
ATOM 2585 C CA . ARG B 1 33 ? 2.207 -19.672 -16 1 95.75 33 ARG B CA 1
ATOM 2586 C C . ARG B 1 33 ? 2.473 -18.688 -14.867 1 95.75 33 ARG B C 1
ATOM 2588 O O . ARG B 1 33 ? 2.619 -19.078 -13.711 1 95.75 33 ARG B O 1
ATOM 2595 N N . PHE B 1 34 ? 2.545 -17.391 -15.219 1 96.81 34 PHE B N 1
ATOM 2596 C CA . PHE B 1 34 ? 2.734 -16.359 -14.219 1 96.81 34 PHE B CA 1
ATOM 2597 C C . PHE B 1 34 ? 1.432 -15.609 -13.961 1 96.81 34 PHE B C 1
ATOM 2599 O O . PHE B 1 34 ? 0.852 -15.023 -14.883 1 96.81 34 PHE B O 1
ATOM 2606 N N . ILE B 1 35 ? 0.952 -15.609 -12.695 1 97.5 35 ILE B N 1
ATOM 2607 C CA . ILE B 1 35 ? -0.259 -14.914 -12.266 1 97.5 35 ILE B CA 1
ATOM 2608 C C . ILE B 1 35 ? 0.094 -13.859 -11.219 1 97.5 35 ILE B C 1
ATOM 2610 O O . ILE B 1 35 ? 0.515 -14.195 -10.109 1 97.5 35 ILE B O 1
ATOM 2614 N N . SER B 1 36 ? -0.09 -12.617 -11.57 1 97.94 36 SER B N 1
ATOM 2615 C CA . SER B 1 36 ? 0.103 -11.547 -10.602 1 97.94 36 SER B CA 1
ATOM 2616 C C . SER B 1 36 ? -1.208 -11.188 -9.906 1 97.94 36 SER B C 1
ATOM 2618 O O . SER B 1 36 ? -2.229 -10.984 -10.57 1 97.94 36 SER B O 1
ATOM 2620 N N . VAL B 1 37 ? -1.175 -11.172 -8.602 1 98.81 37 VAL B N 1
ATOM 2621 C CA . VAL B 1 37 ? -2.281 -10.664 -7.801 1 98.81 37 VAL B CA 1
ATOM 2622 C C . VAL B 1 37 ? -1.955 -9.258 -7.309 1 98.81 37 VAL B C 1
ATOM 2624 O O . VAL B 1 37 ? -0.943 -9.047 -6.637 1 98.81 37 VAL B O 1
ATOM 2627 N N . THR B 1 38 ? -2.842 -8.305 -7.68 1 98.44 38 THR B N 1
ATOM 2628 C CA . THR B 1 38 ? -2.514 -6.906 -7.426 1 98.44 38 THR B CA 1
ATOM 2629 C C . THR B 1 38 ? -3.738 -6.148 -6.922 1 98.44 38 THR B C 1
ATOM 2631 O O . THR B 1 38 ? -4.844 -6.695 -6.887 1 98.44 38 THR B O 1
ATOM 2634 N N . SER B 1 39 ? -3.477 -4.984 -6.395 1 98.25 39 SER B N 1
ATOM 2635 C CA . SER B 1 39 ? -4.516 -4.051 -5.973 1 98.25 39 SER B CA 1
ATOM 2636 C C . SER B 1 39 ? -3.988 -2.621 -5.926 1 98.25 39 SER B C 1
ATOM 2638 O O . SER B 1 39 ? -2.787 -2.4 -5.762 1 98.25 39 SER B O 1
ATOM 2640 N N . GLY B 1 40 ? -4.902 -1.709 -6.16 1 96.75 40 GLY B N 1
ATOM 2641 C CA . GLY B 1 40 ? -4.527 -0.317 -5.965 1 96.75 40 GLY B CA 1
ATOM 2642 C C . GLY B 1 40 ? -4.438 0.076 -4.5 1 96.75 40 GLY B C 1
ATOM 2643 O O . GLY B 1 40 ? -3.43 0.635 -4.062 1 96.75 40 GLY B O 1
ATOM 2644 N N . LYS B 1 41 ? -5.453 -0.249 -3.82 1 95.25 41 LYS B N 1
ATOM 2645 C CA . LYS B 1 41 ? -5.531 0.01 -2.385 1 95.25 41 LYS B CA 1
ATOM 2646 C C . LYS B 1 41 ? -4.938 -1.146 -1.585 1 95.25 41 LYS B C 1
ATOM 2648 O O . LYS B 1 41 ? -5.137 -2.312 -1.928 1 95.25 41 LYS B O 1
ATOM 2653 N N . GLY B 1 42 ? -4.211 -0.774 -0.464 1 94.75 42 GLY B N 1
ATOM 2654 C CA . GLY B 1 42 ? -3.738 -1.785 0.468 1 94.75 42 GLY B CA 1
ATOM 2655 C C . GLY B 1 42 ? -4.824 -2.293 1.398 1 94.75 42 GLY B C 1
ATOM 2656 O O . GLY B 1 42 ? -5.793 -1.581 1.677 1 94.75 42 GLY B O 1
ATOM 2657 N N . GLY B 1 43 ? -4.711 -3.531 1.819 1 95.38 43 GLY B N 1
ATOM 2658 C CA . GLY B 1 43 ? -5.613 -4.09 2.816 1 95.38 43 GLY B CA 1
ATOM 2659 C C . GLY B 1 43 ? -6.883 -4.664 2.219 1 95.38 43 GLY B C 1
ATOM 2660 O O . GLY B 1 43 ? -7.84 -4.949 2.939 1 95.38 43 GLY B O 1
ATOM 2661 N N . VAL B 1 44 ? -6.852 -4.902 0.937 1 97.56 44 VAL B N 1
ATOM 2662 C CA . VAL B 1 44 ? -8.07 -5.375 0.283 1 97.56 44 VAL B CA 1
ATOM 2663 C C . VAL B 1 44 ? -8.125 -6.898 0.331 1 97.56 44 VAL B C 1
ATOM 2665 O O . VAL B 1 44 ? -9.117 -7.504 -0.089 1 97.56 44 VAL B O 1
ATOM 2668 N N . GLY B 1 45 ? -7.055 -7.578 0.729 1 97.31 45 GLY B N 1
ATOM 2669 C CA . GLY B 1 45 ? -7.035 -9.023 0.853 1 97.31 45 GLY B CA 1
ATOM 2670 C C . GLY B 1 45 ? -6.219 -9.703 -0.231 1 97.31 45 GLY B C 1
ATOM 2671 O O . GLY B 1 45 ? -6.328 -10.914 -0.431 1 97.31 45 GLY B O 1
ATOM 2672 N N . LYS B 1 46 ? -5.438 -8.961 -0.909 1 97.5 46 LYS B N 1
ATOM 2673 C CA . LYS B 1 46 ? -4.625 -9.422 -2.031 1 97.5 46 LYS B CA 1
ATOM 2674 C C . LYS B 1 46 ? -3.768 -10.617 -1.635 1 97.5 46 LYS B C 1
ATOM 2676 O O . LYS B 1 46 ? -3.76 -11.641 -2.326 1 97.5 46 LYS B O 1
ATOM 2681 N N . SER B 1 47 ? -3.059 -10.555 -0.534 1 98.12 47 SER B N 1
ATOM 2682 C CA . SER B 1 47 ? -2.141 -11.609 -0.114 1 98.12 47 SER B CA 1
ATOM 2683 C C . SER B 1 47 ? -2.893 -12.883 0.269 1 98.12 47 SER B C 1
ATOM 2685 O O . SER B 1 47 ? -2.451 -13.984 -0.043 1 98.12 47 SER B O 1
ATOM 2687 N N . ASN B 1 48 ? -4.031 -12.734 0.925 1 98.06 48 ASN B N 1
ATOM 2688 C CA . ASN B 1 48 ? -4.844 -13.898 1.265 1 98.06 48 ASN B CA 1
ATOM 2689 C C . ASN B 1 48 ? -5.367 -14.602 0.016 1 98.06 48 ASN B C 1
ATOM 2691 O O . ASN B 1 48 ? -5.402 -15.828 -0.041 1 98.06 48 ASN B O 1
ATOM 2695 N N . ILE B 1 49 ? -5.758 -13.797 -0.954 1 98.38 49 ILE B N 1
ATOM 2696 C CA . ILE B 1 49 ? -6.25 -14.352 -2.209 1 98.38 49 ILE B CA 1
ATOM 2697 C C . ILE B 1 49 ? -5.109 -15.047 -2.949 1 98.38 49 ILE B C 1
ATOM 2699 O O . ILE B 1 49 ? -5.285 -16.141 -3.492 1 98.38 49 ILE B O 1
ATOM 2703 N N . ALA B 1 50 ? -3.916 -14.469 -2.961 1 98.69 50 ALA B N 1
ATOM 2704 C CA . ALA B 1 50 ? -2.746 -15.062 -3.605 1 98.69 50 ALA B CA 1
ATOM 2705 C C . ALA B 1 50 ? -2.41 -16.422 -2.992 1 98.69 50 ALA B C 1
ATOM 2707 O O . ALA B 1 50 ? -2.252 -17.406 -3.709 1 98.69 50 ALA B O 1
ATOM 2708 N N . VAL B 1 51 ? -2.371 -16.469 -1.692 1 98.69 51 VAL B N 1
ATOM 2709 C CA . VAL B 1 51 ? -2.062 -17.703 -0.981 1 98.69 51 VAL B CA 1
ATOM 2710 C C . VAL B 1 51 ? -3.174 -18.734 -1.214 1 98.69 51 VAL B C 1
ATOM 2712 O O . VAL B 1 51 ? -2.9 -19.906 -1.462 1 98.69 51 VAL B O 1
ATOM 2715 N N . GLY B 1 52 ? -4.383 -18.281 -1.152 1 98.31 52 GLY B N 1
ATOM 2716 C CA . GLY B 1 52 ? -5.508 -19.172 -1.395 1 98.31 52 GLY B CA 1
ATOM 2717 C C . GLY B 1 52 ? -5.48 -19.812 -2.771 1 98.31 52 GLY B C 1
ATOM 2718 O O . GLY B 1 52 ? -5.664 -21.016 -2.908 1 98.31 52 GLY B O 1
ATOM 2719 N N . LEU B 1 53 ? -5.246 -18.984 -3.754 1 98.25 53 LEU B N 1
ATOM 2720 C CA . LEU B 1 53 ? -5.164 -19.484 -5.121 1 98.25 53 LEU B CA 1
ATOM 2721 C C . LEU B 1 53 ? -4.031 -20.484 -5.262 1 98.25 53 LEU B C 1
ATOM 2723 O O . LEU B 1 53 ? -4.203 -21.531 -5.895 1 98.25 53 LEU B O 1
ATOM 2727 N N . ALA B 1 54 ? -2.896 -20.188 -4.664 1 98.75 54 ALA B N 1
ATOM 2728 C CA . ALA B 1 54 ? -1.748 -21.078 -4.715 1 98.75 54 ALA B CA 1
ATOM 2729 C C . ALA B 1 54 ? -2.098 -22.453 -4.129 1 98.75 54 ALA B C 1
ATOM 2731 O O . ALA B 1 54 ? -1.791 -23.484 -4.73 1 98.75 54 ALA B O 1
ATOM 2732 N N . LEU B 1 55 ? -2.777 -22.422 -3.049 1 98.38 55 LEU B N 1
ATOM 2733 C CA . LEU B 1 55 ? -3.131 -23.656 -2.365 1 98.38 55 LEU B CA 1
ATOM 2734 C C . LEU B 1 55 ? -4.168 -24.438 -3.162 1 98.38 55 LEU B C 1
ATOM 2736 O O . LEU B 1 55 ? -4.117 -25.672 -3.211 1 98.38 55 LEU B O 1
ATOM 2740 N N . LYS B 1 56 ? -5.113 -23.734 -3.742 1 97.81 56 LYS B N 1
ATOM 2741 C CA . LYS B 1 56 ? -6.109 -24.406 -4.578 1 97.81 56 LYS B CA 1
ATOM 2742 C C . LYS B 1 56 ? -5.457 -25.078 -5.773 1 97.81 56 LYS B C 1
ATOM 2744 O O . LYS B 1 56 ? -5.789 -26.219 -6.102 1 97.81 56 LYS B O 1
ATOM 2749 N N . TYR B 1 57 ? -4.504 -24.469 -6.395 1 97.69 57 TYR B N 1
ATOM 2750 C CA . TYR B 1 57 ? -3.795 -25.062 -7.523 1 97.69 57 TYR B CA 1
ATOM 2751 C C . TYR B 1 57 ? -2.941 -26.25 -7.074 1 97.69 57 TYR B C 1
ATOM 2753 O O . TYR B 1 57 ? -2.852 -27.25 -7.773 1 97.69 57 TYR B O 1
ATOM 2761 N N . ALA B 1 58 ? -2.309 -26.047 -5.93 1 98.06 58 ALA B N 1
ATOM 2762 C CA . ALA B 1 58 ? -1.522 -27.156 -5.391 1 98.06 58 ALA B CA 1
ATOM 2763 C C . ALA B 1 58 ? -2.398 -28.375 -5.145 1 98.06 58 ALA B C 1
ATOM 2765 O O . ALA B 1 58 ? -1.979 -29.516 -5.398 1 98.06 58 ALA B O 1
ATOM 2766 N N . ASN B 1 59 ? -3.574 -28.141 -4.691 1 96.06 59 ASN B N 1
ATOM 2767 C CA . ASN B 1 59 ? -4.52 -29.219 -4.426 1 96.06 59 ASN B CA 1
ATOM 2768 C C . ASN B 1 59 ? -4.938 -29.938 -5.707 1 96.06 59 ASN B C 1
ATOM 2770 O O . ASN B 1 59 ? -5.383 -31.078 -5.672 1 96.06 59 ASN B O 1
ATOM 2774 N N . LEU B 1 60 ? -4.781 -29.266 -6.809 1 95.75 60 LEU B N 1
ATOM 2775 C CA . LEU B 1 60 ? -5.078 -29.875 -8.109 1 95.75 60 LEU B CA 1
ATOM 2776 C C . LEU B 1 60 ? -3.855 -30.594 -8.656 1 95.75 60 LEU B C 1
ATOM 2778 O O . LEU B 1 60 ? -3.865 -31.062 -9.797 1 95.75 60 LEU B O 1
ATOM 2782 N N . GLY B 1 61 ? -2.723 -30.578 -7.945 1 96.88 61 GLY B N 1
ATOM 2783 C CA . GLY B 1 61 ? -1.539 -31.328 -8.328 1 96.88 61 GLY B CA 1
ATOM 2784 C C . GLY B 1 61 ? -0.515 -30.484 -9.078 1 96.88 61 GLY B C 1
ATOM 2785 O O . GLY B 1 61 ? 0.465 -31.016 -9.602 1 96.88 61 GLY B O 1
ATOM 2786 N N . LYS B 1 62 ? -0.727 -29.188 -9.094 1 97.69 62 LYS B N 1
ATOM 2787 C CA . LYS B 1 62 ? 0.232 -28.312 -9.773 1 97.69 62 LYS B CA 1
ATOM 2788 C C . LYS B 1 62 ? 1.429 -28.016 -8.875 1 97.69 62 LYS B C 1
ATOM 2790 O O . LYS B 1 62 ? 1.287 -27.922 -7.652 1 97.69 62 LYS B O 1
ATOM 2795 N N . LYS B 1 63 ? 2.598 -27.922 -9.5 1 98.12 63 LYS B N 1
ATOM 2796 C CA . LYS B 1 63 ? 3.762 -27.391 -8.805 1 98.12 63 LYS B CA 1
ATOM 2797 C C . LYS B 1 63 ? 3.719 -25.859 -8.758 1 98.12 63 LYS B C 1
ATOM 2799 O O . LYS B 1 63 ? 3.893 -25.203 -9.781 1 98.12 63 LYS B O 1
ATOM 2804 N N . VAL B 1 64 ? 3.518 -25.328 -7.527 1 98.69 64 VAL B N 1
ATOM 2805 C CA . VAL B 1 64 ? 3.223 -23.891 -7.422 1 98.69 64 VAL B CA 1
ATOM 2806 C C . VAL B 1 64 ? 4.309 -23.203 -6.605 1 98.69 64 VAL B C 1
ATOM 2808 O O . VAL B 1 64 ? 4.707 -23.688 -5.543 1 98.69 64 VAL B O 1
ATOM 2811 N N . LEU B 1 65 ? 4.828 -22.078 -7.121 1 98.81 65 LEU B N 1
ATOM 2812 C CA . LEU B 1 65 ? 5.684 -21.156 -6.395 1 98.81 65 LEU B CA 1
ATOM 2813 C C . LEU B 1 65 ? 4.941 -19.859 -6.086 1 98.81 65 LEU B C 1
ATOM 2815 O O . LEU B 1 65 ? 4.336 -19.25 -6.977 1 98.81 65 LEU B O 1
ATOM 2819 N N . VAL B 1 66 ? 4.91 -19.5 -4.812 1 98.81 66 VAL B N 1
ATOM 2820 C CA . VAL B 1 66 ? 4.438 -18.172 -4.434 1 98.81 66 VAL B CA 1
ATOM 2821 C C . VAL B 1 66 ? 5.625 -17.219 -4.305 1 98.81 66 VAL B C 1
ATOM 2823 O O . VAL B 1 66 ? 6.551 -17.484 -3.529 1 98.81 66 VAL B O 1
ATOM 2826 N N . PHE B 1 67 ? 5.594 -16.188 -5.066 1 98.56 67 PHE B N 1
ATOM 2827 C CA . PHE B 1 67 ? 6.625 -15.148 -5.035 1 98.56 67 PHE B CA 1
ATOM 2828 C C . PHE B 1 67 ? 6.117 -13.906 -4.312 1 98.56 67 PHE B C 1
ATOM 2830 O O . PHE B 1 67 ? 5.27 -13.18 -4.84 1 98.56 67 PHE B O 1
ATOM 2837 N N . ASP B 1 68 ? 6.621 -13.672 -3.123 1 98.56 68 ASP B N 1
ATOM 2838 C CA . ASP B 1 68 ? 6.289 -12.461 -2.385 1 98.56 68 ASP B CA 1
ATOM 2839 C C . ASP B 1 68 ? 7.039 -11.25 -2.949 1 98.56 68 ASP B C 1
ATOM 2841 O O . ASP B 1 68 ? 8.203 -11.031 -2.615 1 98.56 68 ASP B O 1
ATOM 2845 N N . ALA B 1 69 ? 6.309 -10.477 -3.734 1 96.69 69 ALA B N 1
ATOM 2846 C CA . ALA B 1 69 ? 6.918 -9.352 -4.445 1 96.69 69 ALA B CA 1
ATOM 2847 C C . ALA B 1 69 ? 6.543 -8.023 -3.793 1 96.69 69 ALA B C 1
ATOM 2849 O O . ALA B 1 69 ? 6.613 -6.973 -4.434 1 96.69 69 ALA B O 1
ATOM 2850 N N . ASP B 1 70 ? 6.043 -8.047 -2.588 1 96.44 70 ASP B N 1
ATOM 2851 C CA . ASP B 1 70 ? 5.855 -6.82 -1.82 1 96.44 70 ASP B CA 1
ATOM 2852 C C . ASP B 1 70 ? 7.168 -6.367 -1.181 1 96.44 70 ASP B C 1
ATOM 2854 O O . ASP B 1 70 ? 7.367 -6.535 0.024 1 96.44 70 ASP B O 1
ATOM 2858 N N . ILE B 1 71 ? 7.934 -5.691 -1.976 1 90.5 71 ILE B N 1
ATOM 2859 C CA . ILE B 1 71 ? 9.32 -5.379 -1.637 1 90.5 71 ILE B CA 1
ATOM 2860 C C . ILE B 1 71 ? 9.359 -4.477 -0.406 1 90.5 71 ILE B C 1
ATOM 2862 O O . ILE B 1 71 ? 8.727 -3.418 -0.383 1 90.5 71 ILE B O 1
ATOM 2866 N N . GLY B 1 72 ? 10.023 -4.957 0.568 1 94 72 GLY B N 1
ATOM 2867 C CA . GLY B 1 72 ? 10.211 -4.195 1.793 1 94 72 GLY B CA 1
ATOM 2868 C C . GLY B 1 72 ? 9.164 -4.492 2.848 1 94 72 GLY B C 1
ATOM 2869 O O . GLY B 1 72 ? 9.336 -4.141 4.016 1 94 72 GLY B O 1
ATOM 2870 N N . MET B 1 73 ? 8.039 -5.078 2.396 1 97.12 73 MET B N 1
ATOM 2871 C CA . MET B 1 73 ? 6.93 -5.367 3.303 1 97.12 73 MET B CA 1
ATOM 2872 C C . MET B 1 73 ? 6.402 -6.781 3.088 1 97.12 73 MET B C 1
ATOM 2874 O O . MET B 1 73 ? 5.195 -6.984 2.939 1 97.12 73 MET B O 1
ATOM 2878 N N . ALA B 1 74 ? 7.301 -7.719 3.066 1 97.06 74 ALA B N 1
ATOM 2879 C CA . ALA B 1 74 ? 6.934 -9.102 2.771 1 97.06 74 ALA B CA 1
ATOM 2880 C C . ALA B 1 74 ? 6.164 -9.727 3.934 1 97.06 74 ALA B C 1
ATOM 2882 O O . ALA B 1 74 ? 6.57 -9.609 5.09 1 97.06 74 ALA B O 1
ATOM 2883 N N . ASN B 1 75 ? 5.004 -10.445 3.58 1 97.56 75 ASN B N 1
ATOM 2884 C CA . ASN B 1 75 ? 4.18 -10.961 4.668 1 97.56 75 ASN B CA 1
ATOM 2885 C C . ASN B 1 75 ? 3.656 -12.359 4.359 1 97.56 75 ASN B C 1
ATOM 2887 O O . ASN B 1 75 ? 2.961 -12.961 5.18 1 97.56 75 ASN B O 1
ATOM 2891 N N . ILE B 1 76 ? 3.971 -12.945 3.217 1 98.62 76 ILE B N 1
ATOM 2892 C CA . ILE B 1 76 ? 3.41 -14.242 2.857 1 98.62 76 ILE B CA 1
ATOM 2893 C C . ILE B 1 76 ? 3.855 -15.297 3.867 1 98.62 76 ILE B C 1
ATOM 2895 O O . ILE B 1 76 ? 3.086 -16.188 4.223 1 98.62 76 ILE B O 1
ATOM 2899 N N . ASN B 1 77 ? 5.141 -15.203 4.293 1 98.38 77 ASN B N 1
ATOM 2900 C CA . ASN B 1 77 ? 5.637 -16.156 5.281 1 98.38 77 ASN B CA 1
ATOM 2901 C C . ASN B 1 77 ? 4.816 -16.109 6.566 1 98.38 77 ASN B C 1
ATOM 2903 O O . ASN B 1 77 ? 4.598 -17.141 7.203 1 98.38 77 ASN B O 1
ATOM 2907 N N . ILE B 1 78 ? 4.32 -14.969 6.93 1 97.81 78 ILE B N 1
ATOM 2908 C CA . ILE B 1 78 ? 3.496 -14.82 8.125 1 97.81 78 ILE B CA 1
ATOM 2909 C C . ILE B 1 78 ? 2.146 -15.508 7.906 1 97.81 78 ILE B C 1
ATOM 2911 O O . ILE B 1 78 ? 1.675 -16.25 8.773 1 97.81 78 ILE B O 1
ATOM 2915 N N . LEU B 1 79 ? 1.546 -15.32 6.734 1 98.06 79 LEU B N 1
ATOM 2916 C CA . LEU B 1 79 ? 0.251 -15.914 6.414 1 98.06 79 LEU B CA 1
ATOM 2917 C C . LEU B 1 79 ? 0.341 -17.438 6.391 1 98.06 79 LEU B C 1
ATOM 2919 O O . LEU B 1 79 ? -0.641 -18.125 6.676 1 98.06 79 LEU B O 1
ATOM 2923 N N . LEU B 1 80 ? 1.545 -17.906 6.051 1 98.31 80 LEU B N 1
ATOM 2924 C CA . LEU B 1 80 ? 1.755 -19.344 5.945 1 98.31 80 LEU B CA 1
ATOM 2925 C C . LEU B 1 80 ? 2.266 -19.906 7.266 1 98.31 80 LEU B C 1
ATOM 2927 O O . LEU B 1 80 ? 2.324 -21.125 7.438 1 98.31 80 LEU B O 1
ATOM 2931 N N . GLY B 1 81 ? 2.664 -19.078 8.18 1 97.69 81 GLY B N 1
ATOM 2932 C CA . GLY B 1 81 ? 3.219 -19.516 9.445 1 97.69 81 GLY B CA 1
ATOM 2933 C C . GLY B 1 81 ? 4.574 -20.188 9.305 1 97.69 81 GLY B C 1
ATOM 2934 O O . GLY B 1 81 ? 4.863 -21.172 9.992 1 97.69 81 GLY B O 1
ATOM 2935 N N . VAL B 1 82 ? 5.379 -19.688 8.375 1 97.38 82 VAL B N 1
ATOM 2936 C CA . VAL B 1 82 ? 6.691 -20.281 8.148 1 97.38 82 VAL B CA 1
ATOM 2937 C C . VAL B 1 82 ? 7.781 -19.25 8.391 1 97.38 82 VAL B C 1
ATOM 2939 O O . VAL B 1 82 ? 7.543 -18.047 8.266 1 97.38 82 VAL B O 1
ATOM 2942 N N . ILE B 1 83 ? 8.906 -19.672 8.742 1 97 83 ILE B N 1
ATOM 2943 C CA . ILE B 1 83 ? 10.078 -18.844 8.938 1 97 83 ILE B CA 1
ATOM 2944 C C . ILE B 1 83 ? 11.133 -19.172 7.879 1 97 83 ILE B C 1
ATOM 2946 O O . ILE B 1 83 ? 11.867 -20.141 8.016 1 97 83 ILE B O 1
ATOM 2950 N N . PRO B 1 84 ? 11.172 -18.375 6.883 1 97.88 84 PRO B N 1
ATOM 2951 C CA . PRO B 1 84 ? 12.164 -18.672 5.844 1 97.88 84 PRO B CA 1
ATOM 2952 C C . PRO B 1 84 ? 13.602 -18.484 6.336 1 97.88 84 PRO B C 1
ATOM 2954 O O . PRO B 1 84 ? 13.898 -17.531 7.051 1 97.88 84 PRO B O 1
ATOM 2957 N N . LYS B 1 85 ? 14.477 -19.375 5.953 1 97.62 85 LYS B N 1
ATOM 2958 C CA . LYS B 1 85 ? 15.891 -19.234 6.273 1 97.62 85 LYS B CA 1
ATOM 2959 C C . LYS B 1 85 ? 16.531 -18.094 5.473 1 97.62 85 LYS B C 1
ATOM 2961 O O . LYS B 1 85 ? 17.391 -17.375 5.984 1 97.62 85 LYS B O 1
ATOM 2966 N N . TYR B 1 86 ? 16.125 -18.031 4.25 1 97.88 86 TYR B N 1
ATOM 2967 C CA . TYR B 1 86 ? 16.609 -17 3.33 1 97.88 86 TYR B CA 1
ATOM 2968 C C . TYR B 1 86 ? 15.438 -16.359 2.584 1 97.88 86 TYR B C 1
ATOM 2970 O O . TYR B 1 86 ? 14.305 -16.844 2.658 1 97.88 86 TYR B O 1
ATOM 2978 N N . ASN B 1 87 ? 15.703 -15.258 1.992 1 97.88 87 ASN B N 1
ATOM 2979 C CA . ASN B 1 87 ? 14.727 -14.547 1.171 1 97.88 87 ASN B CA 1
ATOM 2980 C C . ASN B 1 87 ? 15.367 -13.938 -0.068 1 97.88 87 ASN B C 1
ATOM 2982 O O . ASN B 1 87 ? 16.531 -14.219 -0.369 1 97.88 87 ASN B O 1
ATOM 2986 N N . ILE B 1 88 ? 14.641 -13.203 -0.793 1 97.5 88 ILE B N 1
ATOM 2987 C CA . ILE B 1 88 ? 15.07 -12.695 -2.092 1 97.5 88 ILE B CA 1
ATOM 2988 C C . ILE B 1 88 ? 16.281 -11.781 -1.911 1 97.5 88 ILE B C 1
ATOM 2990 O O . ILE B 1 88 ? 17.094 -11.633 -2.826 1 97.5 88 ILE B O 1
ATOM 2994 N N . TYR B 1 89 ? 16.391 -11.109 -0.787 1 96.94 89 TYR B N 1
ATOM 2995 C CA . TYR B 1 89 ? 17.547 -10.289 -0.499 1 96.94 89 TYR B CA 1
ATOM 2996 C C . TYR B 1 89 ? 18.828 -11.109 -0.574 1 96.94 89 TYR B C 1
ATOM 2998 O O . TYR B 1 89 ? 19.828 -10.68 -1.177 1 96.94 89 TYR B O 1
ATOM 3006 N N . HIS B 1 90 ? 18.812 -12.242 0.004 1 97.69 90 HIS B N 1
ATOM 3007 C CA . HIS B 1 90 ? 19.969 -13.125 0.002 1 97.69 90 HIS B CA 1
ATOM 3008 C C . HIS B 1 90 ? 20.312 -13.586 -1.411 1 97.69 90 HIS B C 1
ATOM 3010 O O . HIS B 1 90 ? 21.484 -13.75 -1.753 1 97.69 90 HIS B O 1
ATOM 3016 N N . MET B 1 91 ? 19.281 -13.773 -2.174 1 97.19 91 MET B N 1
ATOM 3017 C CA . MET B 1 91 ? 19.469 -14.195 -3.559 1 97.19 91 MET B CA 1
ATOM 3018 C C . MET B 1 91 ? 20.141 -13.094 -4.375 1 97.19 91 MET B C 1
ATOM 3020 O O . MET B 1 91 ? 21.125 -13.336 -5.074 1 97.19 91 MET B O 1
ATOM 3024 N N . ILE B 1 92 ? 19.625 -11.906 -4.18 1 95.75 92 ILE B N 1
ATOM 3025 C CA . ILE B 1 92 ? 20.031 -10.812 -5.055 1 95.75 92 ILE B CA 1
ATOM 3026 C C . ILE B 1 92 ? 21.312 -10.156 -4.508 1 95.75 92 ILE B C 1
ATOM 3028 O O . ILE B 1 92 ? 22.281 -9.969 -5.242 1 95.75 92 ILE B O 1
ATOM 3032 N N . MET B 1 93 ? 21.344 -9.891 -3.232 1 95.38 93 MET B N 1
ATOM 3033 C CA . MET B 1 93 ? 22.422 -9.102 -2.641 1 95.38 93 MET B CA 1
ATOM 3034 C C . MET B 1 93 ? 23.594 -9.984 -2.238 1 95.38 93 MET B C 1
ATOM 3036 O O . MET B 1 93 ? 24.734 -9.523 -2.191 1 95.38 93 MET B O 1
ATOM 3040 N N . GLN B 1 94 ? 23.344 -11.242 -1.993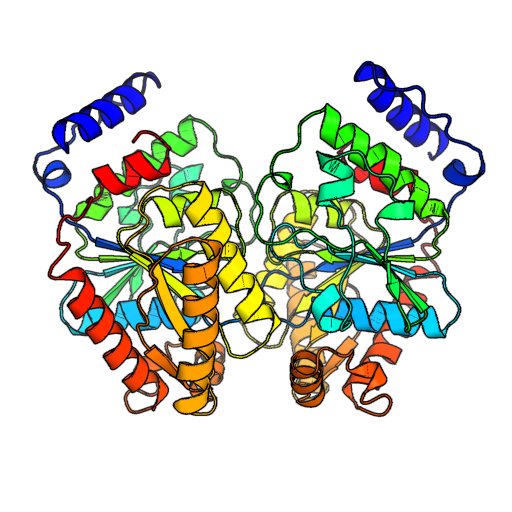 1 96.25 94 GLN B N 1
ATOM 3041 C CA . GLN B 1 94 ? 24.406 -12.094 -1.478 1 96.25 94 GLN B CA 1
ATOM 3042 C C . GLN B 1 94 ? 24.75 -13.219 -2.461 1 96.25 94 GLN B C 1
ATOM 3044 O O . GLN B 1 94 ? 25.578 -14.07 -2.174 1 96.25 94 GLN B O 1
ATOM 3049 N N . GLY B 1 95 ? 24.031 -13.32 -3.492 1 95.19 95 GLY B N 1
ATOM 3050 C CA . GLY B 1 95 ? 24.391 -14.227 -4.574 1 95.19 95 GLY B CA 1
ATOM 3051 C C . GLY B 1 95 ? 23.969 -15.664 -4.301 1 95.19 95 GLY B C 1
ATOM 3052 O O . G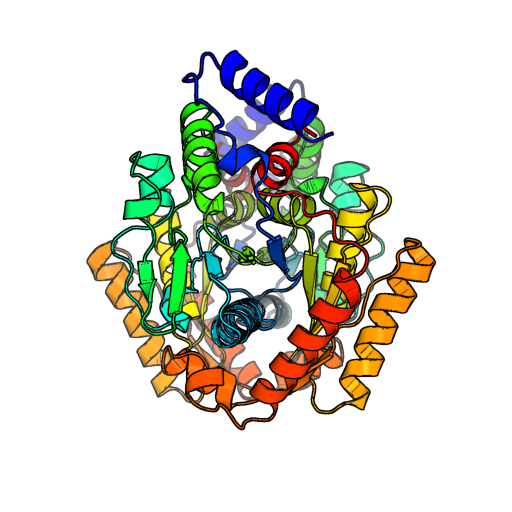LY B 1 95 ? 24.516 -16.594 -4.906 1 95.19 95 GLY B O 1
ATOM 3053 N N . ARG B 1 96 ? 23.031 -15.844 -3.451 1 96.69 96 ARG B N 1
ATOM 3054 C CA . ARG B 1 96 ? 22.562 -17.203 -3.168 1 96.69 96 ARG B CA 1
ATOM 3055 C C . ARG B 1 96 ? 21.688 -17.719 -4.297 1 96.69 96 ARG B C 1
ATOM 3057 O O . ARG B 1 96 ? 20.875 -16.984 -4.863 1 96.69 96 ARG B O 1
ATOM 3064 N N . GLY B 1 97 ? 21.797 -19.047 -4.527 1 96.62 97 GLY B N 1
ATOM 3065 C CA . GLY B 1 97 ? 20.969 -19.656 -5.551 1 96.62 97 GLY B CA 1
ATOM 3066 C C . GLY B 1 97 ? 19.5 -19.766 -5.148 1 96.62 97 GLY B C 1
ATOM 3067 O O . GLY B 1 97 ? 19.188 -19.938 -3.971 1 96.62 97 GLY B O 1
ATOM 3068 N N . ILE B 1 98 ? 18.672 -19.703 -6.133 1 96.94 98 ILE B N 1
ATOM 3069 C CA . ILE B 1 98 ? 17.234 -19.672 -5.879 1 96.94 98 ILE B CA 1
ATOM 3070 C C . ILE B 1 98 ? 16.797 -20.953 -5.188 1 96.94 98 ILE B C 1
ATOM 3072 O O . ILE B 1 98 ? 15.891 -20.953 -4.355 1 96.94 98 ILE B O 1
ATOM 3076 N N . LYS B 1 99 ? 17.406 -22.047 -5.488 1 96.38 99 LYS B N 1
ATOM 3077 C CA . LYS B 1 99 ? 17.047 -23.328 -4.883 1 96.38 99 LYS B CA 1
ATOM 3078 C C . LYS B 1 99 ? 17.312 -23.312 -3.379 1 96.38 99 LYS B C 1
ATOM 3080 O O . LYS B 1 99 ? 16.594 -23.953 -2.615 1 96.38 99 LYS B O 1
ATOM 3085 N N . ASP B 1 100 ? 18.312 -22.516 -2.994 1 97.12 100 ASP B N 1
ATOM 3086 C CA . ASP B 1 100 ? 18.641 -22.391 -1.578 1 97.12 100 ASP B CA 1
ATOM 3087 C C . ASP B 1 100 ? 17.703 -21.406 -0.887 1 97.12 100 ASP B C 1
ATOM 3089 O O . ASP B 1 100 ? 17.484 -21.484 0.326 1 97.12 100 ASP B O 1
ATOM 3093 N N . VAL B 1 101 ? 17.141 -20.562 -1.614 1 98.25 101 VAL B N 1
ATOM 3094 C CA . VAL B 1 101 ? 16.359 -19.453 -1.06 1 98.25 101 VAL B CA 1
ATOM 3095 C C . VAL B 1 101 ? 14.898 -19.875 -0.937 1 98.25 101 VAL B C 1
ATOM 3097 O O . VAL B 1 101 ? 14.195 -19.438 -0.019 1 98.25 101 VAL B O 1
ATOM 3100 N N . ILE B 1 102 ? 14.469 -20.734 -1.768 1 98.44 102 ILE B N 1
ATOM 3101 C CA . ILE B 1 102 ? 13.086 -21.203 -1.776 1 98.44 102 ILE B CA 1
ATOM 3102 C C . ILE B 1 102 ? 12.797 -22 -0.504 1 98.44 102 ILE B C 1
ATOM 3104 O O . ILE B 1 102 ? 13.602 -22.828 -0.091 1 98.44 102 ILE B O 1
ATOM 3108 N N . THR B 1 103 ? 11.688 -21.688 0.08 1 98.44 103 THR B N 1
ATOM 3109 C CA . THR B 1 103 ? 11.219 -22.422 1.252 1 98.44 103 THR B CA 1
ATOM 3110 C C . THR B 1 103 ? 10.125 -23.406 0.87 1 98.44 103 THR B C 1
ATOM 3112 O O . THR B 1 103 ? 9.07 -23.016 0.37 1 98.44 103 THR B O 1
ATOM 3115 N N . LYS B 1 104 ? 10.391 -24.672 1.108 1 97.88 104 LYS B N 1
ATOM 3116 C CA . LYS B 1 104 ? 9.336 -25.672 0.972 1 97.88 104 LYS B CA 1
ATOM 3117 C C . LYS B 1 104 ? 8.383 -25.625 2.16 1 97.88 104 LYS B C 1
ATOM 3119 O O . LYS B 1 104 ? 8.82 -25.594 3.312 1 97.88 104 LYS B O 1
ATOM 3124 N N . THR B 1 105 ? 7.098 -25.531 1.827 1 97.56 105 THR B N 1
ATOM 3125 C CA . THR B 1 105 ? 6.125 -25.438 2.91 1 97.56 105 THR B CA 1
ATOM 3126 C C . THR B 1 105 ? 5.422 -26.781 3.109 1 97.56 105 THR B C 1
ATOM 3128 O O . THR B 1 105 ? 5.512 -27.672 2.258 1 97.56 105 THR B O 1
ATOM 3131 N N . GLU B 1 106 ? 4.727 -26.906 4.227 1 96.06 106 GLU B N 1
ATOM 3132 C CA . GLU B 1 106 ? 3.957 -28.125 4.516 1 96.06 106 GLU B CA 1
ATOM 3133 C C . GLU B 1 106 ? 2.674 -28.156 3.691 1 96.06 106 GLU B C 1
ATOM 3135 O O . GLU B 1 106 ? 1.934 -29.156 3.738 1 96.06 106 GLU B O 1
ATOM 3140 N N . TYR B 1 107 ? 2.416 -27.141 2.893 1 96 107 TYR B N 1
ATOM 3141 C CA . TYR B 1 107 ? 1.148 -27 2.188 1 96 107 TYR B CA 1
ATOM 3142 C C . TYR B 1 107 ? 1.281 -27.422 0.729 1 96 107 TYR B C 1
ATOM 3144 O O . TYR B 1 107 ? 0.376 -27.188 -0.076 1 96 107 TYR B O 1
ATOM 3152 N N . ASN B 1 108 ? 2.441 -27.938 0.332 1 96.44 108 ASN B N 1
ATOM 3153 C CA . ASN B 1 108 ? 2.73 -28.375 -1.027 1 96.44 108 ASN B CA 1
ATOM 3154 C C . ASN B 1 108 ? 2.861 -27.203 -1.987 1 96.44 108 ASN B C 1
ATOM 3156 O O . ASN B 1 108 ? 2.492 -27.312 -3.158 1 96.44 108 ASN B O 1
ATOM 3160 N N . ILE B 1 109 ? 3.127 -26.062 -1.469 1 98.44 109 ILE B N 1
ATOM 3161 C CA . ILE B 1 109 ? 3.564 -24.922 -2.262 1 98.44 109 ILE B CA 1
ATOM 3162 C C . ILE B 1 109 ? 4.949 -24.469 -1.8 1 98.44 109 ILE B C 1
ATOM 3164 O O . ILE B 1 109 ? 5.332 -24.703 -0.649 1 98.44 109 ILE B O 1
ATOM 3168 N N . ASP B 1 110 ? 5.688 -23.922 -2.717 1 98.75 110 ASP B N 1
ATOM 3169 C CA . ASP B 1 110 ? 6.984 -23.328 -2.396 1 98.75 110 ASP B CA 1
ATOM 3170 C C . ASP B 1 110 ? 6.891 -21.812 -2.293 1 98.75 110 ASP B C 1
ATOM 3172 O O . ASP B 1 110 ? 6.008 -21.203 -2.9 1 98.75 110 ASP B O 1
ATOM 3176 N N . LEU B 1 111 ? 7.754 -21.266 -1.435 1 98.81 111 LEU B N 1
ATOM 3177 C CA . LEU B 1 111 ? 7.734 -19.828 -1.194 1 98.81 111 LEU B CA 1
ATOM 3178 C C . LEU B 1 111 ? 9.086 -19.203 -1.517 1 98.81 111 LEU B C 1
ATOM 3180 O O . LEU B 1 111 ? 10.117 -19.656 -1.015 1 98.81 111 LEU B O 1
ATOM 3184 N N . LEU B 1 112 ? 9.078 -18.328 -2.438 1 98.62 112 LEU B N 1
ATOM 3185 C CA . LEU B 1 112 ? 10.156 -17.359 -2.527 1 98.62 112 LEU B CA 1
ATOM 3186 C C . LEU B 1 112 ? 9.828 -16.109 -1.716 1 98.62 112 LEU B C 1
ATOM 3188 O O . LEU B 1 112 ? 9.141 -15.203 -2.205 1 98.62 112 LEU B O 1
ATOM 3192 N N . ALA B 1 113 ? 10.375 -16.062 -0.529 1 98.5 113 ALA B N 1
ATOM 3193 C CA . ALA B 1 113 ? 10.031 -15.023 0.433 1 98.5 113 ALA B CA 1
ATOM 3194 C C . ALA B 1 113 ? 10.641 -13.688 0.028 1 98.5 113 ALA B C 1
ATOM 3196 O O . ALA B 1 113 ? 11.766 -13.633 -0.47 1 98.5 113 ALA B O 1
ATOM 3197 N N . GLY B 1 114 ? 9.828 -12.648 0.214 1 97.25 114 GLY B N 1
ATOM 3198 C CA . GLY B 1 114 ? 10.352 -11.297 0.039 1 97.25 114 GLY B CA 1
ATOM 3199 C C . GLY B 1 114 ? 11.195 -10.828 1.207 1 97.25 114 GLY B C 1
ATOM 3200 O O . GLY B 1 114 ? 11.43 -11.586 2.156 1 97.25 114 GLY B O 1
ATOM 3201 N N . ALA B 1 115 ? 11.695 -9.633 1.038 1 95.19 115 ALA B N 1
ATOM 3202 C CA . ALA B 1 115 ? 12.469 -9.016 2.111 1 95.19 115 ALA B CA 1
ATOM 3203 C C . ALA B 1 115 ? 11.672 -7.922 2.811 1 95.19 115 ALA B C 1
ATOM 3205 O O . ALA B 1 115 ? 10.945 -7.164 2.162 1 95.19 115 ALA B O 1
ATOM 3206 N N . SER B 1 116 ? 11.805 -7.879 4.094 1 95.06 116 SER B N 1
ATOM 3207 C CA . SER B 1 116 ? 11.117 -6.852 4.875 1 95.06 116 SER B CA 1
ATOM 3208 C C . SER B 1 116 ? 12.109 -5.934 5.574 1 95.06 116 SER B C 1
ATOM 3210 O O . SER B 1 116 ? 13.188 -6.371 5.988 1 95.06 116 SER B O 1
ATOM 3212 N N . GLY B 1 117 ? 11.766 -4.688 5.645 1 93.62 117 GLY B N 1
ATOM 3213 C CA . GLY B 1 117 ? 12.523 -3.738 6.449 1 93.62 117 GLY B CA 1
ATOM 3214 C C . GLY B 1 117 ? 13.852 -3.352 5.82 1 93.62 117 GLY B C 1
ATOM 3215 O O . GLY B 1 117 ? 14.82 -3.059 6.527 1 93.62 117 GLY B O 1
ATOM 3216 N N . THR B 1 118 ? 13.93 -3.459 4.547 1 92.12 118 THR B N 1
ATOM 3217 C CA . THR B 1 118 ? 15.141 -3.037 3.844 1 92.12 118 THR B CA 1
ATOM 3218 C C . THR B 1 118 ? 14.789 -2.346 2.531 1 92.12 118 THR B C 1
ATOM 3220 O O . THR B 1 118 ? 13.766 -2.66 1.91 1 92.12 118 THR B O 1
ATOM 3223 N N . THR B 1 119 ? 15.648 -1.449 2.082 1 91.69 119 THR B N 1
ATOM 3224 C CA . THR B 1 119 ? 15.359 -0.67 0.882 1 91.69 119 THR B CA 1
ATOM 3225 C C . THR B 1 119 ? 16.359 -0.995 -0.223 1 91.69 119 THR B C 1
ATOM 3227 O O . THR B 1 119 ? 16.281 -0.437 -1.32 1 91.69 119 THR B O 1
ATOM 3230 N N . GLU B 1 120 ? 17.203 -1.905 -0.015 1 91.88 120 GLU B N 1
ATOM 3231 C CA . GLU B 1 120 ? 18.297 -2.16 -0.957 1 91.88 120 GLU B CA 1
ATOM 3232 C C . GLU B 1 120 ? 17.766 -2.719 -2.273 1 91.88 120 GLU B C 1
ATOM 3234 O O . GLU B 1 120 ? 18.359 -2.508 -3.33 1 91.88 120 GLU B O 1
ATOM 3239 N N . LEU B 1 121 ? 16.672 -3.342 -2.193 1 92.38 121 LEU B N 1
ATOM 3240 C CA . LEU B 1 121 ? 16.109 -4.004 -3.371 1 92.38 121 LEU B CA 1
ATOM 3241 C C . LEU B 1 121 ? 15.352 -3.018 -4.246 1 92.38 121 LEU B C 1
ATOM 3243 O O . LEU B 1 121 ? 14.953 -3.352 -5.363 1 92.38 121 LEU B O 1
ATOM 3247 N N . LEU B 1 122 ? 15.164 -1.818 -3.791 1 86.38 122 LEU B N 1
ATOM 3248 C CA . LEU B 1 122 ? 14.414 -0.816 -4.543 1 86.38 122 LEU B CA 1
ATOM 3249 C C . LEU B 1 122 ? 15.25 -0.267 -5.695 1 86.38 122 LEU B C 1
ATOM 3251 O O . LEU B 1 122 ? 14.695 0.279 -6.656 1 86.38 122 LEU B O 1
ATOM 3255 N N . ASP B 1 123 ? 16.578 -0.312 -5.574 1 86.5 123 ASP B N 1
ATOM 3256 C CA . ASP B 1 123 ? 17.516 0.155 -6.598 1 86.5 123 ASP B CA 1
ATOM 3257 C C . ASP B 1 123 ? 18.641 -0.857 -6.82 1 86.5 123 ASP B C 1
ATOM 3259 O O . ASP B 1 123 ? 19.703 -0.763 -6.199 1 86.5 123 ASP B O 1
ATOM 3263 N N . LEU B 1 124 ? 18.391 -1.61 -7.844 1 88.69 124 LEU B N 1
ATOM 3264 C CA . LEU B 1 124 ? 19.359 -2.678 -8.078 1 88.69 124 LEU B CA 1
ATOM 3265 C C . LEU B 1 124 ? 20.469 -2.217 -9.031 1 88.69 124 LEU B C 1
ATOM 3267 O O . LEU B 1 124 ? 20.188 -1.514 -10.008 1 88.69 124 LEU B O 1
ATOM 3271 N N . SER B 1 125 ? 21.672 -2.576 -8.719 1 89.5 125 SER B N 1
ATOM 3272 C CA . SER B 1 125 ? 22.75 -2.426 -9.688 1 89.5 125 SER B CA 1
ATOM 3273 C C . SER B 1 125 ? 22.578 -3.387 -10.859 1 89.5 125 SER B C 1
ATOM 3275 O O . SER B 1 125 ? 21.734 -4.277 -10.82 1 89.5 125 SER B O 1
ATOM 3277 N N . GLU B 1 126 ? 23.422 -3.131 -11.805 1 84.25 126 GLU B N 1
ATOM 3278 C CA . GLU B 1 126 ? 23.391 -4.027 -12.961 1 84.25 126 GLU B CA 1
ATOM 3279 C C . GLU B 1 126 ? 23.734 -5.457 -12.547 1 84.25 126 GLU B C 1
ATOM 3281 O O . GLU B 1 126 ? 23.109 -6.406 -13.016 1 84.25 126 GLU B O 1
ATOM 3286 N N . THR B 1 127 ? 24.688 -5.52 -11.711 1 88.69 127 THR B N 1
ATOM 3287 C CA . THR B 1 127 ? 25.125 -6.832 -11.242 1 88.69 127 THR B CA 1
ATOM 3288 C C . THR B 1 127 ? 24 -7.527 -10.484 1 88.69 127 THR B C 1
ATOM 3290 O O . THR B 1 127 ? 23.75 -8.719 -10.68 1 88.69 127 THR B O 1
ATOM 3293 N N . GLU B 1 128 ? 23.328 -6.805 -9.672 1 89.56 128 GLU B N 1
ATOM 3294 C CA . GLU B 1 128 ? 22.219 -7.344 -8.883 1 89.56 128 GLU B CA 1
ATOM 3295 C C . GLU B 1 128 ? 21.047 -7.73 -9.781 1 89.56 128 GLU B C 1
ATOM 3297 O O . GLU B 1 128 ? 20.406 -8.758 -9.555 1 89.56 128 GLU B O 1
ATOM 3302 N N . MET B 1 129 ? 20.828 -6.965 -10.727 1 87 129 MET B N 1
ATOM 3303 C CA . MET B 1 129 ? 19.766 -7.254 -11.688 1 87 129 MET B CA 1
ATOM 3304 C C . MET B 1 129 ? 20.078 -8.539 -12.461 1 87 129 MET B C 1
ATOM 3306 O O . MET B 1 129 ? 19.188 -9.367 -12.664 1 87 129 MET B O 1
ATOM 3310 N N . ASN B 1 130 ? 21.266 -8.695 -12.836 1 85.06 130 ASN B N 1
ATOM 3311 C CA . ASN B 1 130 ? 21.688 -9.891 -13.547 1 85.06 130 ASN B CA 1
ATOM 3312 C C . ASN B 1 130 ? 21.547 -11.141 -12.672 1 85.06 130 ASN B C 1
ATOM 3314 O O . ASN B 1 130 ? 21.141 -12.195 -13.156 1 85.06 130 ASN B O 1
ATOM 3318 N N . GLN B 1 131 ? 21.906 -10.953 -11.484 1 89.56 131 GLN B N 1
ATOM 3319 C CA . GLN B 1 131 ? 21.75 -12.047 -10.539 1 89.56 131 GLN B CA 1
ATOM 3320 C C . GLN B 1 131 ? 20.281 -12.445 -10.398 1 89.56 131 GLN B C 1
ATOM 3322 O O . GLN B 1 131 ? 19.953 -13.633 -10.352 1 89.56 131 GLN B O 1
ATOM 3327 N N . PHE B 1 132 ? 19.438 -11.531 -10.344 1 90.5 132 PHE B N 1
ATOM 3328 C CA . PHE B 1 132 ? 18 -11.766 -10.25 1 90.5 132 PHE B CA 1
ATOM 3329 C C . PHE B 1 132 ? 17.484 -12.523 -11.469 1 90.5 132 PHE B C 1
ATOM 3331 O O . PHE B 1 132 ? 16.766 -13.523 -11.328 1 90.5 132 PHE B O 1
ATOM 3338 N N . ILE B 1 133 ? 17.906 -12.102 -12.602 1 85.62 133 ILE B N 1
ATOM 3339 C CA . ILE B 1 133 ? 17.484 -12.703 -13.859 1 85.62 133 ILE B CA 1
ATOM 3340 C C . ILE B 1 133 ? 17.969 -14.148 -13.93 1 85.62 133 ILE B C 1
ATOM 3342 O O . ILE B 1 133 ? 17.188 -15.062 -14.203 1 85.62 133 ILE B O 1
ATOM 3346 N N . LYS B 1 134 ? 19.172 -14.328 -13.656 1 86.88 134 LYS B N 1
ATOM 3347 C CA . LYS B 1 134 ? 19.812 -15.641 -13.719 1 86.88 134 LYS B CA 1
ATOM 3348 C C . LYS B 1 134 ? 19.062 -16.656 -12.844 1 86.88 134 LYS B C 1
ATOM 3350 O O . LYS B 1 134 ? 18.797 -17.766 -13.273 1 86.88 134 LYS B O 1
ATOM 3355 N N . GLU B 1 135 ? 18.734 -16.234 -11.703 1 91.62 135 GLU B N 1
ATOM 3356 C CA . GLU B 1 135 ? 18.109 -17.156 -10.758 1 91.62 135 GLU B CA 1
ATOM 3357 C C . GLU B 1 135 ? 16.625 -17.359 -11.086 1 91.62 135 GLU B C 1
ATOM 3359 O O . GLU B 1 135 ? 16.094 -18.453 -10.938 1 91.62 135 GLU B O 1
ATOM 3364 N N . LEU B 1 136 ? 15.977 -16.328 -11.555 1 90.44 136 LEU B N 1
ATOM 3365 C CA . LEU B 1 136 ? 14.555 -16.406 -11.883 1 90.44 136 LEU B CA 1
ATOM 3366 C C . LEU B 1 136 ? 14.32 -17.375 -13.039 1 90.44 136 LEU B C 1
ATOM 3368 O O . LEU B 1 136 ? 13.25 -17.984 -13.141 1 90.44 136 LEU B O 1
ATOM 3372 N N . LEU B 1 137 ? 15.305 -17.562 -13.906 1 88.25 137 LEU B N 1
ATOM 3373 C CA . LEU B 1 137 ? 15.203 -18.484 -15.031 1 88.25 137 LEU B CA 1
ATOM 3374 C C . LEU B 1 137 ? 14.992 -19.922 -14.539 1 88.25 137 LEU B C 1
ATOM 3376 O O . LEU B 1 137 ? 14.438 -20.75 -15.258 1 88.25 137 LEU B O 1
ATOM 3380 N N . LYS B 1 138 ? 15.352 -20.156 -13.359 1 91.69 138 LYS B N 1
ATOM 3381 C CA . LYS B 1 138 ? 15.312 -21.516 -12.82 1 91.69 138 LYS B CA 1
ATOM 3382 C C . LYS B 1 138 ? 13.914 -21.859 -12.328 1 91.69 138 LYS B C 1
ATOM 3384 O O . LYS B 1 138 ? 13.648 -23.016 -11.977 1 91.69 138 LYS B O 1
ATOM 3389 N N . VAL B 1 139 ? 12.977 -20.922 -12.391 1 94.94 139 VAL B N 1
ATOM 3390 C CA . VAL B 1 139 ? 11.633 -21.219 -11.891 1 94.94 139 VAL B CA 1
ATOM 3391 C C . VAL B 1 139 ? 10.828 -21.938 -12.977 1 94.94 139 VAL B C 1
ATOM 3393 O O . VAL B 1 139 ? 9.641 -22.203 -12.789 1 94.94 139 VAL B O 1
ATOM 3396 N N . TYR B 1 140 ? 11.477 -22.359 -14.047 1 92.12 140 TYR B N 1
ATOM 3397 C CA . TYR B 1 140 ? 10.828 -23.094 -15.133 1 92.12 140 TYR B CA 1
ATOM 3398 C C . TYR B 1 140 ? 10.32 -24.438 -14.648 1 92.12 140 TYR B C 1
ATOM 3400 O O . TYR B 1 140 ? 9.5 -25.078 -15.32 1 92.12 140 TYR B O 1
ATOM 3408 N N . GLU B 1 141 ? 10.758 -24.875 -13.531 1 93.56 141 GLU B N 1
ATOM 3409 C CA . GLU B 1 141 ? 10.352 -26.172 -12.977 1 93.56 141 GLU B CA 1
ATOM 3410 C C . GLU B 1 141 ? 8.938 -26.109 -12.406 1 93.56 141 GLU B C 1
ATOM 3412 O O . GLU B 1 141 ? 8.32 -27.141 -12.148 1 93.56 141 GLU B O 1
ATOM 3417 N N . TYR B 1 142 ? 8.359 -24.953 -12.25 1 97.25 142 TYR B N 1
ATOM 3418 C CA . TYR B 1 142 ? 7.023 -24.797 -11.688 1 97.25 142 TYR B CA 1
ATOM 3419 C C . TYR B 1 142 ? 5.973 -24.703 -12.781 1 97.25 142 TYR B C 1
ATOM 3421 O O . TYR B 1 142 ? 6.234 -24.141 -13.859 1 97.25 142 TYR B O 1
ATOM 3429 N N . ASP B 1 143 ? 4.809 -25.25 -12.477 1 96.75 143 ASP B N 1
ATOM 3430 C CA . ASP B 1 143 ? 3.676 -25.078 -13.383 1 96.75 143 ASP B CA 1
ATOM 3431 C C . ASP B 1 143 ? 3.123 -23.656 -13.312 1 96.75 143 ASP B C 1
ATOM 3433 O O . ASP B 1 143 ? 2.742 -23.094 -14.336 1 96.75 143 ASP B O 1
ATOM 3437 N N . ILE B 1 144 ? 3.107 -23.141 -12.109 1 97.81 144 ILE B N 1
ATOM 3438 C CA . ILE B 1 144 ? 2.479 -21.859 -11.859 1 97.81 144 ILE B CA 1
ATOM 3439 C C . ILE B 1 144 ? 3.316 -21.047 -10.867 1 97.81 144 ILE B C 1
ATOM 3441 O O . ILE B 1 144 ? 3.791 -21.594 -9.867 1 97.81 144 ILE B O 1
ATOM 3445 N N . VAL B 1 145 ? 3.523 -19.797 -11.156 1 98.38 145 VAL B N 1
ATOM 3446 C CA . VAL B 1 145 ? 4.082 -18.828 -10.219 1 98.38 145 VAL B CA 1
ATOM 3447 C C . VAL B 1 145 ? 3.039 -17.766 -9.891 1 98.38 145 VAL B C 1
ATOM 3449 O O . VAL B 1 145 ? 2.582 -17.031 -10.781 1 98.38 145 VAL B O 1
ATOM 3452 N N . ILE B 1 146 ? 2.641 -17.703 -8.641 1 98.81 146 ILE B N 1
ATOM 3453 C CA . ILE B 1 146 ? 1.741 -16.672 -8.148 1 98.81 146 ILE B CA 1
ATOM 3454 C C . ILE B 1 146 ? 2.555 -15.531 -7.539 1 98.81 146 ILE B C 1
ATOM 3456 O O . ILE B 1 146 ? 3.311 -15.734 -6.586 1 98.81 146 ILE B O 1
ATOM 3460 N N . ILE B 1 147 ? 2.381 -14.383 -8.062 1 98.5 147 ILE B N 1
ATOM 3461 C CA . ILE B 1 147 ? 3.141 -13.219 -7.625 1 98.5 147 ILE B CA 1
ATOM 3462 C C . ILE B 1 147 ? 2.244 -12.297 -6.793 1 98.5 147 ILE B C 1
ATOM 3464 O O . ILE B 1 147 ? 1.272 -11.742 -7.305 1 98.5 147 ILE B O 1
ATOM 3468 N N . ASP B 1 148 ? 2.561 -12.125 -5.52 1 98.69 148 ASP B N 1
ATOM 3469 C CA . ASP B 1 148 ? 1.882 -11.188 -4.633 1 98.69 148 ASP B CA 1
ATOM 3470 C C . ASP B 1 148 ? 2.555 -9.82 -4.66 1 98.69 148 ASP B C 1
ATOM 3472 O O . ASP B 1 148 ? 3.607 -9.625 -4.047 1 98.69 148 ASP B O 1
ATOM 3476 N N . THR B 1 149 ? 1.941 -8.891 -5.297 1 97.75 149 THR B N 1
ATOM 3477 C CA . THR B 1 149 ? 2.557 -7.574 -5.453 1 97.75 149 THR B CA 1
ATOM 3478 C C . THR B 1 149 ? 2.123 -6.637 -4.328 1 97.75 149 THR B C 1
ATOM 3480 O O . THR B 1 149 ? 1.178 -6.938 -3.596 1 97.75 149 THR B O 1
ATOM 3483 N N . SER B 1 150 ? 2.873 -5.531 -4.168 1 96.31 150 SER B N 1
ATOM 3484 C CA . SER B 1 150 ? 2.447 -4.484 -3.244 1 96.31 150 SER B CA 1
ATOM 3485 C C . SER B 1 150 ? 1.23 -3.736 -3.779 1 96.31 150 SER B C 1
ATOM 3487 O O . SER B 1 150 ? 0.855 -3.9 -4.941 1 96.31 150 SER B O 1
ATOM 3489 N N . ALA B 1 151 ? 0.633 -3.01 -2.914 1 96 151 ALA B N 1
ATOM 3490 C CA . ALA B 1 151 ? -0.415 -2.104 -3.377 1 96 151 ALA B CA 1
ATOM 3491 C C . ALA B 1 151 ? 0.176 -0.942 -4.172 1 96 151 ALA B C 1
ATOM 3493 O O . ALA B 1 151 ? 1.374 -0.664 -4.082 1 96 151 ALA B O 1
ATOM 3494 N N . GLY B 1 152 ? -0.679 -0.346 -5 1 95.44 152 GLY B N 1
ATOM 3495 C CA . GLY B 1 152 ? -0.267 0.846 -5.723 1 95.44 152 GLY B CA 1
ATOM 3496 C C . GLY B 1 152 ? 0.285 0.544 -7.102 1 95.44 152 GLY B C 1
ATOM 3497 O O . GLY B 1 152 ? -0.017 -0.5 -7.684 1 95.44 152 GLY B O 1
ATOM 3498 N N . ILE B 1 153 ? 1.038 1.532 -7.641 1 94.69 153 ILE B N 1
ATOM 3499 C CA . ILE B 1 153 ? 1.443 1.464 -9.039 1 94.69 153 ILE B CA 1
ATOM 3500 C C . ILE B 1 153 ? 2.93 1.794 -9.164 1 94.69 153 ILE B C 1
ATOM 3502 O O . ILE B 1 153 ? 3.338 2.516 -10.078 1 94.69 153 ILE B O 1
ATOM 3506 N N . SER B 1 154 ? 3.717 1.319 -8.203 1 91.44 154 SER B N 1
ATOM 3507 C CA . SER B 1 154 ? 5.156 1.518 -8.344 1 91.44 154 SER B CA 1
ATOM 3508 C C . SER B 1 154 ? 5.676 0.907 -9.641 1 91.44 154 SER B C 1
ATOM 3510 O O . SER B 1 154 ? 4.996 0.087 -10.266 1 91.44 154 SER B O 1
ATOM 3512 N N . ARG B 1 155 ? 6.859 1.249 -9.984 1 88.62 155 ARG B N 1
ATOM 3513 C CA . ARG B 1 155 ? 7.461 0.732 -11.203 1 88.62 155 ARG B CA 1
ATOM 3514 C C . ARG B 1 155 ? 7.605 -0.785 -11.148 1 88.62 155 ARG B C 1
ATOM 3516 O O . ARG B 1 155 ? 7.391 -1.472 -12.148 1 88.62 155 ARG B O 1
ATOM 3523 N N . GLN B 1 156 ? 7.984 -1.264 -10.023 1 90.12 156 GLN B N 1
ATOM 3524 C CA . GLN B 1 156 ? 8.156 -2.703 -9.852 1 90.12 156 GLN B CA 1
ATOM 3525 C C . GLN B 1 156 ? 6.828 -3.438 -10.008 1 90.12 156 GLN B C 1
ATOM 3527 O O . GLN B 1 156 ? 6.762 -4.48 -10.656 1 90.12 156 GLN B O 1
ATOM 3532 N N . VAL B 1 157 ? 5.789 -2.854 -9.43 1 94.19 157 VAL B N 1
ATOM 3533 C CA . VAL B 1 157 ? 4.469 -3.465 -9.523 1 94.19 157 VAL B CA 1
ATOM 3534 C C . VAL B 1 157 ? 4.027 -3.52 -10.984 1 94.19 157 VAL B C 1
ATOM 3536 O O . VAL B 1 157 ? 3.615 -4.574 -11.469 1 94.19 157 VAL B O 1
ATOM 3539 N N . ILE B 1 158 ? 4.219 -2.463 -11.648 1 93.06 158 ILE B N 1
ATOM 3540 C CA . ILE B 1 158 ? 3.795 -2.377 -13.047 1 93.06 158 ILE B CA 1
ATOM 3541 C C . ILE B 1 158 ? 4.574 -3.385 -13.883 1 93.06 158 ILE B C 1
ATOM 3543 O O . ILE B 1 158 ? 4.004 -4.043 -14.758 1 93.06 158 ILE B O 1
ATOM 3547 N N . SER B 1 159 ? 5.859 -3.533 -13.617 1 91.31 159 SER B N 1
ATOM 3548 C CA . SER B 1 159 ? 6.68 -4.484 -14.359 1 91.31 159 SER B CA 1
ATOM 3549 C C . SER B 1 159 ? 6.18 -5.914 -14.164 1 91.31 159 SER B C 1
ATOM 3551 O O . SER B 1 159 ? 6.121 -6.691 -15.117 1 91.31 159 SER B O 1
ATOM 3553 N N . PHE B 1 160 ? 5.809 -6.234 -12.961 1 94.12 160 PHE B N 1
ATOM 3554 C CA . PHE B 1 160 ? 5.27 -7.562 -12.695 1 94.12 160 PHE B CA 1
ATOM 3555 C C . PHE B 1 160 ? 3.959 -7.773 -13.445 1 94.12 160 PHE B C 1
ATOM 3557 O O . PHE B 1 160 ? 3.74 -8.836 -14.039 1 94.12 160 PHE B O 1
ATOM 3564 N N . LEU B 1 161 ? 3.121 -6.777 -13.422 1 95.44 161 LEU B N 1
ATOM 3565 C CA . LEU B 1 161 ? 1.807 -6.891 -14.047 1 95.44 161 LEU B CA 1
ATOM 3566 C C . LEU B 1 161 ? 1.931 -7.02 -15.562 1 95.44 161 LEU B C 1
ATOM 3568 O O . LEU B 1 161 ? 1.27 -7.859 -16.172 1 95.44 161 LEU B O 1
ATOM 3572 N N . PHE B 1 162 ? 2.848 -6.336 -16.078 1 91 162 PHE B N 1
ATOM 3573 C CA . PHE B 1 162 ? 3.07 -6.352 -17.516 1 91 162 PHE B CA 1
ATOM 3574 C C . PHE B 1 162 ? 3.643 -7.691 -17.953 1 91 162 PHE B C 1
ATOM 3576 O O . PHE B 1 162 ? 3.381 -8.141 -19.078 1 91 162 PHE B O 1
ATOM 3583 N N . SER B 1 163 ? 4.324 -8.312 -17.156 1 91.94 163 SER B N 1
ATOM 3584 C CA . SER B 1 163 ? 5.07 -9.516 -17.531 1 91.94 163 SER B CA 1
ATOM 3585 C C . SER B 1 163 ? 4.254 -10.773 -17.266 1 91.94 163 SER B C 1
ATOM 3587 O O . SER B 1 163 ? 4.613 -11.859 -17.734 1 91.94 163 SER B O 1
ATOM 3589 N N . SER B 1 164 ? 3.125 -10.656 -16.641 1 94.62 164 SER B N 1
ATOM 3590 C CA . SER B 1 164 ? 2.381 -11.836 -16.188 1 94.62 164 SER B CA 1
ATOM 3591 C C . SER B 1 164 ? 1.376 -12.281 -17.25 1 94.62 164 SER B C 1
ATOM 3593 O O . SER B 1 164 ? 0.894 -11.461 -18.047 1 94.62 164 SER B O 1
ATOM 3595 N N . ASP B 1 165 ? 1.099 -13.547 -17.266 1 93.88 165 ASP B N 1
ATOM 3596 C CA . ASP B 1 165 ? 0.069 -14.102 -18.141 1 93.88 165 ASP B CA 1
ATOM 3597 C C . ASP B 1 165 ? -1.32 -13.625 -17.719 1 93.88 165 ASP B C 1
ATOM 3599 O O . ASP B 1 165 ? -2.18 -13.383 -18.562 1 93.88 165 ASP B O 1
ATOM 3603 N N . ASP B 1 166 ? -1.518 -13.547 -16.438 1 95.12 166 ASP B N 1
ATOM 3604 C CA . ASP B 1 166 ? -2.771 -13.078 -15.859 1 95.12 166 ASP B CA 1
ATOM 3605 C C . ASP B 1 166 ? -2.516 -12.039 -14.773 1 95.12 166 ASP B C 1
ATOM 3607 O O . ASP B 1 166 ? -1.593 -12.188 -13.969 1 95.12 166 ASP B O 1
ATOM 3611 N N . VAL B 1 167 ? -3.293 -11.062 -14.867 1 96.62 167 VAL B N 1
ATOM 3612 C CA . VAL B 1 167 ? -3.291 -10.039 -13.82 1 96.62 167 VAL B CA 1
ATOM 3613 C C . VAL B 1 167 ? -4.621 -10.062 -13.078 1 96.62 167 VAL B C 1
ATOM 3615 O O . VAL B 1 167 ? -5.648 -9.641 -13.617 1 96.62 167 VAL B O 1
ATOM 3618 N N . VAL B 1 168 ? -4.582 -10.531 -11.867 1 98.38 168 VAL B N 1
ATOM 3619 C CA . VAL B 1 168 ? -5.777 -1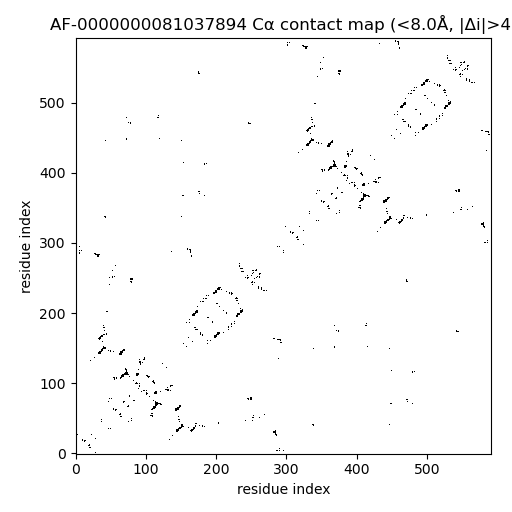0.586 -11.023 1 98.38 168 VAL B CA 1
ATOM 3620 C C . VAL B 1 168 ? -5.848 -9.344 -10.141 1 98.38 168 VAL B C 1
ATOM 3622 O O . VAL B 1 168 ? -5.094 -9.219 -9.172 1 98.38 168 VAL B O 1
ATOM 3625 N N . ILE B 1 169 ? -6.762 -8.484 -10.445 1 98.62 169 ILE B N 1
ATOM 3626 C CA . ILE B 1 169 ? -6.973 -7.258 -9.688 1 98.62 169 ILE B CA 1
ATOM 3627 C C . ILE B 1 169 ? -8.008 -7.5 -8.586 1 98.62 169 ILE B C 1
ATOM 3629 O O . ILE B 1 169 ? -9.148 -7.879 -8.875 1 98.62 169 ILE B O 1
ATOM 3633 N N . VAL B 1 170 ? -7.598 -7.277 -7.359 1 98.88 170 VAL B N 1
ATOM 3634 C CA . VAL B 1 170 ? -8.484 -7.453 -6.215 1 98.88 170 VAL B CA 1
ATOM 3635 C C . VAL B 1 170 ? -9.016 -6.098 -5.754 1 98.88 170 VAL B C 1
ATOM 3637 O O . VAL B 1 170 ? -8.242 -5.156 -5.562 1 98.88 170 VAL B O 1
ATOM 3640 N N . THR B 1 171 ? -10.328 -5.969 -5.633 1 98.75 171 THR B N 1
ATOM 3641 C CA . THR B 1 171 ? -10.984 -4.781 -5.109 1 98.75 171 THR B CA 1
ATOM 3642 C C . THR B 1 171 ? -12.039 -5.16 -4.066 1 98.75 171 THR B C 1
ATOM 3644 O O . THR B 1 171 ? -12.195 -6.336 -3.742 1 98.75 171 THR B O 1
ATOM 3647 N N . THR B 1 172 ? -12.609 -4.199 -3.408 1 98.62 172 THR B N 1
ATOM 3648 C CA . THR B 1 172 ? -13.703 -4.352 -2.459 1 98.62 172 THR B CA 1
ATOM 3649 C C . THR B 1 172 ? -14.82 -3.355 -2.752 1 98.62 172 THR B C 1
ATOM 3651 O O . THR B 1 172 ? -14.664 -2.467 -3.592 1 98.62 172 THR B O 1
ATOM 3654 N N . PRO B 1 173 ? -15.945 -3.449 -2.082 1 98.31 173 PRO B N 1
ATOM 3655 C CA . PRO B 1 173 ? -17.047 -2.518 -2.33 1 98.31 173 PRO B CA 1
ATOM 3656 C C . PRO B 1 173 ? -16.75 -1.101 -1.851 1 98.31 173 PRO B C 1
ATOM 3658 O O . PRO B 1 173 ? -17.484 -0.164 -2.178 1 98.31 173 PRO B O 1
ATOM 3661 N N . GLU B 1 174 ? -15.758 -0.926 -1.14 1 97.5 174 GLU B N 1
ATOM 3662 C CA . GLU B 1 174 ? -15.406 0.404 -0.653 1 97.5 174 GLU B CA 1
ATOM 3663 C C . GLU B 1 174 ? -15.055 1.34 -1.809 1 97.5 174 GLU B C 1
ATOM 3665 O O . GLU B 1 174 ? -14.281 0.978 -2.697 1 97.5 174 GLU B O 1
ATOM 3670 N N . PRO B 1 175 ? -15.531 2.586 -1.792 1 97.44 175 PRO B N 1
ATOM 3671 C CA . PRO B 1 175 ? -15.344 3.512 -2.91 1 97.44 175 PRO B CA 1
ATOM 3672 C C . PRO B 1 175 ? -13.867 3.74 -3.24 1 97.44 175 PRO B C 1
ATOM 3674 O O . PRO B 1 175 ? -13.492 3.773 -4.414 1 97.44 175 PRO B O 1
ATOM 3677 N N . THR B 1 176 ? -13.031 3.861 -2.225 1 97.44 176 THR B N 1
ATOM 3678 C CA . THR B 1 176 ? -11.609 4.094 -2.453 1 97.44 176 THR B CA 1
ATOM 3679 C C . THR B 1 176 ? -10.977 2.898 -3.158 1 97.44 176 THR B C 1
ATOM 3681 O O . THR B 1 176 ? -10.117 3.068 -4.027 1 97.44 176 THR B O 1
ATOM 3684 N N . SER B 1 177 ? -11.422 1.714 -2.824 1 98 177 SER B N 1
ATOM 3685 C CA . SER B 1 177 ? -10.898 0.497 -3.434 1 98 177 SER B CA 1
ATOM 3686 C C . SER B 1 177 ? -11.305 0.393 -4.898 1 98 177 SER B C 1
ATOM 3688 O O . SER B 1 177 ? -10.5 0.015 -5.75 1 98 177 SER B O 1
ATOM 3690 N N . ILE B 1 178 ? -12.5 0.729 -5.164 1 98.19 178 ILE B N 1
ATOM 3691 C CA . ILE B 1 178 ? -13.016 0.706 -6.527 1 98.19 178 ILE B CA 1
ATOM 3692 C C . ILE B 1 178 ? -12.25 1.706 -7.391 1 98.19 178 ILE B C 1
ATOM 3694 O O . ILE B 1 178 ? -11.773 1.365 -8.477 1 98.19 178 ILE B O 1
ATOM 3698 N N . THR B 1 179 ? -12.102 2.889 -6.855 1 96.94 179 THR B N 1
ATOM 3699 C CA . THR B 1 179 ? -11.383 3.941 -7.562 1 96.94 179 THR B CA 1
ATOM 3700 C C . THR B 1 179 ? -9.945 3.512 -7.859 1 96.94 179 THR B C 1
ATOM 3702 O O . THR B 1 179 ? -9.445 3.715 -8.969 1 96.94 179 THR B O 1
ATOM 3705 N N . ASP B 1 180 ? -9.305 2.951 -6.926 1 98.25 180 ASP B N 1
ATOM 3706 C CA . ASP B 1 180 ? -7.902 2.561 -7.074 1 98.25 180 ASP B CA 1
ATOM 3707 C C . ASP B 1 180 ? -7.758 1.398 -8.055 1 98.25 180 ASP B C 1
ATOM 3709 O O . ASP B 1 180 ? -6.762 1.307 -8.773 1 98.25 180 ASP B O 1
ATOM 3713 N N . ALA B 1 181 ? -8.75 0.43 -8.047 1 98.25 181 ALA B N 1
ATOM 3714 C CA . ALA B 1 181 ? -8.734 -0.637 -9.047 1 98.25 181 ALA B CA 1
ATOM 3715 C C . ALA B 1 181 ? -8.781 -0.066 -10.461 1 98.25 181 ALA B C 1
ATOM 3717 O O . ALA B 1 181 ? -8.008 -0.473 -11.328 1 98.25 181 ALA B O 1
ATOM 3718 N N . TYR B 1 182 ? -9.641 0.887 -10.641 1 97.62 182 TYR B N 1
ATOM 3719 C CA . TYR B 1 182 ? -9.703 1.562 -11.93 1 97.62 182 TYR B CA 1
ATOM 3720 C C . TYR B 1 182 ? -8.391 2.262 -12.25 1 97.62 182 TYR B C 1
ATOM 3722 O O . TYR B 1 182 ? -7.941 2.268 -13.398 1 97.62 182 TYR B O 1
ATOM 3730 N N . GLY B 1 183 ? -7.797 2.842 -11.258 1 97.06 183 GLY B N 1
ATOM 3731 C CA . GLY B 1 183 ? -6.508 3.486 -11.445 1 97.06 183 GLY B CA 1
ATOM 3732 C C . GLY B 1 183 ? -5.445 2.549 -11.992 1 97.06 183 GLY B C 1
ATOM 3733 O O . GLY B 1 183 ? -4.688 2.92 -12.891 1 97.06 183 GLY B O 1
ATOM 3734 N N . ILE B 1 184 ? -5.359 1.363 -11.453 1 96.88 184 ILE B N 1
ATOM 3735 C CA . ILE B 1 184 ? -4.41 0.366 -11.93 1 96.88 184 ILE B CA 1
ATOM 3736 C C . ILE B 1 184 ? -4.703 0.03 -13.391 1 96.88 184 ILE B C 1
ATOM 3738 O O . ILE B 1 184 ? -3.791 -0.012 -14.219 1 96.88 184 ILE B O 1
ATOM 3742 N N . ILE B 1 185 ? -5.98 -0.214 -13.664 1 97.06 185 ILE B N 1
ATOM 3743 C CA . ILE B 1 185 ? -6.406 -0.583 -15.008 1 97.06 185 ILE B CA 1
ATOM 3744 C C . ILE B 1 185 ? -6.031 0.528 -15.992 1 97.06 185 ILE B C 1
ATOM 3746 O O . ILE B 1 185 ? -5.504 0.259 -17.078 1 97.06 185 ILE B O 1
ATOM 3750 N N . LYS B 1 186 ? -6.242 1.71 -15.586 1 96 186 LYS B N 1
ATOM 3751 C CA . LYS B 1 186 ? -5.93 2.869 -16.406 1 96 186 LYS B CA 1
ATOM 3752 C C . LYS B 1 186 ? -4.438 2.941 -16.719 1 96 186 LYS B C 1
ATOM 3754 O O . LYS B 1 186 ? -4.039 3.168 -17.859 1 96 186 LYS B O 1
ATOM 3759 N N . VAL B 1 187 ? -3.607 2.775 -15.719 1 95.19 187 VAL B N 1
ATOM 3760 C CA . VAL B 1 187 ? -2.16 2.826 -15.891 1 95.19 187 VAL B CA 1
ATOM 3761 C C . VAL B 1 187 ? -1.714 1.725 -16.844 1 95.19 187 VAL B C 1
ATOM 3763 O O . VAL B 1 187 ? -0.907 1.968 -17.75 1 95.19 187 VAL B O 1
ATOM 3766 N N . LEU B 1 188 ? -2.262 0.534 -16.672 1 94.06 188 LEU B N 1
ATOM 3767 C CA . LEU B 1 188 ? -1.892 -0.591 -17.516 1 94.06 188 LEU B CA 1
ATOM 3768 C C . LEU B 1 188 ? -2.354 -0.364 -18.953 1 94.06 188 LEU B C 1
ATOM 3770 O O . LEU B 1 188 ? -1.647 -0.713 -19.906 1 94.06 188 LEU B O 1
ATOM 3774 N N . SER B 1 189 ? -3.479 0.197 -19.125 1 93.25 189 SER B N 1
ATOM 3775 C CA . SER B 1 189 ? -4.035 0.437 -20.453 1 93.25 189 SER B CA 1
ATOM 3776 C C . SER B 1 189 ? -3.166 1.4 -21.25 1 93.25 189 SER B C 1
ATOM 3778 O O . SER B 1 189 ? -3.104 1.316 -22.484 1 93.25 189 SER B O 1
ATOM 3780 N N . HIS B 1 190 ? -2.529 2.299 -20.578 1 89.31 190 HIS B N 1
ATOM 3781 C CA . HIS B 1 190 ? -1.686 3.283 -21.25 1 89.31 190 HIS B CA 1
ATOM 3782 C C . HIS B 1 190 ? -0.345 2.678 -21.656 1 89.31 190 HIS B C 1
ATOM 3784 O O . HIS B 1 190 ? 0.303 3.156 -22.594 1 89.31 190 HIS B O 1
ATOM 3790 N N . LYS B 1 191 ? 0.006 1.67 -21.016 1 82.5 191 LYS B N 1
ATOM 3791 C CA . LYS B 1 191 ? 1.338 1.115 -21.25 1 82.5 191 LYS B CA 1
ATOM 3792 C C . LYS B 1 191 ? 1.282 -0.086 -22.188 1 82.5 191 LYS B C 1
ATOM 3794 O O . LYS B 1 191 ? 2.279 -0.424 -22.828 1 82.5 191 LYS B O 1
ATOM 3799 N N . MET B 1 192 ? 0.177 -0.704 -22.141 1 76.12 192 MET B N 1
ATOM 3800 C CA . MET B 1 192 ? 0.087 -1.924 -22.938 1 76.12 192 MET B CA 1
ATOM 3801 C C . MET B 1 192 ? -1.11 -1.87 -23.891 1 76.12 192 MET B C 1
ATOM 3803 O O . MET B 1 192 ? -2.238 -1.633 -23.453 1 76.12 192 MET B O 1
ATOM 3807 N N . GLU B 1 193 ? -0.717 -2.145 -25.078 1 72.69 193 GLU B N 1
ATOM 3808 C CA . GLU B 1 193 ? -1.808 -2.258 -26.031 1 72.69 193 GLU B CA 1
ATOM 3809 C C . GLU B 1 193 ? -2.465 -3.635 -25.969 1 72.69 193 GLU B C 1
ATOM 3811 O O . GLU B 1 193 ? -1.806 -4.629 -25.656 1 72.69 193 GLU B O 1
ATOM 3816 N N . ASN B 1 194 ? -3.66 -3.77 -26.141 1 72.12 194 ASN B N 1
ATOM 3817 C CA . ASN B 1 194 ? -4.441 -4.996 -26.25 1 72.12 194 ASN B CA 1
ATOM 3818 C C . ASN B 1 194 ? -4.32 -5.863 -25.016 1 72.12 194 ASN B C 1
ATOM 3820 O O . ASN B 1 194 ? -4.062 -7.066 -25.109 1 72.12 194 ASN B O 1
ATOM 3824 N N . LEU B 1 195 ? -4.383 -5.148 -23.938 1 82.44 195 LEU B N 1
ATOM 3825 C CA . LEU B 1 195 ? -4.41 -5.871 -22.672 1 82.44 195 LEU B CA 1
ATOM 3826 C C . LEU B 1 195 ? -5.586 -6.84 -22.625 1 82.44 195 LEU B C 1
ATOM 3828 O O . LEU B 1 195 ? -6.746 -6.422 -22.703 1 82.44 195 LEU B O 1
ATOM 3832 N N . LYS B 1 196 ? -5.312 -8.141 -22.609 1 79.94 196 LYS B N 1
ATOM 3833 C CA . LYS B 1 196 ? -6.371 -9.141 -22.594 1 79.94 196 LYS B CA 1
ATOM 3834 C C . LYS B 1 196 ? -6.266 -10.047 -21.375 1 79.94 196 LYS B C 1
ATOM 3836 O O . LYS B 1 196 ? -6.996 -11.031 -21.266 1 79.94 196 LYS B O 1
ATOM 3841 N N . ASN B 1 197 ? -5.434 -9.695 -20.484 1 89.94 197 ASN B N 1
ATOM 3842 C CA . ASN B 1 197 ? -5.16 -10.641 -19.406 1 89.94 197 ASN B CA 1
ATOM 3843 C C . ASN B 1 197 ? -5.562 -10.062 -18.047 1 89.94 197 ASN B C 1
ATOM 3845 O O . ASN B 1 197 ? -5.043 -10.492 -17.016 1 89.94 197 ASN B O 1
ATOM 3849 N N . LEU B 1 198 ? -6.492 -9.062 -18.062 1 95.25 198 LEU B N 1
ATOM 3850 C CA . LEU B 1 198 ? -6.934 -8.453 -16.812 1 95.25 198 LEU B CA 1
ATOM 3851 C C . LEU B 1 198 ? -8.141 -9.188 -16.25 1 95.25 198 LEU B C 1
ATOM 3853 O O . LEU B 1 198 ? -9.109 -9.453 -16.969 1 95.25 198 LEU B O 1
ATOM 3857 N N . ARG B 1 199 ? -7.996 -9.531 -15 1 97.06 199 ARG B N 1
ATOM 3858 C CA . ARG B 1 199 ? -9.023 -10.242 -14.25 1 97.06 199 ARG B CA 1
ATOM 3859 C C . ARG B 1 199 ? -9.398 -9.484 -12.977 1 97.06 199 ARG B C 1
ATOM 3861 O O . ARG B 1 199 ? -8.547 -8.875 -12.336 1 97.06 199 ARG B O 1
ATOM 3868 N N . LEU B 1 200 ? -10.75 -9.586 -12.641 1 98.56 200 LEU B N 1
ATOM 3869 C CA . LEU B 1 200 ? -11.219 -8.836 -11.477 1 98.56 200 LEU B CA 1
ATOM 3870 C C . LEU B 1 200 ? -11.828 -9.766 -10.438 1 98.56 200 LEU B C 1
ATOM 3872 O O . LEU B 1 200 ? -12.625 -10.641 -10.781 1 98.56 200 LEU B O 1
ATOM 3876 N N . VAL B 1 201 ? -11.406 -9.633 -9.227 1 98.88 201 VAL B N 1
ATOM 3877 C CA . VAL B 1 201 ? -12.016 -10.266 -8.062 1 98.88 201 VAL B CA 1
ATOM 3878 C C . VAL B 1 201 ? -12.539 -9.203 -7.102 1 98.88 201 VAL B C 1
ATOM 3880 O O . VAL B 1 201 ? -11.812 -8.258 -6.762 1 98.88 201 VAL B O 1
ATOM 3883 N N . VAL B 1 202 ? -13.773 -9.328 -6.641 1 98.94 202 VAL B N 1
ATOM 3884 C CA . VAL B 1 202 ? -14.32 -8.43 -5.625 1 98.94 202 VAL B CA 1
ATOM 3885 C C . VAL B 1 202 ? -14.328 -9.133 -4.27 1 98.94 202 VAL B C 1
ATOM 3887 O O . VAL B 1 202 ? -15.148 -10.023 -4.031 1 98.94 202 VAL B O 1
ATOM 3890 N N . ASN B 1 203 ? -13.422 -8.688 -3.422 1 98.75 203 ASN B N 1
ATOM 3891 C CA . ASN B 1 203 ? -13.266 -9.281 -2.096 1 98.75 203 ASN B CA 1
ATOM 3892 C C . ASN B 1 203 ? -14.117 -8.547 -1.058 1 98.75 203 ASN B C 1
ATOM 3894 O O . ASN B 1 203 ? -14.586 -7.438 -1.304 1 98.75 203 ASN B O 1
ATOM 3898 N N . ARG B 1 204 ? -14.438 -9.227 0.041 1 98.12 204 ARG B N 1
ATOM 3899 C CA . ARG B 1 204 ? -15.102 -8.695 1.228 1 98.12 204 ARG B CA 1
ATOM 3900 C C . ARG B 1 204 ? -16.5 -8.195 0.895 1 98.12 204 ARG B C 1
ATOM 3902 O O . ARG B 1 204 ? -16.891 -7.105 1.311 1 98.12 204 ARG B O 1
ATOM 3909 N N . VAL B 1 205 ? -17.234 -8.945 0.155 1 98.5 205 VAL B N 1
ATOM 3910 C CA . VAL B 1 205 ? -18.594 -8.562 -0.188 1 98.5 205 VAL B CA 1
ATOM 3911 C C . VAL B 1 205 ? -19.562 -9.07 0.88 1 98.5 205 VAL B C 1
ATOM 3913 O O . VAL B 1 205 ? -19.328 -10.125 1.475 1 98.5 205 VAL B O 1
ATOM 3916 N N . ALA B 1 206 ? -20.609 -8.383 1.065 1 97.12 206 ALA B N 1
ATOM 3917 C CA . ALA B 1 206 ? -21.656 -8.812 2.002 1 97.12 206 ALA B CA 1
ATOM 3918 C C . ALA B 1 206 ? -22.547 -9.883 1.381 1 97.12 206 ALA B C 1
ATOM 3920 O O . ALA B 1 206 ? -23.062 -10.75 2.086 1 97.12 206 ALA B O 1
ATOM 3921 N N . ASN B 1 207 ? -22.781 -9.781 0.048 1 97.56 207 ASN B N 1
ATOM 3922 C CA . ASN B 1 207 ? -23.609 -10.727 -0.694 1 97.56 207 ASN B CA 1
ATOM 3923 C C . ASN B 1 207 ? -23.25 -10.742 -2.178 1 97.56 207 ASN B C 1
ATOM 3925 O O . ASN B 1 207 ? -22.469 -9.906 -2.641 1 97.56 207 ASN B O 1
ATOM 3929 N N . VAL B 1 208 ? -23.828 -11.656 -2.824 1 97.12 208 VAL B N 1
ATOM 3930 C CA . VAL B 1 208 ? -23.531 -11.898 -4.23 1 97.12 208 VAL B CA 1
ATOM 3931 C C . VAL B 1 208 ? -23.875 -10.656 -5.055 1 97.12 208 VAL B C 1
ATOM 3933 O O . VAL B 1 208 ? -23.125 -10.266 -5.945 1 97.12 208 VAL B O 1
ATOM 3936 N N . SER B 1 209 ? -24.969 -10.023 -4.754 1 98.31 209 SER B N 1
ATOM 3937 C CA . SER B 1 209 ? -25.422 -8.859 -5.5 1 98.31 209 SER B CA 1
ATOM 3938 C C . SER B 1 209 ? -24.422 -7.715 -5.41 1 98.31 209 SER B C 1
ATOM 3940 O O . SER B 1 209 ? -24.125 -7.059 -6.414 1 98.31 209 SER B O 1
ATOM 3942 N N . GLU B 1 210 ? -23.875 -7.488 -4.27 1 98.38 210 GLU B N 1
ATOM 3943 C CA . GLU B 1 210 ? -22.875 -6.43 -4.09 1 98.38 210 GLU B CA 1
ATOM 3944 C C . GLU B 1 210 ? -21.641 -6.691 -4.941 1 98.38 210 GLU B C 1
ATOM 3946 O O . GLU B 1 210 ? -21.109 -5.773 -5.574 1 98.38 210 GLU B O 1
ATOM 3951 N N . GLY B 1 211 ? -21.219 -7.941 -4.957 1 98.5 211 GLY B N 1
ATOM 3952 C CA . GLY B 1 211 ? -20.078 -8.305 -5.77 1 98.5 211 GLY B CA 1
ATOM 3953 C C . GLY B 1 211 ? -20.281 -8.031 -7.25 1 98.5 211 GLY B C 1
ATOM 3954 O O . GLY B 1 211 ? -19.422 -7.441 -7.902 1 98.5 211 GLY B O 1
ATOM 3955 N N . LYS B 1 212 ? -21.391 -8.359 -7.719 1 98.44 212 LYS B N 1
ATOM 3956 C CA . LYS B 1 212 ? -21.703 -8.18 -9.133 1 98.44 212 LYS B CA 1
ATOM 3957 C C . LYS B 1 212 ? -21.828 -6.703 -9.484 1 98.44 212 LYS B C 1
ATOM 3959 O O . LYS B 1 212 ? -21.391 -6.273 -10.555 1 98.44 212 LYS B O 1
ATOM 3964 N N . VAL B 1 213 ? -22.438 -5.961 -8.609 1 98.62 213 VAL B N 1
ATOM 3965 C CA . VAL B 1 213 ? -22.641 -4.539 -8.844 1 98.62 213 VAL B CA 1
ATOM 3966 C C . VAL B 1 213 ? -21.281 -3.826 -8.906 1 98.62 213 VAL B C 1
ATOM 3968 O O . VAL B 1 213 ? -21.047 -3.004 -9.789 1 98.62 213 VAL B O 1
ATOM 3971 N N . VAL B 1 214 ? -20.438 -4.148 -7.973 1 98.69 214 VAL B N 1
ATOM 3972 C CA . VAL B 1 214 ? -19.109 -3.549 -7.934 1 98.69 214 VAL B CA 1
ATOM 3973 C C . VAL B 1 214 ? -18.328 -3.936 -9.188 1 98.69 214 VAL B C 1
ATOM 3975 O O . VAL B 1 214 ? -17.703 -3.086 -9.828 1 98.69 214 VAL B O 1
ATOM 3978 N N . ALA B 1 215 ? -18.391 -5.211 -9.508 1 98.75 215 ALA B N 1
ATOM 3979 C CA . ALA B 1 215 ? -17.703 -5.68 -10.703 1 98.75 215 ALA B CA 1
ATOM 3980 C C . ALA B 1 215 ? -18.203 -4.957 -11.953 1 98.75 215 ALA B C 1
ATOM 3982 O O . ALA B 1 215 ? -17.406 -4.504 -12.773 1 98.75 215 ALA B O 1
ATOM 3983 N N . LYS B 1 216 ? -19.469 -4.855 -12.07 1 98.44 216 LYS B N 1
ATOM 3984 C CA . LYS B 1 216 ? -20.078 -4.184 -13.219 1 98.44 216 LYS B CA 1
ATOM 3985 C C . LYS B 1 216 ? -19.609 -2.734 -13.312 1 98.44 216 LYS B C 1
ATOM 3987 O O . LYS B 1 216 ? -19.328 -2.236 -14.406 1 98.44 216 LYS B O 1
ATOM 3992 N N . LYS B 1 217 ? -19.562 -2.084 -12.203 1 98.06 217 LYS B N 1
ATOM 3993 C CA . LYS B 1 217 ? -19.125 -0.692 -12.172 1 98.06 217 LYS B CA 1
ATOM 3994 C C . LYS B 1 217 ? -17.703 -0.55 -12.719 1 98.06 217 LYS B C 1
ATOM 3996 O O . LYS B 1 217 ? -17.453 0.29 -13.586 1 98.06 217 LYS B O 1
ATOM 4001 N N . VAL B 1 218 ? -16.766 -1.356 -12.227 1 98.19 218 VAL B N 1
ATOM 4002 C CA . VAL B 1 218 ? -15.375 -1.29 -12.641 1 98.19 218 VAL B CA 1
ATOM 4003 C C . VAL B 1 218 ? -15.258 -1.65 -14.125 1 98.19 218 VAL B C 1
ATOM 4005 O O . VAL B 1 218 ? -14.57 -0.966 -14.883 1 98.19 218 VAL B O 1
ATOM 4008 N N . ILE B 1 219 ? -15.938 -2.695 -14.539 1 97.75 219 ILE B N 1
ATOM 4009 C CA . ILE B 1 219 ? -15.859 -3.193 -15.906 1 97.75 219 ILE B CA 1
ATOM 4010 C C . ILE B 1 219 ? -16.469 -2.172 -16.859 1 97.75 219 ILE B C 1
ATOM 4012 O O . ILE B 1 219 ? -15.883 -1.86 -17.906 1 97.75 219 ILE B O 1
ATOM 4016 N N . ASP B 1 220 ? -17.609 -1.596 -16.5 1 97.75 220 ASP B N 1
ATOM 4017 C CA . ASP B 1 220 ? -18.281 -0.631 -17.359 1 97.75 220 ASP B CA 1
ATOM 4018 C C . ASP B 1 220 ? -17.438 0.622 -17.562 1 97.75 220 ASP B C 1
ATOM 4020 O O . ASP B 1 220 ? -17.297 1.108 -18.688 1 97.75 220 ASP B O 1
ATOM 4024 N N . ILE B 1 221 ? -16.922 1.093 -16.484 1 96.5 221 ILE B N 1
ATOM 4025 C CA . ILE B 1 221 ? -16.125 2.314 -16.594 1 96.5 221 ILE B CA 1
ATOM 4026 C C . ILE B 1 221 ? -14.867 2.049 -17.406 1 96.5 221 ILE B C 1
ATOM 4028 O O . ILE B 1 221 ? -14.445 2.898 -18.203 1 96.5 221 ILE B O 1
ATOM 4032 N N . SER B 1 222 ? -14.242 0.917 -17.219 1 96 222 SER B N 1
ATOM 4033 C CA . SER B 1 222 ? -13.039 0.562 -17.969 1 96 222 SER B CA 1
ATOM 4034 C C . SER B 1 222 ? -13.352 0.391 -19.453 1 96 222 SER B C 1
ATOM 4036 O O . SER B 1 222 ? -12.57 0.802 -20.312 1 96 222 SER B O 1
ATOM 4038 N N . SER B 1 223 ? -14.5 -0.215 -19.734 1 95.62 223 SER B N 1
ATOM 4039 C CA . SER B 1 223 ? -14.922 -0.391 -21.109 1 95.62 223 SER B CA 1
ATOM 4040 C C . SER B 1 223 ? -15.234 0.95 -21.766 1 95.62 223 SER B C 1
ATOM 4042 O O . SER B 1 223 ? -14.789 1.216 -22.891 1 95.62 223 SER B O 1
ATOM 4044 N N . GLN B 1 224 ? -15.898 1.801 -21.109 1 95.69 224 GLN B N 1
ATOM 4045 C CA . GLN B 1 224 ? -16.375 3.07 -21.656 1 95.69 224 GLN B CA 1
ATOM 4046 C C . GLN B 1 224 ? -15.211 4.035 -21.891 1 95.69 224 GLN B C 1
ATOM 4048 O O . GLN B 1 224 ? -15.125 4.664 -22.953 1 95.69 224 GLN B O 1
ATOM 4053 N N . PHE B 1 225 ? -14.305 4.086 -20.953 1 93.81 225 PHE B N 1
ATOM 4054 C CA . PHE B 1 225 ? -13.328 5.16 -21.016 1 93.81 225 PHE B CA 1
ATOM 4055 C C . PHE B 1 225 ? -11.984 4.645 -21.516 1 93.81 225 PHE B C 1
ATOM 4057 O O . PHE B 1 225 ? -11.141 5.418 -21.969 1 93.81 225 PHE B O 1
ATOM 4064 N N . LEU B 1 226 ? -11.766 3.301 -21.406 1 94.06 226 LEU B N 1
ATOM 4065 C CA . LEU B 1 226 ? -10.453 2.777 -21.766 1 94.06 226 LEU B CA 1
ATOM 4066 C C . LEU B 1 226 ? -10.562 1.753 -22.891 1 94.06 226 LEU B C 1
ATOM 4068 O O . LEU B 1 226 ? -9.547 1.245 -23.375 1 94.06 226 LEU B O 1
ATOM 4072 N N . ASN B 1 227 ? -11.734 1.368 -23.266 1 93.12 227 ASN B N 1
ATOM 4073 C CA . ASN B 1 227 ? -11.992 0.368 -24.297 1 93.12 227 ASN B CA 1
ATOM 4074 C C . ASN B 1 227 ? -11.344 -0.97 -23.953 1 93.12 227 ASN B C 1
ATOM 4076 O O . ASN B 1 227 ? -10.68 -1.577 -24.797 1 93.12 227 ASN B O 1
ATOM 4080 N N . LEU B 1 228 ? -11.5 -1.326 -22.688 1 93.38 228 LEU B N 1
ATOM 4081 C CA . LEU B 1 228 ? -10.906 -2.574 -22.203 1 93.38 228 LEU B CA 1
ATOM 4082 C C . LEU B 1 228 ? -11.992 -3.525 -21.703 1 93.38 228 LEU B C 1
ATOM 4084 O O . LEU B 1 228 ? -12.969 -3.092 -21.094 1 93.38 228 LEU B O 1
ATOM 4088 N N . ASN B 1 229 ? -11.688 -4.746 -21.984 1 91.62 229 ASN B N 1
ATOM 4089 C CA . ASN B 1 229 ? -12.516 -5.809 -21.422 1 91.62 229 ASN B CA 1
ATOM 4090 C C . ASN B 1 229 ? -11.82 -6.484 -20.234 1 91.62 229 ASN B C 1
ATOM 4092 O O . ASN B 1 229 ? -10.695 -6.965 -20.375 1 91.62 229 ASN B O 1
ATOM 4096 N N . ILE B 1 230 ? -12.453 -6.488 -19.125 1 95.44 230 ILE B N 1
ATOM 4097 C CA . ILE B 1 230 ? -11.938 -7.121 -17.906 1 95.44 230 ILE B CA 1
ATOM 4098 C C . ILE B 1 230 ? -12.812 -8.32 -17.547 1 95.44 230 ILE B C 1
ATOM 4100 O O . ILE B 1 230 ? -14.039 -8.219 -17.5 1 95.44 230 ILE B O 1
ATOM 4104 N N . ASP B 1 231 ? -12.195 -9.445 -17.344 1 96 231 ASP B N 1
ATOM 4105 C CA . ASP B 1 231 ? -12.938 -10.648 -16.969 1 96 231 ASP B CA 1
ATOM 4106 C C . ASP B 1 231 ? -13.234 -10.664 -15.477 1 96 231 ASP B C 1
ATOM 4108 O O . ASP B 1 231 ? -12.328 -10.5 -14.656 1 96 231 ASP B O 1
ATOM 4112 N N . TYR B 1 232 ? -14.469 -10.844 -15.219 1 97.62 232 TYR B N 1
ATOM 4113 C CA . TYR B 1 232 ? -14.875 -11.008 -13.828 1 97.62 232 TYR B CA 1
ATOM 4114 C C . TYR B 1 232 ? -14.688 -12.445 -13.375 1 97.62 232 TYR B C 1
ATOM 4116 O O . TYR B 1 232 ? -15.336 -13.359 -13.898 1 97.62 232 TYR B O 1
ATOM 4124 N N . LEU B 1 233 ? -13.859 -12.672 -12.344 1 98.12 233 LEU B N 1
ATOM 4125 C CA . LEU B 1 233 ? -13.578 -14.023 -11.875 1 98.12 233 LEU B CA 1
ATOM 4126 C C . LEU B 1 233 ? -14.547 -14.43 -10.773 1 98.12 233 LEU B C 1
ATOM 4128 O O . LEU B 1 233 ? -14.789 -15.617 -10.562 1 98.12 233 LEU B O 1
ATOM 4132 N N . GLY B 1 234 ? -14.984 -13.438 -9.977 1 98.5 234 GLY B N 1
ATOM 4133 C CA . GLY B 1 234 ? -15.883 -13.727 -8.875 1 98.5 234 GLY B CA 1
ATOM 4134 C C . GLY B 1 234 ? -15.641 -12.859 -7.66 1 98.5 234 GLY B C 1
ATOM 4135 O O . GLY B 1 234 ? -15.086 -11.766 -7.773 1 98.5 234 GLY B O 1
ATOM 4136 N N . TYR B 1 235 ? -16.188 -13.289 -6.523 1 98.69 235 TYR B N 1
ATOM 4137 C CA . TYR B 1 235 ? -16.156 -12.539 -5.277 1 98.69 235 TYR B CA 1
ATOM 4138 C C . TYR B 1 235 ? -15.773 -13.438 -4.105 1 98.69 235 TYR B C 1
ATOM 4140 O O . TYR B 1 235 ? -15.781 -14.664 -4.23 1 98.69 235 TYR B O 1
ATOM 4148 N N . VAL B 1 236 ? -15.328 -12.852 -3.064 1 98.75 236 VAL B N 1
ATOM 4149 C CA . VAL B 1 236 ? -15.148 -13.508 -1.776 1 98.75 236 VAL B CA 1
ATOM 4150 C C . VAL B 1 236 ? -15.898 -12.742 -0.691 1 98.75 236 VAL B C 1
ATOM 4152 O O . VAL B 1 236 ? -15.812 -11.516 -0.611 1 98.75 236 VAL B O 1
ATOM 4155 N N . TYR B 1 237 ? -16.609 -13.445 0.155 1 98 237 TYR B N 1
ATOM 4156 C CA . TYR B 1 237 ? -17.391 -12.828 1.213 1 98 237 TYR B CA 1
ATOM 4157 C C . TYR B 1 237 ? -16.484 -12.227 2.283 1 98 237 TYR B C 1
ATOM 4159 O O . TYR B 1 237 ? -15.383 -12.719 2.523 1 98 237 TYR B O 1
ATOM 4167 N N . GLU B 1 238 ? -17 -11.094 2.83 1 96.19 238 GLU B N 1
ATOM 4168 C CA . GLU B 1 238 ? -16.422 -10.734 4.121 1 96.19 238 GLU B CA 1
ATOM 4169 C C . GLU B 1 238 ? -16.547 -11.875 5.125 1 96.19 238 GLU B C 1
ATOM 4171 O O . GLU B 1 238 ? -17.656 -12.367 5.371 1 96.19 238 GLU B O 1
ATOM 4176 N N . ASP B 1 239 ? -15.438 -12.312 5.613 1 95.12 239 ASP B N 1
ATOM 4177 C CA . ASP B 1 239 ? -15.406 -13.508 6.457 1 95.12 239 ASP B CA 1
ATOM 4178 C C . ASP B 1 239 ? -14.445 -13.328 7.629 1 95.12 239 ASP B C 1
ATOM 4180 O O . ASP B 1 239 ? -13.234 -13.172 7.43 1 95.12 239 ASP B O 1
ATOM 4184 N N . GLN B 1 240 ? -14.922 -13.414 8.789 1 92.62 240 GLN B N 1
ATOM 4185 C CA . GLN B 1 240 ? -14.117 -13.281 9.992 1 92.62 240 GLN B CA 1
ATOM 4186 C C . GLN B 1 240 ? -13.062 -14.383 10.07 1 92.62 240 GLN B C 1
ATOM 4188 O O . GLN B 1 240 ? -12 -14.195 10.68 1 92.62 240 GLN B O 1
ATOM 4193 N N . ASN B 1 241 ? -13.344 -15.477 9.445 1 93.75 241 ASN B N 1
ATOM 4194 C CA . ASN B 1 241 ? -12.398 -16.594 9.453 1 93.75 241 ASN B CA 1
ATOM 4195 C C . ASN B 1 241 ? -11.086 -16.219 8.773 1 93.75 241 ASN B C 1
ATOM 4197 O O . ASN B 1 241 ? -10.023 -16.734 9.125 1 93.75 241 ASN B O 1
ATOM 4201 N N . ILE B 1 242 ? -11.188 -15.352 7.852 1 95.81 242 ILE B N 1
ATOM 4202 C CA . ILE B 1 242 ? -9.969 -14.914 7.172 1 95.81 242 ILE B CA 1
ATOM 4203 C C . ILE B 1 242 ? -9.125 -14.078 8.125 1 95.81 242 ILE B C 1
ATOM 4205 O O . ILE B 1 242 ? -7.918 -14.297 8.258 1 95.81 242 ILE B O 1
ATOM 4209 N N . LYS B 1 243 ? -9.734 -13.133 8.789 1 94 243 LYS B N 1
ATOM 4210 C CA . LYS B 1 243 ? -9.031 -12.312 9.773 1 94 243 LYS B CA 1
ATOM 4211 C C . LYS B 1 243 ? -8.391 -13.188 10.852 1 94 243 LYS B C 1
ATOM 4213 O O . LYS B 1 243 ? -7.23 -12.992 11.211 1 94 243 LYS B O 1
ATOM 4218 N N . ASN B 1 244 ? -9.18 -14.117 11.336 1 95.94 244 ASN B N 1
ATOM 4219 C CA . ASN B 1 244 ? -8.695 -15.016 12.375 1 95.94 244 ASN B CA 1
ATOM 4220 C C . ASN B 1 244 ? -7.5 -15.836 11.891 1 95.94 244 ASN B C 1
ATOM 4222 O O . ASN B 1 244 ? -6.57 -16.094 12.664 1 95.94 244 ASN B O 1
ATOM 4226 N N . SER B 1 245 ? -7.59 -16.25 10.688 1 97.19 245 SER B N 1
ATOM 4227 C CA . SER B 1 245 ? -6.512 -17.062 10.125 1 97.19 245 SER B CA 1
ATOM 4228 C C . SER B 1 245 ? -5.203 -16.281 10.078 1 97.19 245 SER B C 1
ATOM 4230 O O . SER B 1 245 ? -4.125 -16.844 10.273 1 97.19 245 SER B O 1
ATOM 4232 N N . VAL B 1 246 ? -5.238 -14.992 9.805 1 96.31 246 VAL B N 1
ATOM 4233 C CA . VAL B 1 246 ? -4.055 -14.141 9.781 1 96.31 246 VAL B CA 1
ATOM 4234 C C . VAL B 1 246 ? -3.459 -14.047 11.188 1 96.31 246 VAL B C 1
ATOM 4236 O O . VAL B 1 246 ? -2.242 -14.148 11.359 1 96.31 246 VAL B O 1
ATOM 4239 N N . PHE B 1 247 ? -4.336 -13.93 12.172 1 95.94 247 PHE B N 1
ATOM 4240 C CA . PHE B 1 247 ? -3.885 -13.875 13.555 1 95.94 247 PHE B CA 1
ATOM 4241 C C . PHE B 1 247 ? -3.217 -15.188 13.961 1 95.94 247 PHE B C 1
ATOM 4243 O O . PHE B 1 247 ? -2.24 -15.188 14.711 1 95.94 247 PHE B O 1
ATOM 4250 N N . LYS B 1 248 ? -3.74 -16.234 13.391 1 96.94 248 LYS B N 1
ATOM 4251 C CA . LYS B 1 248 ? -3.215 -17.562 13.719 1 96.94 248 LYS B CA 1
ATOM 4252 C C . LYS B 1 248 ? -2.016 -17.906 12.844 1 96.94 248 LYS B C 1
ATOM 4254 O O . LYS B 1 248 ? -1.376 -18.938 13.039 1 96.94 248 LYS B O 1
ATOM 4259 N N . GLN B 1 249 ? -1.81 -17.078 11.812 1 97.31 249 GLN B N 1
ATOM 4260 C CA . GLN B 1 249 ? -0.703 -17.266 10.883 1 97.31 249 GLN B CA 1
ATOM 4261 C C . GLN B 1 249 ? -0.796 -18.625 10.18 1 97.31 249 GLN B C 1
ATOM 4263 O O . GLN B 1 249 ? 0.185 -19.359 10.125 1 97.31 249 GLN B O 1
ATOM 4268 N N . ARG B 1 250 ? -2.006 -18.891 9.773 1 97.38 250 ARG B N 1
ATOM 4269 C CA . ARG B 1 250 ? -2.322 -20.062 8.953 1 97.38 250 ARG B CA 1
ATOM 4270 C C . ARG B 1 250 ? -3.291 -19.703 7.836 1 97.38 250 ARG B C 1
ATOM 4272 O O . ARG B 1 250 ? -4.203 -18.891 8.031 1 97.38 250 ARG B O 1
ATOM 4279 N N . PRO B 1 251 ? -3.129 -20.344 6.684 1 97.25 251 PRO B N 1
ATOM 4280 C CA . PRO B 1 251 ? -4.062 -20.016 5.602 1 97.25 251 PRO B CA 1
ATOM 4281 C C . PRO B 1 251 ? -5.508 -20.359 5.945 1 97.25 251 PRO B C 1
ATOM 4283 O O . PRO B 1 251 ? -5.777 -21.406 6.539 1 97.25 251 PRO B O 1
ATOM 4286 N N . PHE B 1 252 ? -6.406 -19.516 5.535 1 95.44 252 PHE B N 1
ATOM 4287 C CA . PHE B 1 252 ? -7.805 -19.688 5.926 1 95.44 252 PHE B CA 1
ATOM 4288 C C . PHE B 1 252 ? -8.422 -20.906 5.254 1 95.44 252 PHE B C 1
ATOM 4290 O O . PHE B 1 252 ? -9.305 -21.547 5.816 1 95.44 252 PHE B O 1
ATOM 4297 N N . ILE B 1 253 ? -7.941 -21.297 4.098 1 95.5 253 ILE B N 1
ATOM 4298 C CA . ILE B 1 253 ? -8.547 -22.422 3.379 1 95.5 253 ILE B CA 1
ATOM 4299 C C . ILE B 1 253 ? -8.203 -23.734 4.082 1 95.5 253 ILE B C 1
ATOM 4301 O O . ILE B 1 253 ? -8.867 -24.75 3.865 1 95.5 253 ILE B O 1
ATOM 4305 N N . LEU B 1 254 ? -7.156 -23.75 4.824 1 94.75 254 LEU B N 1
ATOM 4306 C CA . LEU B 1 254 ? -6.773 -24.938 5.574 1 94.75 254 LEU B CA 1
ATOM 4307 C C . LEU B 1 254 ? -7.48 -24.984 6.926 1 94.75 254 LEU B C 1
ATOM 4309 O O . LEU B 1 254 ? -7.902 -26.047 7.375 1 94.75 254 LEU B O 1
ATOM 4313 N N . LEU B 1 255 ? -7.594 -23.844 7.547 1 94.94 255 LEU B N 1
ATOM 4314 C CA . LEU B 1 255 ? -8.25 -23.766 8.844 1 94.94 255 LEU B CA 1
ATOM 4315 C C . LEU B 1 255 ? -9.758 -23.969 8.711 1 94.94 255 LEU B C 1
ATOM 4317 O O . LEU B 1 255 ? -10.398 -24.562 9.586 1 94.94 255 LEU B O 1
ATOM 4321 N N . ASN B 1 256 ? -10.312 -23.453 7.562 1 94.94 256 ASN B N 1
ATOM 4322 C CA . ASN B 1 256 ? -11.742 -23.516 7.305 1 94.94 256 ASN B CA 1
ATOM 4323 C C . ASN B 1 256 ? -12.031 -23.906 5.855 1 94.94 256 ASN B C 1
ATOM 4325 O O . ASN B 1 256 ? -12.586 -23.094 5.098 1 94.94 256 ASN B O 1
ATOM 4329 N N . PRO B 1 257 ? -11.797 -25.125 5.504 1 94.12 257 PRO B N 1
ATOM 4330 C CA . PRO B 1 257 ? -11.922 -25.562 4.109 1 94.12 257 PRO B CA 1
ATOM 4331 C C . PRO B 1 257 ? -13.367 -25.516 3.604 1 94.12 257 PRO B C 1
ATOM 4333 O O . PRO B 1 257 ? -13.594 -25.406 2.396 1 94.12 257 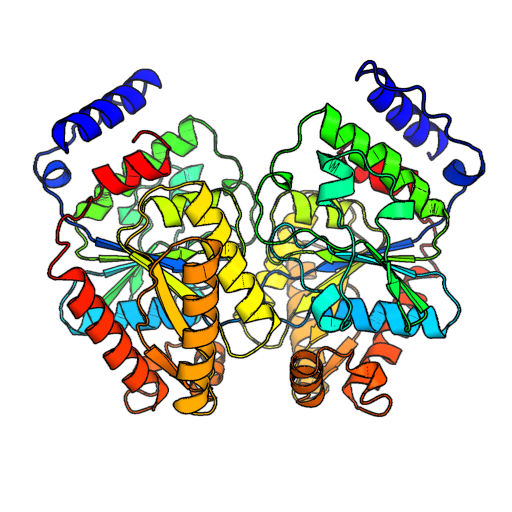PRO B O 1
ATOM 4336 N N . ASN B 1 258 ? -14.336 -25.516 4.539 1 94.19 258 ASN B N 1
ATOM 4337 C CA . ASN B 1 258 ? -15.734 -25.547 4.133 1 94.19 258 ASN B CA 1
ATOM 4338 C C . ASN B 1 258 ? -16.406 -24.188 4.328 1 94.19 258 ASN B C 1
ATOM 4340 O O . ASN B 1 258 ? -17.641 -24.094 4.32 1 94.19 258 ASN B O 1
ATOM 4344 N N . SER B 1 259 ? -15.594 -23.188 4.48 1 94.75 259 SER B N 1
ATOM 4345 C CA . SER B 1 259 ? -16.141 -21.844 4.625 1 94.75 259 SER B CA 1
ATOM 4346 C C . SER B 1 259 ? -16.594 -21.281 3.279 1 94.75 259 SER B C 1
ATOM 4348 O O . SER B 1 259 ? -16.172 -21.766 2.227 1 94.75 259 SER B O 1
ATOM 4350 N N . LYS B 1 260 ? -17.469 -20.297 3.348 1 95.56 260 LYS B N 1
ATOM 4351 C CA . LYS B 1 260 ? -17.922 -19.625 2.135 1 95.56 260 LYS B CA 1
ATOM 4352 C C . LYS B 1 260 ? -16.75 -19.016 1.368 1 95.56 260 LYS B C 1
ATOM 4354 O O . LYS B 1 260 ? -16.688 -19.125 0.141 1 95.56 260 LYS B O 1
ATOM 4359 N N . ALA B 1 261 ? -15.82 -18.469 2.09 1 95.94 261 ALA B N 1
ATOM 4360 C CA . ALA B 1 261 ? -14.648 -17.844 1.466 1 95.94 261 ALA B CA 1
ATOM 4361 C C . ALA B 1 261 ? -13.828 -18.891 0.705 1 95.94 261 ALA B C 1
ATOM 4363 O O . ALA B 1 261 ? -13.359 -18.625 -0.405 1 95.94 261 ALA B O 1
ATOM 4364 N N . SER B 1 262 ? -13.711 -20.062 1.256 1 95.94 262 SER B N 1
ATOM 4365 C CA . SER B 1 262 ? -12.961 -21.125 0.606 1 95.94 262 SER B CA 1
ATOM 4366 C C . SER B 1 262 ? -13.641 -21.578 -0.682 1 95.94 262 SER B C 1
ATOM 4368 O O . SER B 1 262 ? -12.977 -21.797 -1.697 1 95.94 262 SER B O 1
ATOM 4370 N N . TYR B 1 263 ? -14.914 -21.656 -0.649 1 96.62 263 TYR B N 1
ATOM 4371 C CA . TYR B 1 263 ? -15.664 -22.062 -1.832 1 96.62 263 TYR B CA 1
ATOM 4372 C C . TYR B 1 263 ? -15.578 -21 -2.92 1 96.62 263 TYR B C 1
ATOM 4374 O O . TYR B 1 263 ? -15.562 -21.312 -4.109 1 96.62 263 TYR B O 1
ATOM 4382 N N . CYS B 1 264 ? -15.602 -19.766 -2.504 1 97.94 264 CYS B N 1
ATOM 4383 C CA . CYS B 1 264 ? -15.445 -18.688 -3.471 1 97.94 264 CYS B CA 1
ATOM 4384 C C . CYS B 1 264 ? -14.125 -18.812 -4.223 1 97.94 264 CYS B C 1
ATOM 4386 O O . CYS B 1 264 ? -14.07 -18.562 -5.43 1 97.94 264 CYS B O 1
ATOM 4388 N N . LEU B 1 265 ? -13.078 -19.219 -3.568 1 97.75 265 LEU B N 1
ATOM 4389 C CA . LEU B 1 265 ? -11.773 -19.359 -4.215 1 97.75 265 LEU B CA 1
ATOM 4390 C C . LEU B 1 265 ? -11.781 -20.5 -5.227 1 97.75 265 LEU B C 1
ATOM 4392 O O . LEU B 1 265 ? -11.117 -20.422 -6.258 1 97.75 265 LEU B O 1
ATOM 4396 N N . ASP B 1 266 ? -12.562 -21.531 -4.922 1 97.69 266 ASP B N 1
ATOM 4397 C CA . ASP B 1 266 ? -12.742 -22.594 -5.906 1 97.69 266 ASP B CA 1
ATOM 4398 C C . ASP B 1 266 ? -13.352 -22.062 -7.195 1 97.69 266 ASP B C 1
ATOM 4400 O O . ASP B 1 266 ? -12.891 -22.375 -8.289 1 97.69 266 ASP B O 1
ATOM 4404 N N . SER B 1 267 ? -14.336 -21.281 -7.004 1 97.88 267 SER B N 1
ATOM 4405 C CA . SER B 1 267 ? -15.039 -20.703 -8.148 1 97.88 267 SER B CA 1
ATOM 4406 C C . SER B 1 267 ? -14.141 -19.75 -8.922 1 97.88 267 SER B C 1
ATOM 4408 O O . SER B 1 267 ? -14.164 -19.719 -10.156 1 97.88 267 SER B O 1
ATOM 4410 N N . ILE B 1 268 ? -13.375 -18.969 -8.219 1 98.31 268 ILE B N 1
ATOM 4411 C CA . ILE B 1 268 ? -12.469 -18 -8.844 1 98.31 268 ILE B CA 1
ATOM 4412 C C . ILE B 1 268 ? -11.406 -18.75 -9.648 1 98.31 268 ILE B C 1
ATOM 4414 O O . ILE B 1 268 ? -11.109 -18.375 -10.781 1 98.31 268 ILE B O 1
ATOM 4418 N N . MET B 1 269 ? -10.852 -19.766 -9.055 1 97.62 269 MET B N 1
ATOM 4419 C CA . MET B 1 269 ? -9.852 -20.578 -9.75 1 97.62 269 MET B CA 1
ATOM 4420 C C . MET B 1 269 ? -10.445 -21.219 -11 1 97.62 269 MET B C 1
ATOM 4422 O O . MET B 1 269 ? -9.812 -21.234 -12.055 1 97.62 269 MET B O 1
ATOM 4426 N N . ALA B 1 270 ? -11.656 -21.734 -10.906 1 96.75 270 ALA B N 1
ATOM 4427 C CA . ALA B 1 270 ? -12.328 -22.344 -12.047 1 96.75 270 ALA B CA 1
ATOM 4428 C C . ALA B 1 270 ? -12.555 -21.328 -13.164 1 96.75 270 ALA B C 1
ATOM 4430 O O . ALA B 1 270 ? -12.352 -21.641 -14.344 1 96.75 270 ALA B O 1
ATOM 4431 N N . ALA B 1 271 ? -12.977 -20.172 -12.781 1 96.44 271 ALA B N 1
ATOM 4432 C CA . ALA B 1 271 ? -13.188 -19.109 -13.758 1 96.44 271 ALA B CA 1
ATOM 4433 C C . ALA B 1 271 ? -11.883 -18.734 -14.453 1 96.44 271 ALA B C 1
ATOM 4435 O O . ALA B 1 271 ? -11.852 -18.516 -15.664 1 96.44 271 ALA B O 1
ATOM 4436 N N . LEU B 1 272 ? -10.852 -18.656 -13.664 1 95.06 272 LEU B N 1
ATOM 4437 C CA . LEU B 1 272 ? -9.531 -18.328 -14.195 1 95.06 272 LEU B CA 1
ATOM 4438 C C . LEU B 1 272 ? -9.078 -19.359 -15.211 1 95.06 272 LEU B C 1
ATOM 4440 O O . LEU B 1 272 ? -8.508 -19.016 -16.25 1 95.06 272 LEU B O 1
ATOM 4444 N N . GLU B 1 273 ? -9.352 -20.641 -15 1 93.12 273 GLU B N 1
ATOM 4445 C CA . GLU B 1 273 ? -8.977 -21.719 -15.898 1 93.12 273 GLU B CA 1
ATOM 4446 C C . GLU B 1 273 ? -9.828 -21.719 -17.172 1 93.12 273 GLU B C 1
ATOM 4448 O O . GLU B 1 273 ? -9.344 -22.062 -18.25 1 93.12 273 GLU B O 1
ATOM 4453 N N . GLU B 1 274 ? -11.023 -21.359 -17 1 89.38 274 GLU B N 1
ATOM 4454 C CA . GLU B 1 274 ? -11.938 -21.344 -18.141 1 89.38 274 GLU B CA 1
ATOM 4455 C C . GLU B 1 274 ? -11.57 -20.25 -19.141 1 89.38 274 GLU B C 1
ATOM 4457 O O . GLU B 1 274 ? -11.633 -20.453 -20.359 1 89.38 274 GLU B O 1
ATOM 4462 N N . ILE B 1 275 ? -11.25 -19.172 -18.672 1 83.38 275 ILE B N 1
ATOM 4463 C CA . ILE B 1 275 ? -10.938 -18.016 -19.516 1 83.38 275 ILE B CA 1
ATOM 4464 C C . ILE B 1 275 ? -9.609 -18.25 -20.234 1 83.38 275 ILE B C 1
ATOM 4466 O O . ILE B 1 275 ? -9.453 -17.875 -21.391 1 83.38 275 ILE B O 1
ATOM 4470 N N . THR B 1 276 ? -8.633 -18.812 -19.578 1 70 276 THR B N 1
ATOM 4471 C CA . THR B 1 276 ? -7.277 -18.906 -20.094 1 70 276 THR B CA 1
ATOM 4472 C C . THR B 1 276 ? -7.152 -20.094 -21.062 1 70 276 THR B C 1
ATOM 4474 O O . THR B 1 276 ? -6.164 -20.203 -21.781 1 70 276 THR B O 1
ATOM 4477 N N . PHE B 1 277 ? -7.988 -21.078 -21.031 1 59.91 277 PHE B N 1
ATOM 4478 C CA . PHE B 1 277 ? -7.906 -22.266 -21.891 1 59.91 277 PHE B CA 1
ATOM 4479 C C . PHE B 1 277 ? -7.75 -21.859 -23.344 1 59.91 277 PHE B C 1
ATOM 4481 O O . PHE B 1 277 ? -6.988 -22.484 -24.094 1 59.91 277 PHE B O 1
ATOM 4488 N N . ASP B 1 278 ? -8.445 -20.922 -23.719 1 55.62 278 ASP B N 1
ATOM 4489 C CA . ASP B 1 278 ? -8.383 -20.609 -25.141 1 55.62 278 ASP B CA 1
ATOM 4490 C C . ASP B 1 278 ? -7.102 -19.859 -25.484 1 55.62 278 ASP B C 1
ATOM 4492 O O . ASP B 1 278 ? -6.57 -20 -26.594 1 55.62 278 ASP B O 1
ATOM 4496 N N . ASN B 1 279 ? -6.594 -19.047 -24.641 1 54.78 279 ASN B N 1
ATOM 4497 C CA . ASN B 1 279 ? -5.57 -18.062 -24.953 1 54.78 279 ASN B CA 1
ATOM 4498 C C . ASN B 1 279 ? -4.188 -18.516 -24.5 1 54.78 279 ASN B C 1
ATOM 4500 O O . ASN B 1 279 ? -3.6 -17.906 -23.594 1 54.78 279 ASN B O 1
ATOM 4504 N N . LYS B 1 280 ? -3.896 -19.797 -24.734 1 56.31 280 LYS B N 1
ATOM 4505 C CA . LYS B 1 280 ? -2.908 -20.719 -24.203 1 56.31 280 LYS B CA 1
ATOM 4506 C C . LYS B 1 280 ? -1.489 -20.234 -24.484 1 56.31 280 LYS B C 1
ATOM 4508 O O . LYS B 1 280 ? -0.52 -20.953 -24.203 1 56.31 280 LYS B O 1
ATOM 4513 N N . LYS B 1 281 ? -1.278 -19.156 -25.078 1 69.31 281 LYS B N 1
ATOM 4514 C CA . LYS B 1 281 ? 0.166 -19.016 -25.234 1 69.31 281 LYS B CA 1
ATOM 4515 C C . LYS B 1 281 ? 0.799 -18.391 -24 1 69.31 281 LYS B C 1
ATOM 4517 O O . LYS B 1 281 ? 0.528 -17.234 -23.672 1 69.31 281 LYS B O 1
ATOM 4522 N N . ARG B 1 282 ? 1.307 -19.328 -23.188 1 85 282 ARG B N 1
ATOM 4523 C CA . ARG B 1 282 ? 2.094 -18.906 -22.031 1 85 282 ARG B CA 1
ATOM 4524 C C . ARG B 1 282 ? 3.447 -18.359 -22.453 1 85 282 ARG B C 1
ATOM 4526 O O . ARG B 1 282 ? 4.066 -18.859 -23.391 1 85 282 ARG B O 1
ATOM 4533 N N . ARG B 1 283 ? 3.744 -17.344 -21.766 1 83.5 283 ARG B N 1
ATOM 4534 C CA . ARG B 1 283 ? 5.004 -16.688 -22.125 1 83.5 283 ARG B CA 1
ATOM 4535 C C . ARG B 1 283 ? 6.195 -17.5 -21.625 1 83.5 283 ARG B C 1
ATOM 4537 O O . ARG B 1 283 ? 7.262 -17.484 -22.25 1 83.5 283 ARG B O 1
ATOM 4544 N N . GLY B 1 284 ? 5.969 -18.297 -20.641 1 90.88 284 GLY B N 1
ATOM 4545 C CA . GLY B 1 284 ? 7.086 -19 -20.031 1 90.88 284 GLY B CA 1
ATOM 4546 C C . GLY B 1 284 ? 8.047 -18.094 -19.297 1 90.88 284 GLY B C 1
ATOM 4547 O O . GLY B 1 284 ? 7.836 -16.875 -19.25 1 90.88 284 GLY B O 1
ATOM 4548 N N . VAL B 1 285 ? 9.07 -18.656 -18.812 1 92.5 285 VAL B N 1
ATOM 4549 C CA . VAL B 1 285 ? 9.992 -17.938 -17.953 1 92.5 285 VAL B CA 1
ATOM 4550 C C . VAL B 1 285 ? 10.75 -16.891 -18.766 1 92.5 285 VAL B C 1
ATOM 4552 O O . VAL B 1 285 ? 10.93 -15.758 -18.312 1 92.5 285 VAL B O 1
ATOM 4555 N N . ILE B 1 286 ? 11.117 -17.25 -19.922 1 88.75 286 ILE B N 1
ATOM 4556 C CA . ILE B 1 286 ? 11.875 -16.328 -20.766 1 88.75 286 ILE B CA 1
ATOM 4557 C C . ILE B 1 286 ? 11 -15.148 -21.172 1 88.75 286 ILE B C 1
ATOM 4559 O O . ILE B 1 286 ? 11.43 -14 -21.109 1 88.75 286 ILE B O 1
ATOM 4563 N N . GLY B 1 287 ? 9.797 -15.453 -21.578 1 88.12 287 GLY B N 1
ATOM 4564 C CA . GLY B 1 287 ? 8.875 -14.383 -21.922 1 88.12 287 GLY B CA 1
ATOM 4565 C C . GLY B 1 287 ? 8.594 -13.445 -20.766 1 88.12 287 GLY B C 1
ATOM 4566 O O . GLY B 1 287 ? 8.562 -12.227 -20.938 1 88.12 287 GLY B O 1
ATOM 4567 N N . PHE B 1 288 ? 8.391 -14.008 -19.641 1 92.5 288 PHE B N 1
ATOM 4568 C CA . PHE B 1 288 ? 8.148 -13.211 -18.438 1 92.5 288 PHE B CA 1
ATOM 4569 C C . PHE B 1 288 ? 9.32 -12.273 -18.172 1 92.5 288 PHE B C 1
ATOM 4571 O O . PHE B 1 288 ? 9.125 -11.07 -17.969 1 92.5 288 PHE B O 1
ATOM 4578 N N . ILE B 1 289 ? 10.508 -12.781 -18.172 1 90.62 289 ILE B N 1
ATOM 4579 C CA . ILE B 1 289 ? 11.711 -12.023 -17.828 1 90.62 289 ILE B CA 1
ATOM 4580 C C . ILE B 1 289 ? 11.961 -10.945 -18.891 1 90.62 289 ILE B C 1
ATOM 4582 O O . ILE B 1 289 ? 12.312 -9.812 -18.547 1 90.62 289 ILE B O 1
ATOM 4586 N N . SER B 1 290 ? 11.758 -11.266 -20.125 1 86.94 290 SER B N 1
ATOM 4587 C CA . SER B 1 290 ? 11.969 -10.305 -21.203 1 86.94 290 SER B CA 1
ATOM 4588 C C . SER B 1 290 ? 11.031 -9.109 -21.078 1 86.94 290 SER B C 1
ATOM 4590 O O . SER B 1 290 ? 11.453 -7.965 -21.25 1 86.94 290 SER B O 1
ATOM 4592 N N . LYS B 1 291 ? 9.852 -9.367 -20.719 1 86.88 291 LYS B N 1
ATOM 4593 C CA . LYS B 1 291 ? 8.883 -8.289 -20.562 1 86.88 291 LYS B CA 1
ATOM 4594 C C . LYS B 1 291 ? 9.156 -7.484 -19.297 1 86.88 291 LYS B C 1
ATOM 4596 O O . LYS B 1 291 ? 9 -6.262 -19.281 1 86.88 291 LYS B O 1
ATOM 4601 N N . PHE B 1 292 ? 9.539 -8.156 -18.281 1 87.94 292 PHE B N 1
ATOM 4602 C CA . PHE B 1 292 ? 9.797 -7.508 -17 1 87.94 292 PHE B CA 1
ATOM 4603 C C . PHE B 1 292 ? 10.898 -6.461 -17.125 1 87.94 292 PHE B C 1
ATOM 4605 O O . PHE B 1 292 ? 10.805 -5.379 -16.547 1 87.94 292 PHE B O 1
ATOM 4612 N N . PHE B 1 293 ? 11.797 -6.742 -17.938 1 79.19 293 PHE B N 1
ATOM 4613 C CA . PHE B 1 293 ? 12.93 -5.836 -18.047 1 79.19 293 PHE B CA 1
ATOM 4614 C C . PHE B 1 293 ? 12.852 -5.023 -19.344 1 79.19 293 PHE B C 1
ATOM 4616 O O . PHE B 1 293 ? 13.82 -4.375 -19.734 1 79.19 293 PHE B O 1
ATOM 4623 N N . GLY B 1 294 ? 11.625 -4.965 -19.906 1 71.62 294 GLY B N 1
ATOM 4624 C CA . GLY B 1 294 ? 11.359 -4.117 -21.047 1 71.62 294 GLY B CA 1
ATOM 4625 C C . GLY B 1 294 ? 12.086 -4.57 -22.297 1 71.62 294 GLY B C 1
ATOM 4626 O O . GLY B 1 294 ? 12.469 -3.748 -23.141 1 71.62 294 GLY B O 1
ATOM 4627 N N . MET B 1 295 ? 12.453 -5.812 -22.344 1 53.41 295 MET B N 1
ATOM 4628 C CA . MET B 1 295 ? 13.227 -6.328 -23.469 1 53.41 295 MET B CA 1
ATOM 4629 C C . MET B 1 295 ? 12.305 -6.867 -24.562 1 53.41 295 MET B C 1
ATOM 4631 O O . MET B 1 295 ? 12.773 -7.258 -25.641 1 53.41 295 MET B O 1
ATOM 4635 N N . GLY B 1 296 ? 11.039 -6.793 -24.312 1 50.62 296 GLY B N 1
ATOM 4636 C CA 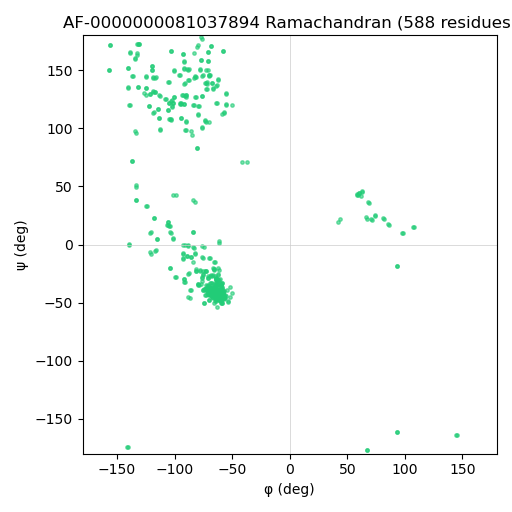. GLY B 1 296 ? 10.125 -7.301 -25.328 1 50.62 296 GLY B CA 1
ATOM 4637 C C . GLY B 1 296 ? 8.992 -6.34 -25.656 1 50.62 296 GLY B C 1
ATOM 4638 O O . GLY B 1 296 ? 8.711 -5.422 -24.875 1 50.62 296 GLY B O 1
#

Nearest PDB structures (foldseek):
  5j1j-assembly1_B  TM=9.401E-01  e=4.645E-22  Pseudomonas aeruginosa PAO1
  4rz3-assembly1_B  TM=9.302E-01  e=2.819E-22  Geobacillus thermodenitrificans NG80-2
  8p53-assembly1_A  TM=9.417E-01  e=1.261E-21  Pseudomonas aeruginosa PAO1
  7ejw-assembly1_B  TM=9.405E-01  e=5.052E-21  Pseudomonas aeruginosa PAO1
  4rz2-assembly2_B  TM=9.116E-01  e=1.193E-21  Geobacillus thermodenitrificans NG80-2

InterPro domains:
  IPR025501 ATP binding protein MinD/FleN [PIRSF003092] (4-294)
  IPR025669 AAA domain [PF13614] (33-190)
  IPR027417 P-loop containing nucleoside triphosphate hydrolase [G3DSA:3.40.50.300] (32-271)
  IPR027417 P-loop containing nucleoside triphosphate hydrolase [SSF52540] (32-275)
  IPR033875 Flagellum site-determining protein FlhG [cd02038] (33-262)
  IPR050625 ParA/MinD ATPase [PTHR43384] (30-273)

Secondary structure (DSSP, 8-state):
-HHHHHHHHHHHHHHTT-------HHHHT---EEEEEEESSTTSSHHHHHHHHHHHHHHTT--EEEEEE-TBB--HHHHHT---S--HHHHHHS---HHHHPEEPTTS-EEE---BS--GGGS--HHHHHHHHHHHGGGGG-SEEEEEEEES--HHHHHHHHH-SEEEEEE-SSHHHHHHHHHHHHHHHHH-TT---EEEEEEEESSHHHHHHHHHHHHHHHHHHH----EEEEEEE--HHHHHHHHHTS-HHHH-TTSHHHHHHHHHHHHHHHHHSS-----HHHHHHHHHTT--/-HHHHHHHHHHHHHHTT-------HHHHT---EEEEEEESSTTSSHHHHHHHHHHHHHHTT--EEEEEE-TBB--HHHHHT---S--HHHHHHS---HHHHPEEPTTS-EEE---BS--GGGS--HHHHHHHHHHHGGGGG-SEEEEEEEES--HHHHHHHHH-SEEEEEE-SSHHHHHHHHHHHHHHHHH-TT---EEEEEEEESSHHHHHHHHHHHHHHHHHHH----EEEEEEE--HHHHHHHHHTS-HHHH-TTSHHHHHHHHHHHHHHHHHSSS----HHHHHHHHHTT--

Foldseek 3Di:
DLVVLVVLVQVVCVVVVHDPDDDDPLLSPFQAAEEEQAFQDPPLCSLLLLVLLQLVVVVVVFAEEEEEAAAQQWCNCLLAVHDFPAAVCCQQVVVDAPVNQWDDGPSNYIYRTHDHRDCQVVDHDPSSLSSSLVRLSVCSVGNYYYYYYDHRDDLLSLLSQQLGQAYEYEAELDPVRLVSSLVNLVVNLVVDPPPDRAEYEYEADQDQVSRVVSVCVSQVVCCVPRVDGYHYLYYAHNDVLCVVSSVVSNRSCVVCVPDSRNVRSVSSSVSSCVSCVVVSDRCGSSSSSCSSVPND/DLVVLVVLVQVVCVVVVHDPDDDDPLLSPFQAAEEEQAFQDPPLCSLLLLVLLQLVVVVVVFAEEEEEAAAQQWCNCLLAVHDFPAAVCCQQVVVDAPVNQWDDGPSNYIYRTHDHRDCQVVDHDPSSLSSVLVRLSVCSVGNYYYYYYDHRDDLLSLLQQQLGQAYEYEAELDPVRLVSSLVNLVVNLVVDPPPDRAEYEYEADQDQVSRVVSVCVSQVVCCVPRVDGYHYLYYAHNDVLCVVSSVVSNRSCVVCVPDRRNVRSVSSSVSSCVSCVVVSDRCGSSSSSCSSVPND

pLDDT: mean 90.64, std 12.7, range [45.47, 98.94]

Radius of gyration: 23.76 Å; Cα contacts (8 Å, |Δi|>4): 1241; chains: 2; bounding box: 55×68×58 Å

Organism: NCBI:txid2518322